Protein AF-A0A847XUZ7-F1 (afdb_monomer)

pLDDT: mean 82.95, std 15.7, range [31.41, 97.69]

Sequence (373 aa):
MMKLTAFRIRNFRSIIDTGWQSLSPDNITCLIGQNESGKTSILEALKVFYTETISEDVLRSDLSLPDVSCRFSVPEGWLLRITDNPGTELKELLSGTTHIELTRSWLPDLSSVLKVSGTISQYLDSLEDAWRIYLDDVTVEMEGELKNISSLEKALENVNIKEAQVRAKFPDIVSKKKGIISLFKKKPAEEKPLIVEDQDLIVELNEILIQKDKLNEELSAKKLIKKAGDTWKTLLDKYNSFENHLRELAFKLEKRHQQLTFFMKQSDEDDLEWKSVLDDYRITRRDRDKTKAELDRHIAFSAYIMDGYDEREANIKVNEEIQSYKSQYNSEILGRKYFEYCPVFEVFEDFGSLLPNRIDMEDIISGNDKVEG

Secondary structure (DSSP, 8-state):
--EEEEEEEEEETTEEE---EEPPTTS------STTSSHHHHHHHHHHHHH----GGGS-TT-PPPEEEEEEE--TTHHHHHSSS--HHHHHHHHH--EEEEEEEE-TTS-EEEEEETHHHHHHHHHHHHHHHHHHHHHHHHHHHHHHHHHHHHHHHHHHHHHHHHHHT--SSSS--S-------------PPPPTHHHHHHHHHHHHHHHHHHHHHHHHHTHHHHHHHHHHHHHHHHHHHHHHHHHHHHHHHHHHHHHHHTTPPPPHHHHHHHHHHHHHHHHHHHHHHHHHHHHHHHHHHHHHHHTT--HHHHHHHHHHHHHHHS-S--HHHHHHHHHTTPPP----------S-SS--HHHHHHT-TTS--

Radius of gyration: 36.76 Å; Cα contacts (8 Å, |Δi|>4): 362; chains: 1; bounding box: 104×46×118 Å

Structure (mmCIF, N/CA/C/O backbone):
data_AF-A0A847XUZ7-F1
#
_entry.id   AF-A0A847XUZ7-F1
#
loop_
_atom_site.group_PDB
_atom_site.id
_atom_site.type_symbol
_atom_site.label_atom_id
_atom_site.label_alt_id
_atom_site.label_comp_id
_atom_site.label_asym_id
_atom_site.label_entity_id
_atom_site.label_seq_id
_atom_site.pdbx_PDB_ins_code
_atom_site.Cartn_x
_atom_site.Cartn_y
_atom_site.Cartn_z
_atom_site.occupancy
_atom_site.B_iso_or_equiv
_atom_site.auth_seq_id
_atom_site.auth_comp_id
_atom_site.auth_asym_id
_atom_site.auth_atom_id
_atom_site.pdbx_PDB_model_num
ATOM 1 N N . MET A 1 1 ? 8.887 -19.260 -22.752 1.00 72.44 1 MET A N 1
ATOM 2 C CA . MET A 1 1 ? 9.729 -18.296 -22.015 1.00 72.44 1 MET A CA 1
ATOM 3 C C . MET A 1 1 ? 9.038 -16.945 -22.084 1.00 72.44 1 MET A C 1
ATOM 5 O O . MET A 1 1 ? 8.345 -16.714 -23.069 1.00 72.44 1 MET A O 1
ATOM 9 N N . MET A 1 2 ? 9.154 -16.120 -21.047 1.00 91.44 2 MET A N 1
ATOM 10 C CA . MET A 1 2 ? 8.554 -14.784 -21.000 1.00 91.44 2 MET A CA 1
ATOM 11 C C . MET A 1 2 ? 9.318 -13.845 -21.940 1.00 91.44 2 MET A C 1
ATOM 13 O O . MET A 1 2 ? 10.547 -13.853 -21.942 1.00 91.44 2 MET A O 1
ATOM 17 N N . LYS A 1 3 ? 8.612 -13.067 -22.765 1.00 92.50 3 LYS A N 1
ATOM 18 C CA . LYS A 1 3 ? 9.235 -12.168 -23.751 1.00 92.50 3 LYS A CA 1
ATOM 19 C C . LYS A 1 3 ? 8.609 -10.785 -23.686 1.00 92.50 3 LYS A C 1
ATOM 21 O O . LYS A 1 3 ? 7.393 -10.675 -23.803 1.00 92.50 3 LYS A O 1
ATOM 26 N N . LEU A 1 4 ? 9.435 -9.748 -23.548 1.00 95.12 4 LEU A N 1
ATOM 27 C CA . LEU A 1 4 ? 8.997 -8.352 -23.561 1.00 95.12 4 LEU A CA 1
ATOM 28 C C . LEU A 1 4 ? 8.364 -8.007 -24.917 1.00 95.12 4 LEU A C 1
ATOM 30 O O . LEU A 1 4 ? 8.961 -8.244 -25.965 1.00 95.12 4 LEU A O 1
ATOM 34 N N . THR A 1 5 ? 7.152 -7.460 -24.889 1.00 95.44 5 THR A N 1
ATOM 35 C CA . THR A 1 5 ? 6.381 -7.100 -26.090 1.00 95.44 5 THR A CA 1
ATOM 36 C C . THR A 1 5 ? 6.039 -5.622 -26.157 1.00 95.44 5 THR A C 1
ATOM 38 O O . THR A 1 5 ? 5.896 -5.085 -27.249 1.00 95.44 5 THR A O 1
ATOM 41 N N . ALA A 1 6 ? 5.873 -4.961 -25.013 1.00 96.38 6 ALA A N 1
ATOM 42 C CA . ALA A 1 6 ? 5.553 -3.540 -24.963 1.00 96.38 6 ALA A CA 1
ATOM 43 C C . ALA A 1 6 ? 6.007 -2.928 -23.637 1.00 96.38 6 ALA A C 1
ATOM 45 O O . ALA A 1 6 ? 6.198 -3.644 -22.654 1.00 96.38 6 ALA A O 1
ATOM 46 N N . PHE A 1 7 ? 6.132 -1.608 -23.598 1.00 97.19 7 PHE A N 1
ATOM 47 C CA . PHE A 1 7 ? 6.430 -0.860 -22.382 1.00 97.19 7 PHE A CA 1
ATOM 48 C C . PHE A 1 7 ? 5.612 0.431 -22.308 1.00 97.19 7 PHE A C 1
ATOM 50 O O . PHE A 1 7 ? 5.097 0.917 -23.315 1.00 97.19 7 PHE A O 1
ATOM 57 N N . ARG A 1 8 ? 5.502 0.990 -21.106 1.00 97.62 8 ARG A N 1
ATOM 58 C CA . ARG A 1 8 ? 4.988 2.330 -20.838 1.00 97.62 8 ARG A CA 1
ATOM 59 C C . ARG A 1 8 ? 5.813 2.951 -19.723 1.00 97.62 8 ARG A C 1
ATOM 61 O O . ARG A 1 8 ? 5.967 2.349 -18.667 1.00 97.62 8 ARG A O 1
ATOM 68 N N . ILE A 1 9 ? 6.329 4.147 -19.955 1.00 97.62 9 ILE A N 1
ATOM 69 C CA . ILE A 1 9 ? 7.137 4.890 -18.990 1.00 97.62 9 ILE A CA 1
ATOM 70 C C . ILE A 1 9 ? 6.391 6.172 -18.659 1.00 97.62 9 ILE A C 1
ATOM 72 O O . ILE A 1 9 ? 5.945 6.882 -19.561 1.00 97.62 9 ILE A O 1
ATOM 76 N N . ARG A 1 10 ? 6.260 6.466 -17.369 1.00 97.06 10 ARG A N 1
ATOM 77 C CA . ARG A 1 10 ? 5.677 7.702 -16.859 1.00 97.06 10 ARG A CA 1
ATOM 78 C C . ARG A 1 10 ? 6.641 8.358 -15.893 1.00 97.06 10 ARG A C 1
ATOM 80 O O . ARG A 1 10 ? 7.352 7.673 -15.163 1.00 97.06 10 ARG A O 1
ATOM 87 N N . ASN A 1 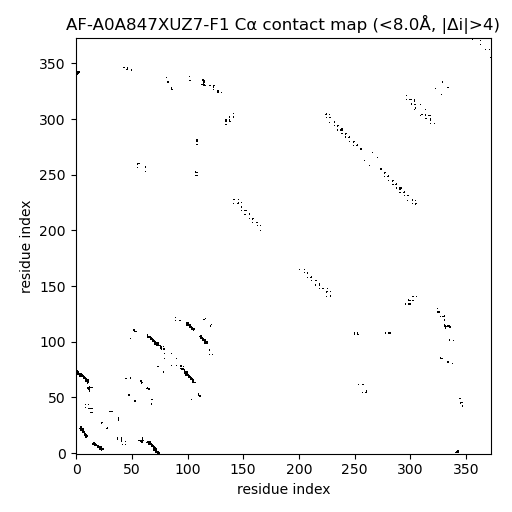11 ? 6.608 9.682 -15.875 1.00 95.81 11 ASN A N 1
ATOM 88 C CA . ASN A 1 11 ? 7.313 10.498 -14.899 1.00 95.81 11 ASN A CA 1
ATOM 89 C C . ASN A 1 11 ? 8.828 10.229 -14.792 1.00 95.81 11 ASN A C 1
ATOM 91 O O . ASN A 1 11 ? 9.376 10.173 -13.697 1.00 95.81 11 ASN A O 1
ATOM 95 N N . PHE A 1 12 ? 9.518 10.077 -15.925 1.00 94.88 12 PHE A N 1
ATOM 96 C CA . PHE A 1 12 ? 10.949 9.750 -15.965 1.00 94.88 12 PHE A CA 1
ATOM 97 C C . PHE A 1 12 ? 11.731 10.813 -16.749 1.00 94.88 12 PHE A C 1
ATOM 99 O O . PHE A 1 12 ? 11.588 10.917 -17.969 1.00 94.88 12 PHE A O 1
ATOM 106 N N . ARG A 1 13 ? 12.566 11.611 -16.073 1.00 91.50 13 ARG A N 1
ATOM 107 C CA . ARG A 1 13 ? 13.317 12.749 -16.645 1.00 91.50 13 ARG A CA 1
ATOM 108 C C . ARG A 1 13 ? 12.429 13.738 -17.423 1.00 91.50 13 ARG A C 1
ATOM 110 O O . ARG A 1 13 ? 11.704 14.538 -16.843 1.00 91.50 13 ARG A O 1
ATOM 117 N N . SER A 1 14 ? 12.471 13.711 -18.754 1.00 89.69 14 SER A N 1
ATOM 118 C CA . SER A 1 14 ? 11.636 14.554 -19.625 1.00 89.69 14 SER A CA 1
ATOM 119 C C . SER A 1 14 ? 10.328 13.881 -20.059 1.00 89.69 14 SER A C 1
ATOM 121 O O . SER A 1 14 ? 9.466 14.527 -20.655 1.00 89.69 14 SER A O 1
ATOM 123 N N . ILE A 1 15 ? 10.150 12.594 -19.755 1.00 92.56 15 ILE A N 1
ATOM 124 C CA . ILE A 1 15 ? 8.995 11.793 -20.160 1.00 92.56 15 ILE A CA 1
ATOM 125 C C . ILE A 1 15 ? 7.855 11.991 -19.160 1.00 92.56 15 ILE A C 1
ATOM 127 O O . ILE A 1 15 ? 7.950 11.570 -18.008 1.00 92.56 15 ILE A O 1
ATOM 131 N N . ILE A 1 16 ? 6.745 12.570 -19.625 1.00 93.81 16 ILE A N 1
ATOM 132 C CA . ILE A 1 16 ? 5.486 12.625 -18.867 1.00 93.81 16 ILE A CA 1
ATOM 133 C C . ILE A 1 16 ? 4.805 11.252 -18.915 1.00 93.81 16 ILE A C 1
ATOM 135 O O . ILE A 1 16 ? 4.596 10.620 -17.883 1.00 93.81 16 ILE A O 1
ATOM 139 N N . ASP A 1 17 ? 4.500 10.772 -20.121 1.00 96.56 17 ASP A N 1
ATOM 140 C CA . ASP A 1 17 ? 3.912 9.457 -20.373 1.00 96.56 17 ASP A CA 1
ATOM 141 C C . ASP A 1 17 ? 4.187 9.054 -21.823 1.00 96.56 17 ASP A C 1
ATOM 143 O O . ASP A 1 17 ? 3.888 9.811 -22.748 1.00 96.56 17 ASP A O 1
ATOM 147 N N . THR A 1 18 ? 4.745 7.866 -22.044 1.00 95.75 18 THR A N 1
ATOM 148 C CA . THR A 1 18 ? 4.931 7.332 -23.401 1.00 95.75 18 THR A CA 1
ATOM 149 C C . THR A 1 18 ? 3.649 6.748 -23.987 1.00 95.75 18 THR A C 1
ATOM 151 O O . THR A 1 18 ? 3.607 6.449 -25.179 1.00 95.75 18 THR A O 1
ATOM 154 N N . GLY A 1 19 ? 2.629 6.486 -23.164 1.00 96.31 19 GLY A N 1
ATOM 155 C CA . GLY A 1 19 ? 1.599 5.504 -23.486 1.00 96.31 19 GLY A CA 1
ATOM 156 C C . GLY A 1 19 ? 2.199 4.103 -23.668 1.00 96.31 19 GLY A C 1
ATOM 157 O O . GLY A 1 19 ? 3.390 3.879 -23.440 1.00 96.31 19 GLY A O 1
ATOM 158 N N . TRP A 1 20 ? 1.375 3.140 -24.078 1.00 96.12 20 TRP A N 1
ATOM 159 C CA . TRP A 1 20 ? 1.866 1.804 -24.418 1.00 96.12 20 TRP A CA 1
ATOM 160 C C . TRP A 1 20 ? 2.558 1.814 -25.781 1.00 96.12 20 TRP A C 1
ATOM 162 O O . TRP A 1 20 ? 1.918 2.058 -26.802 1.00 96.12 20 TRP A O 1
ATOM 172 N N . GLN A 1 21 ? 3.849 1.498 -25.789 1.00 96.00 21 GLN A N 1
ATOM 173 C CA . GLN A 1 21 ? 4.676 1.381 -26.985 1.00 96.00 21 GLN A CA 1
ATOM 174 C C . GLN A 1 21 ? 5.024 -0.086 -27.225 1.00 96.00 21 GLN A C 1
ATOM 176 O O . GLN A 1 21 ? 5.525 -0.761 -26.327 1.00 96.00 21 GLN A O 1
ATOM 181 N N . SER A 1 22 ? 4.732 -0.588 -28.425 1.00 95.25 22 SER A N 1
ATOM 182 C CA . SER A 1 22 ? 5.005 -1.983 -28.793 1.00 95.25 22 SER A CA 1
ATOM 183 C C . SER A 1 22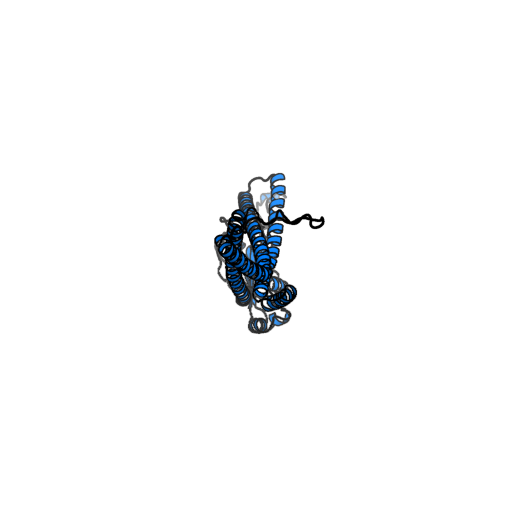 ? 6.405 -2.121 -29.375 1.00 95.25 22 SER A C 1
ATOM 185 O O . SER A 1 22 ? 6.825 -1.303 -30.191 1.00 95.25 22 SER A O 1
ATOM 187 N N . LEU A 1 23 ? 7.113 -3.170 -28.969 1.00 94.00 23 LEU A N 1
ATOM 188 C CA . LEU A 1 23 ? 8.383 -3.548 -29.572 1.00 94.00 23 LEU A CA 1
ATOM 189 C C . LEU A 1 23 ? 8.149 -4.246 -30.909 1.00 94.00 23 LEU A C 1
ATOM 191 O O . LEU A 1 23 ? 7.105 -4.861 -31.143 1.00 94.00 23 LEU A O 1
ATOM 195 N N . SER A 1 24 ? 9.149 -4.161 -31.778 1.00 90.75 24 SER A N 1
ATOM 196 C CA . SER A 1 24 ? 9.091 -4.775 -33.096 1.00 90.75 24 SER A CA 1
ATOM 197 C C . SER A 1 24 ? 9.005 -6.309 -32.999 1.00 90.75 24 SER A C 1
ATOM 199 O O . SER A 1 24 ? 9.738 -6.925 -32.213 1.00 90.75 24 SER A O 1
ATOM 201 N N . PRO A 1 25 ? 8.138 -6.964 -33.796 1.00 87.19 25 PRO A N 1
ATOM 202 C CA . PRO A 1 25 ? 7.969 -8.417 -33.767 1.00 87.19 25 PRO A CA 1
ATOM 203 C C . PRO A 1 25 ? 9.215 -9.190 -34.229 1.00 87.19 25 PRO A C 1
ATOM 205 O O . PRO A 1 25 ? 9.373 -10.356 -33.862 1.00 87.19 25 PRO A O 1
ATOM 208 N N . ASP A 1 26 ? 10.109 -8.551 -34.987 1.00 89.69 26 ASP A N 1
ATOM 209 C CA . ASP A 1 26 ? 11.379 -9.112 -35.471 1.00 89.69 26 ASP A CA 1
ATOM 210 C C . ASP A 1 26 ? 12.517 -9.079 -34.429 1.00 89.69 26 ASP A C 1
ATOM 212 O O . ASP A 1 26 ? 13.633 -9.506 -34.719 1.00 89.69 26 ASP A O 1
ATOM 216 N N . ASN A 1 27 ? 12.222 -8.646 -33.196 1.00 87.25 27 ASN A N 1
ATOM 217 C CA . ASN A 1 27 ? 13.159 -8.493 -32.075 1.00 87.25 27 ASN A CA 1
ATOM 218 C C . ASN A 1 27 ? 14.195 -7.375 -32.239 1.00 87.25 27 ASN A C 1
ATOM 220 O O . ASN A 1 27 ? 15.093 -7.272 -31.405 1.00 87.25 27 ASN A O 1
ATOM 224 N N . ILE A 1 28 ? 14.072 -6.525 -33.260 1.00 91.56 28 ILE A N 1
ATOM 225 C CA . ILE A 1 28 ? 14.960 -5.380 -33.464 1.00 91.56 28 ILE A CA 1
ATOM 226 C C . ILE A 1 28 ? 14.103 -4.120 -33.463 1.00 91.56 28 ILE A C 1
ATOM 228 O O . ILE A 1 28 ? 13.352 -3.844 -34.389 1.00 91.56 28 ILE A O 1
ATOM 232 N N . THR A 1 29 ? 14.196 -3.339 -32.389 1.00 92.00 29 THR A N 1
ATOM 233 C CA . THR A 1 29 ? 13.462 -2.072 -32.269 1.00 92.00 29 THR A CA 1
ATOM 234 C C . THR A 1 29 ? 14.441 -0.911 -32.350 1.00 92.00 29 THR A C 1
ATOM 236 O O . THR A 1 29 ? 15.359 -0.819 -31.540 1.00 92.00 29 THR A O 1
ATOM 239 N N . CYS A 1 30 ? 14.235 -0.008 -33.308 1.00 91.00 30 CYS A N 1
ATOM 240 C CA . CYS A 1 30 ? 15.031 1.210 -33.443 1.00 91.00 30 CYS A CA 1
ATOM 241 C C . CYS A 1 30 ? 14.285 2.407 -32.841 1.00 91.00 30 CYS A C 1
ATOM 243 O O . CYS A 1 30 ? 13.156 2.699 -33.231 1.00 91.00 30 CYS A O 1
ATOM 245 N N . LEU A 1 31 ? 14.935 3.134 -31.928 1.00 90.56 31 LEU A N 1
ATOM 246 C CA . LEU A 1 31 ? 14.446 4.414 -31.411 1.00 90.56 31 LEU A CA 1
ATOM 247 C C . LEU A 1 31 ? 15.077 5.551 -32.222 1.00 90.56 31 LEU A C 1
ATOM 249 O O . LEU A 1 31 ? 16.287 5.756 -32.171 1.00 90.56 31 LEU A O 1
ATOM 253 N N . ILE A 1 32 ? 14.264 6.296 -32.972 1.00 89.06 32 ILE A N 1
ATOM 254 C CA . ILE A 1 32 ? 14.721 7.380 -33.854 1.00 89.06 32 ILE A CA 1
ATOM 255 C C . ILE A 1 32 ? 14.100 8.698 -33.387 1.00 89.06 32 ILE A C 1
ATOM 257 O O . ILE A 1 32 ? 12.929 8.752 -33.024 1.00 89.06 32 ILE A O 1
ATOM 261 N N . GLY A 1 33 ? 14.886 9.772 -33.391 1.00 88.25 33 GLY A N 1
ATOM 262 C CA . GLY A 1 33 ? 14.440 11.097 -32.968 1.00 88.25 33 GLY A CA 1
ATOM 263 C C . GLY A 1 33 ? 15.604 12.071 -32.838 1.00 88.25 33 GLY A C 1
ATOM 264 O O . GLY A 1 33 ? 16.765 11.656 -32.857 1.00 88.25 33 GLY A O 1
ATOM 265 N N . GLN A 1 34 ? 15.298 13.356 -32.676 1.00 87.44 34 GLN A N 1
ATOM 266 C CA . GLN A 1 34 ? 16.296 14.411 -32.462 1.00 87.44 34 GLN A CA 1
ATOM 267 C C . GLN A 1 34 ? 17.101 14.184 -31.174 1.00 87.44 34 GLN A C 1
ATOM 269 O O . GLN A 1 34 ? 16.692 13.418 -30.297 1.00 87.44 34 GLN A O 1
ATOM 274 N N . ASN A 1 35 ? 18.261 14.828 -31.048 1.00 83.44 35 ASN A N 1
ATOM 275 C CA . ASN A 1 35 ? 19.006 14.817 -29.788 1.00 83.44 35 ASN A CA 1
ATOM 276 C C . ASN A 1 35 ? 18.114 15.317 -28.644 1.00 83.44 35 ASN A C 1
ATOM 278 O O . ASN A 1 35 ? 17.204 16.108 -28.872 1.00 83.44 35 ASN A O 1
ATOM 282 N N . GLU A 1 36 ? 18.324 14.764 -27.446 1.00 81.62 36 GLU A N 1
ATOM 283 C CA . GLU A 1 36 ? 17.569 15.112 -26.228 1.00 81.62 36 GLU A CA 1
ATOM 284 C C . GLU A 1 36 ? 16.059 14.802 -26.273 1.00 81.62 36 GLU A C 1
ATOM 286 O O . GLU A 1 36 ? 15.334 15.075 -25.322 1.00 81.62 36 GLU A O 1
ATOM 291 N N . SER A 1 37 ? 15.573 14.107 -27.309 1.00 84.44 37 SER A N 1
ATOM 292 C CA . SER A 1 37 ? 14.164 13.700 -27.427 1.00 84.44 37 SER A CA 1
ATOM 293 C C . SER A 1 37 ? 13.736 12.571 -26.470 1.00 84.44 37 SER A C 1
ATOM 295 O O . SER A 1 37 ? 12.678 11.980 -26.669 1.00 84.44 37 SER A O 1
ATOM 297 N N . GLY A 1 38 ? 14.570 12.196 -25.493 1.00 85.25 38 GLY A N 1
ATOM 298 C CA . GLY A 1 38 ? 14.269 11.153 -24.500 1.00 85.25 38 GLY A CA 1
ATOM 299 C C . GLY A 1 38 ? 14.567 9.705 -24.916 1.00 85.25 38 GLY A C 1
ATOM 300 O O . GLY A 1 38 ? 14.148 8.783 -24.223 1.00 85.25 38 GLY A O 1
ATOM 301 N N . LYS A 1 39 ? 15.302 9.464 -26.015 1.00 91.44 39 LYS A N 1
ATOM 302 C CA . LYS A 1 39 ? 15.665 8.095 -26.456 1.00 91.44 39 LYS A CA 1
ATOM 303 C C . LYS A 1 39 ? 16.471 7.335 -25.398 1.00 91.44 39 LYS A C 1
ATOM 305 O O . LYS A 1 39 ? 16.118 6.216 -25.046 1.00 91.44 39 LYS A O 1
ATOM 310 N N . THR A 1 40 ? 17.521 7.966 -24.875 1.00 90.62 40 THR A N 1
ATOM 311 C CA . THR A 1 40 ? 18.346 7.410 -23.795 1.00 90.62 40 THR A CA 1
ATOM 312 C C . THR A 1 40 ? 17.517 7.200 -22.532 1.00 90.62 40 THR A C 1
ATOM 314 O O . THR A 1 40 ? 17.597 6.136 -21.931 1.00 90.62 40 THR A O 1
ATOM 317 N N . SER A 1 41 ? 16.622 8.143 -22.214 1.00 92.94 41 SER A N 1
ATOM 318 C CA . SER A 1 41 ? 15.707 8.040 -21.075 1.00 92.94 41 SER A CA 1
ATOM 319 C C . SER A 1 41 ? 14.806 6.805 -21.152 1.00 92.94 41 SER A C 1
ATOM 321 O O . SER A 1 41 ? 14.525 6.203 -20.124 1.00 92.94 41 SER A O 1
ATOM 323 N N . ILE A 1 42 ? 14.379 6.384 -22.352 1.00 94.56 42 ILE A N 1
ATOM 324 C CA . ILE A 1 42 ? 13.627 5.131 -22.526 1.00 94.56 42 ILE A CA 1
ATOM 325 C C . ILE A 1 42 ? 14.494 3.920 -22.161 1.00 94.56 42 ILE A C 1
ATOM 327 O O . ILE A 1 42 ? 14.044 3.051 -21.418 1.00 94.56 42 ILE A O 1
ATOM 331 N N . LEU A 1 43 ? 15.731 3.856 -22.659 1.00 93.19 43 LEU A N 1
ATOM 332 C CA . LEU A 1 43 ? 16.636 2.732 -22.389 1.00 93.19 43 LEU A CA 1
ATOM 333 C C . LEU A 1 43 ? 17.011 2.648 -20.903 1.00 93.19 43 LEU A C 1
ATOM 335 O O . LEU A 1 43 ? 16.981 1.568 -20.316 1.00 93.19 43 LEU A O 1
ATOM 339 N N . GLU A 1 44 ? 17.300 3.786 -20.274 1.00 93.62 44 GLU A N 1
ATOM 340 C CA . GLU A 1 44 ? 17.576 3.869 -18.839 1.00 93.62 44 GLU A CA 1
ATOM 341 C C . GLU A 1 44 ? 16.347 3.512 -17.999 1.00 93.62 44 GLU A C 1
ATOM 343 O O . GLU A 1 44 ? 16.481 2.775 -17.028 1.00 93.62 44 GLU A O 1
ATOM 348 N N . ALA A 1 45 ? 15.145 3.958 -18.380 1.00 95.50 45 ALA A N 1
ATOM 349 C CA . ALA A 1 45 ? 13.910 3.599 -17.683 1.00 95.50 45 ALA A CA 1
ATOM 350 C C . ALA A 1 45 ? 13.682 2.077 -17.674 1.00 95.50 45 ALA A C 1
ATOM 352 O O . ALA A 1 45 ? 13.333 1.489 -16.650 1.00 95.50 45 ALA A O 1
ATOM 353 N N . LEU A 1 46 ? 13.928 1.418 -18.809 1.00 95.44 46 LEU A N 1
ATOM 354 C CA . LEU A 1 46 ? 13.859 -0.039 -18.915 1.00 95.44 46 LEU A CA 1
ATOM 355 C C . LEU A 1 46 ? 14.967 -0.723 -18.092 1.00 95.44 46 LEU A C 1
ATOM 357 O O . LEU A 1 46 ? 14.714 -1.748 -17.461 1.00 95.44 46 LEU A O 1
ATOM 361 N N . LYS A 1 47 ? 16.172 -0.143 -18.029 1.00 94.69 47 LYS A N 1
ATOM 362 C CA . LYS A 1 47 ? 17.253 -0.628 -17.157 1.00 94.69 47 LYS A CA 1
ATOM 363 C C . LYS A 1 47 ? 16.855 -0.571 -15.684 1.00 94.69 47 LYS A C 1
ATOM 365 O O . LYS A 1 47 ? 16.960 -1.584 -15.001 1.00 94.69 47 LYS A O 1
ATOM 370 N N . VAL A 1 48 ? 16.349 0.568 -15.204 1.00 94.81 48 VAL A N 1
ATOM 371 C CA . VAL A 1 48 ? 15.966 0.721 -13.790 1.00 94.81 48 VAL A CA 1
ATOM 372 C C . VAL A 1 48 ? 14.747 -0.117 -13.421 1.00 94.81 48 VAL A C 1
ATOM 374 O O . VAL A 1 48 ? 14.641 -0.581 -12.288 1.00 94.81 48 VAL A O 1
ATOM 377 N N . PHE A 1 49 ? 13.852 -0.400 -14.376 1.00 95.94 49 PHE A N 1
ATOM 378 C CA . PHE A 1 49 ? 12.792 -1.389 -14.177 1.00 95.94 49 PHE A CA 1
ATOM 379 C C . PHE A 1 49 ? 13.360 -2.755 -13.770 1.00 95.94 49 PHE A C 1
ATOM 381 O O . PHE A 1 49 ? 12.775 -3.433 -12.922 1.00 95.94 49 PHE A O 1
ATOM 388 N N . TYR A 1 50 ? 14.501 -3.145 -14.342 1.00 95.25 50 TYR A N 1
ATOM 389 C CA . TYR A 1 50 ? 15.167 -4.400 -14.018 1.00 95.25 50 TYR A CA 1
ATOM 390 C C . TYR A 1 50 ? 16.071 -4.302 -12.778 1.00 95.25 50 TYR A C 1
ATOM 392 O O . TYR A 1 50 ? 16.014 -5.178 -11.922 1.00 95.25 50 TYR A O 1
ATOM 400 N N . THR A 1 51 ? 16.879 -3.242 -12.650 1.00 93.38 51 THR A N 1
ATOM 401 C CA . THR A 1 51 ? 17.853 -3.089 -11.549 1.00 93.38 51 THR A CA 1
ATOM 402 C C . THR A 1 51 ? 17.256 -2.564 -10.249 1.00 93.38 51 THR A C 1
ATOM 404 O O . THR A 1 51 ? 17.939 -2.565 -9.231 1.00 93.38 51 THR A O 1
ATOM 407 N N . GLU A 1 52 ? 16.001 -2.111 -10.267 1.00 93.81 52 GLU A N 1
ATOM 408 C CA . GLU A 1 52 ? 15.218 -1.607 -9.125 1.00 93.81 52 GLU A CA 1
ATOM 409 C C . GLU A 1 52 ? 15.687 -0.271 -8.531 1.00 93.81 52 GLU A C 1
ATOM 411 O O . GLU A 1 52 ? 14.914 0.412 -7.854 1.00 93.81 52 GLU A O 1
ATOM 416 N N . THR A 1 53 ? 16.936 0.103 -8.787 1.00 89.62 53 THR A N 1
ATOM 417 C CA . THR A 1 53 ? 17.602 1.286 -8.256 1.00 89.62 53 THR A CA 1
ATOM 418 C C . THR A 1 53 ? 17.425 2.491 -9.169 1.00 89.62 53 THR A C 1
ATOM 420 O O . THR A 1 53 ? 17.591 2.401 -10.385 1.00 89.62 53 THR A O 1
ATOM 423 N N . ILE A 1 54 ? 17.123 3.635 -8.560 1.00 91.44 54 ILE A N 1
ATOM 424 C CA . ILE A 1 54 ? 17.141 4.945 -9.212 1.00 91.44 54 ILE A CA 1
ATOM 425 C C . ILE A 1 54 ? 17.959 5.924 -8.374 1.00 91.44 54 ILE A C 1
ATOM 427 O O . ILE A 1 54 ? 18.176 5.701 -7.183 1.00 91.44 54 ILE A O 1
ATOM 431 N N . SER A 1 55 ? 18.367 7.013 -9.008 1.00 86.50 55 SER A N 1
ATOM 432 C CA . SER A 1 55 ? 18.980 8.184 -8.384 1.00 86.50 55 SER A CA 1
ATOM 433 C C . SER A 1 55 ? 18.131 9.425 -8.655 1.00 86.50 55 SER A C 1
ATOM 435 O O . SER A 1 55 ? 17.213 9.411 -9.470 1.00 86.50 55 SER A O 1
ATOM 437 N N . GLU A 1 56 ? 18.403 10.513 -7.950 1.00 84.88 56 GLU A N 1
ATOM 438 C CA . GLU A 1 56 ? 17.604 11.738 -7.998 1.00 84.88 56 GLU A CA 1
ATOM 439 C C . GLU A 1 56 ? 17.596 12.394 -9.391 1.00 84.88 56 GLU A C 1
ATOM 441 O O . GLU A 1 56 ? 16.653 13.095 -9.744 1.00 84.88 56 GLU A O 1
ATOM 446 N N . ASP A 1 57 ? 18.599 12.108 -10.224 1.00 85.81 57 ASP A N 1
ATOM 447 C CA . ASP A 1 57 ? 18.725 12.593 -11.603 1.00 85.81 57 ASP A CA 1
ATOM 448 C C . ASP A 1 57 ? 17.660 12.038 -12.567 1.00 85.81 57 ASP A C 1
ATOM 450 O O . ASP A 1 57 ? 17.453 12.602 -13.645 1.00 85.81 57 ASP A O 1
ATOM 454 N N . VAL A 1 58 ? 16.989 10.928 -12.226 1.00 88.75 58 VAL A N 1
ATOM 455 C CA . VAL A 1 58 ? 15.899 10.394 -13.061 1.00 88.75 58 VAL A CA 1
ATOM 456 C C . VAL A 1 58 ? 14.554 11.046 -12.767 1.00 88.75 58 VAL A C 1
ATOM 458 O O . VAL A 1 58 ? 13.603 10.861 -13.533 1.00 88.75 58 VAL A O 1
ATOM 461 N N . LEU A 1 59 ? 14.458 11.797 -11.668 1.00 89.31 59 LEU A N 1
ATOM 462 C CA . LEU A 1 59 ? 13.236 12.489 -11.291 1.00 89.31 59 LEU A CA 1
ATOM 463 C C . LEU A 1 59 ? 12.936 13.611 -12.287 1.00 89.31 59 LEU A C 1
ATOM 465 O O . LEU A 1 59 ? 13.821 14.217 -12.897 1.00 89.31 59 LEU A O 1
ATOM 469 N N . ARG A 1 60 ? 11.647 13.889 -12.471 1.00 89.31 60 ARG A N 1
ATOM 470 C CA . ARG A 1 60 ? 11.210 15.042 -13.262 1.00 89.31 60 ARG A CA 1
ATOM 471 C C . ARG A 1 60 ? 11.479 16.346 -12.512 1.00 89.31 60 ARG A C 1
ATOM 473 O O . ARG A 1 60 ? 11.693 16.361 -11.304 1.00 89.31 60 ARG A O 1
ATOM 480 N N . SER A 1 61 ? 11.373 17.469 -13.220 1.00 84.62 61 SER A N 1
ATOM 481 C CA . SER A 1 61 ? 11.506 18.806 -12.623 1.00 84.62 61 SER A CA 1
ATOM 482 C C . SER A 1 61 ? 10.438 19.126 -11.568 1.00 84.62 61 SER A C 1
ATOM 484 O O . SER A 1 61 ? 10.651 19.995 -10.732 1.00 84.62 61 SER A O 1
ATOM 486 N N . ASP A 1 62 ? 9.284 18.456 -11.626 1.00 87.12 62 ASP A N 1
ATOM 487 C CA . ASP A 1 62 ? 8.213 18.510 -10.621 1.00 87.12 62 ASP A CA 1
ATOM 488 C C . ASP A 1 62 ? 8.373 17.432 -9.529 1.00 87.12 62 ASP A C 1
ATOM 490 O O . ASP A 1 62 ? 7.476 17.265 -8.709 1.00 87.12 62 ASP A O 1
ATOM 494 N N . LEU A 1 63 ? 9.496 16.697 -9.529 1.00 85.75 63 LEU A N 1
ATOM 495 C CA . LEU A 1 63 ? 9.847 15.610 -8.603 1.00 85.75 63 LEU A CA 1
ATOM 496 C C . LEU A 1 63 ? 8.858 14.448 -8.601 1.00 85.75 63 LEU A C 1
ATOM 498 O O . LEU A 1 63 ? 8.867 13.619 -7.689 1.00 85.75 63 LEU A O 1
ATOM 502 N N . SER A 1 64 ? 8.015 14.357 -9.632 1.00 90.94 64 SER A N 1
ATOM 503 C CA . SER A 1 64 ? 7.128 13.216 -9.784 1.00 90.94 64 SER A CA 1
ATOM 504 C C . SER A 1 64 ? 7.963 11.938 -9.868 1.00 90.94 64 SER A C 1
ATOM 506 O O . SER A 1 64 ? 8.916 11.865 -10.651 1.00 90.94 64 SER A O 1
ATOM 508 N N . LEU A 1 65 ? 7.600 10.948 -9.054 1.00 93.50 65 LEU A N 1
ATOM 509 C CA . LEU A 1 65 ? 8.273 9.656 -9.020 1.00 93.50 65 LEU A CA 1
ATOM 510 C C . LEU A 1 65 ? 7.928 8.848 -10.282 1.00 93.50 65 LEU A C 1
ATOM 512 O O . LEU A 1 65 ? 6.778 8.897 -10.741 1.00 93.50 65 LEU A O 1
ATOM 516 N N . PRO A 1 66 ? 8.900 8.109 -10.843 1.00 96.00 66 PRO A N 1
ATOM 517 C CA . PRO A 1 66 ? 8.694 7.355 -12.066 1.00 96.00 66 PRO A CA 1
ATOM 518 C C . PRO A 1 66 ? 7.798 6.133 -11.853 1.00 96.00 66 PRO A C 1
ATOM 520 O O . PRO A 1 66 ? 7.799 5.510 -10.791 1.00 96.00 66 PRO A O 1
ATOM 523 N N . ASP A 1 67 ? 7.099 5.751 -12.920 1.00 96.75 67 ASP A N 1
ATOM 524 C CA . ASP A 1 67 ? 6.443 4.453 -13.068 1.00 96.75 67 ASP A CA 1
ATOM 525 C C . ASP A 1 67 ? 6.896 3.829 -14.389 1.00 96.75 67 ASP A C 1
ATOM 527 O O . ASP A 1 67 ? 6.736 4.431 -15.456 1.00 96.75 67 ASP A O 1
ATOM 531 N N . VAL A 1 68 ? 7.403 2.598 -14.344 1.00 97.44 68 VAL A N 1
ATOM 532 C CA . VAL A 1 68 ? 7.788 1.848 -15.543 1.00 97.44 68 VAL A CA 1
ATOM 533 C C . VAL A 1 68 ? 6.991 0.555 -15.606 1.00 97.44 68 VAL A C 1
ATOM 535 O O . VAL A 1 68 ? 7.105 -0.315 -14.744 1.00 97.44 68 VAL A O 1
ATOM 538 N N . SER A 1 69 ? 6.178 0.428 -16.647 1.00 97.69 69 SER A N 1
ATOM 539 C CA . SER A 1 69 ? 5.350 -0.739 -16.923 1.00 97.69 69 SER A CA 1
ATOM 540 C C . SER A 1 69 ? 5.898 -1.502 -18.122 1.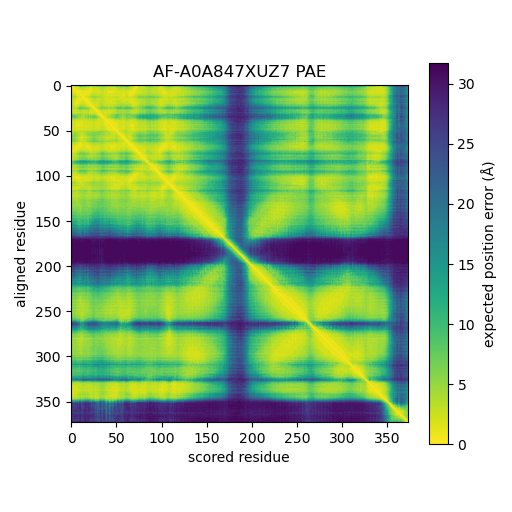00 97.69 69 SER A C 1
ATOM 542 O O . SER A 1 69 ? 6.134 -0.926 -19.181 1.00 97.69 69 SER A O 1
ATOM 544 N N . CYS A 1 70 ? 6.041 -2.813 -17.985 1.00 97.25 70 CYS A N 1
ATOM 545 C CA . CYS A 1 70 ? 6.454 -3.716 -19.049 1.00 97.25 70 CYS A CA 1
ATOM 546 C C . CYS A 1 70 ? 5.376 -4.778 -19.270 1.00 97.25 70 CYS A C 1
ATOM 548 O O . CYS A 1 70 ? 4.894 -5.399 -18.323 1.00 97.25 70 CYS A O 1
ATOM 550 N N . ARG A 1 71 ? 5.008 -5.009 -20.531 1.00 96.69 71 ARG A N 1
ATOM 551 C CA . ARG A 1 71 ? 4.117 -6.094 -20.947 1.00 96.69 71 ARG A CA 1
ATOM 552 C C . ARG A 1 71 ? 4.938 -7.204 -21.571 1.00 96.69 71 ARG A C 1
ATOM 554 O O . ARG A 1 71 ? 5.720 -6.960 -22.491 1.00 96.69 71 ARG A O 1
ATOM 561 N N . PHE A 1 72 ? 4.689 -8.424 -21.129 1.00 95.56 72 PHE A N 1
ATOM 562 C CA . PHE A 1 72 ? 5.373 -9.613 -21.591 1.00 95.56 72 PHE A CA 1
ATOM 563 C C . PHE A 1 72 ? 4.379 -10.627 -22.134 1.00 95.56 72 PHE A C 1
ATOM 565 O O . PHE A 1 72 ? 3.343 -10.870 -21.525 1.00 95.56 72 PHE A O 1
ATOM 572 N N . SER A 1 73 ? 4.721 -11.261 -23.247 1.00 94.81 73 SER A N 1
ATOM 573 C CA . SER A 1 73 ? 4.041 -12.466 -23.720 1.00 94.81 73 SER A CA 1
ATOM 574 C C . SER A 1 73 ? 4.509 -13.682 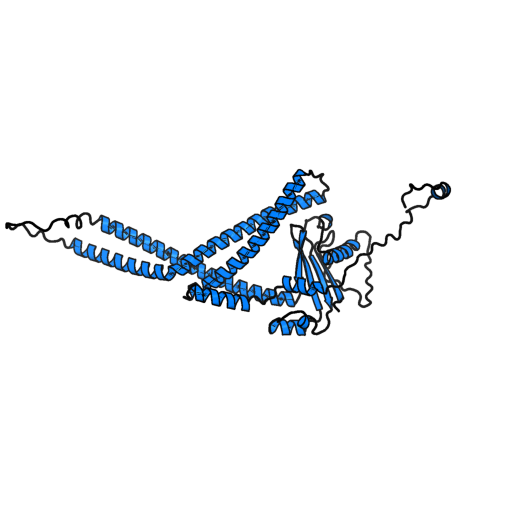-22.924 1.00 94.81 73 SER A C 1
ATOM 576 O O . SER A 1 73 ? 5.701 -13.833 -22.630 1.00 94.81 73 SER A O 1
ATOM 578 N N . VAL A 1 74 ? 3.561 -14.548 -22.577 1.00 94.12 74 VAL A N 1
ATOM 579 C CA . VAL A 1 74 ? 3.784 -15.797 -21.847 1.00 94.12 74 VAL A CA 1
ATOM 580 C C . VAL A 1 74 ? 3.110 -16.961 -22.581 1.00 94.12 74 VAL A C 1
ATOM 582 O O . VAL A 1 74 ? 2.081 -16.765 -23.228 1.00 94.12 74 VAL A O 1
ATOM 585 N N . PRO A 1 75 ? 3.671 -18.183 -22.518 1.00 91.44 75 PRO A N 1
ATOM 586 C CA . PRO A 1 75 ? 3.015 -19.353 -23.091 1.00 91.44 75 PRO A CA 1
ATOM 587 C C . PRO A 1 75 ? 1.660 -19.626 -22.429 1.00 91.44 75 PRO A C 1
ATOM 589 O O . PRO A 1 75 ? 1.488 -19.392 -21.232 1.00 91.44 75 PRO A O 1
ATOM 592 N N . GLU A 1 76 ? 0.726 -20.192 -23.187 1.00 89.06 76 GLU A N 1
ATOM 593 C CA . GLU A 1 76 ? -0.570 -20.620 -22.660 1.00 89.06 76 GLU A CA 1
ATOM 594 C C . GLU A 1 76 ? -0.396 -21.598 -21.483 1.00 89.06 76 GLU A C 1
ATOM 596 O O . GLU A 1 76 ? 0.473 -22.476 -21.496 1.00 89.06 76 GLU A O 1
ATOM 601 N N . GLY A 1 77 ? -1.180 -21.404 -20.419 1.00 86.31 77 GLY A N 1
ATOM 602 C CA . GLY A 1 77 ? -1.113 -22.215 -19.200 1.00 86.31 77 GLY A CA 1
ATOM 603 C C . GLY A 1 77 ? 0.155 -22.033 -18.351 1.00 86.31 77 GLY A C 1
ATOM 604 O O . GLY A 1 77 ? 0.276 -22.664 -17.303 1.00 86.31 77 GLY A O 1
ATOM 605 N N . TRP A 1 78 ? 1.100 -21.172 -18.745 1.00 91.31 78 TRP A N 1
ATOM 606 C CA . TRP A 1 78 ? 2.328 -20.922 -17.980 1.00 91.31 78 TRP A CA 1
ATOM 607 C C . TRP A 1 78 ? 2.044 -20.291 -16.612 1.00 91.31 78 TRP A C 1
ATOM 609 O O . TRP A 1 78 ? 2.591 -20.741 -15.607 1.00 91.31 78 TRP A O 1
ATOM 619 N N . LEU A 1 79 ? 1.127 -19.321 -16.559 1.00 90.44 79 LEU A N 1
ATOM 620 C CA . LEU A 1 79 ? 0.741 -18.646 -15.317 1.00 90.44 79 LEU A CA 1
ATOM 621 C C . LEU A 1 79 ? 0.154 -19.615 -14.289 1.00 90.44 79 LEU A C 1
ATOM 623 O O . LEU A 1 79 ? 0.500 -19.556 -13.117 1.00 90.44 79 LEU A O 1
ATOM 627 N N . LEU A 1 80 ? -0.658 -20.574 -14.737 1.00 90.00 80 LEU A N 1
ATOM 628 C CA . LEU A 1 80 ? -1.220 -21.614 -13.871 1.00 90.00 80 LEU A CA 1
ATOM 629 C C . LEU A 1 80 ? -0.174 -22.531 -13.248 1.00 90.00 80 LEU A C 1
ATOM 631 O O . LEU A 1 80 ? -0.406 -23.087 -12.181 1.00 90.00 80 LEU A O 1
ATOM 635 N N . ARG A 1 81 ? 0.950 -22.737 -13.936 1.00 88.44 81 ARG A N 1
ATOM 636 C CA . ARG A 1 81 ? 2.027 -23.600 -13.444 1.00 88.44 81 ARG A CA 1
ATOM 637 C C . ARG A 1 81 ? 2.887 -22.915 -12.395 1.00 88.44 81 ARG A C 1
ATOM 639 O O . ARG A 1 81 ? 3.513 -23.611 -11.607 1.00 88.44 81 ARG A O 1
ATOM 646 N N . ILE A 1 82 ? 2.972 -21.589 -12.446 1.00 88.62 82 ILE A N 1
ATOM 647 C CA . ILE A 1 82 ? 3.839 -20.802 -11.566 1.00 88.62 82 ILE A CA 1
ATOM 648 C C . ILE A 1 82 ? 3.058 -20.240 -10.393 1.00 88.62 82 ILE A C 1
ATOM 650 O O . ILE A 1 82 ? 3.626 -20.060 -9.325 1.00 88.62 82 ILE A O 1
ATOM 654 N N . THR A 1 83 ? 1.766 -19.979 -10.545 1.00 88.56 83 THR A N 1
ATOM 655 C CA . THR A 1 83 ? 0.919 -19.537 -9.439 1.00 88.56 83 THR A CA 1
ATOM 656 C C . THR A 1 83 ? 0.432 -20.747 -8.657 1.00 88.56 83 THR A C 1
ATOM 658 O O . THR A 1 83 ? -0.274 -21.597 -9.194 1.00 88.56 83 THR A O 1
ATOM 661 N N . ASP A 1 84 ? 0.805 -20.835 -7.380 1.00 82.81 84 ASP A N 1
ATOM 662 C CA . ASP A 1 84 ? 0.467 -21.986 -6.543 1.00 82.81 84 ASP A CA 1
ATOM 663 C C . ASP A 1 84 ? -0.959 -21.828 -6.025 1.00 82.81 84 ASP A C 1
ATOM 665 O O . ASP A 1 84 ? -1.272 -20.838 -5.375 1.00 82.81 84 ASP A O 1
ATOM 669 N N . ASN A 1 85 ? -1.834 -22.794 -6.290 1.00 79.00 85 ASN A N 1
ATOM 670 C CA . ASN A 1 85 ? -3.205 -22.800 -5.771 1.00 79.00 85 ASN A CA 1
ATOM 671 C C . ASN A 1 85 ? -3.977 -21.456 -5.927 1.00 79.00 85 ASN A C 1
ATOM 673 O O . ASN A 1 85 ? -4.446 -20.906 -4.932 1.00 79.00 85 ASN A O 1
ATOM 677 N N . PRO A 1 86 ? -4.141 -20.910 -7.151 1.00 75.25 86 PRO A N 1
ATOM 678 C CA . PRO A 1 86 ? -4.752 -19.593 -7.365 1.00 75.25 86 PRO A CA 1
ATOM 679 C C . PRO A 1 86 ? -6.228 -19.459 -6.929 1.00 75.25 86 PRO A C 1
ATOM 681 O O . PRO A 1 86 ? -6.763 -18.364 -6.976 1.00 75.25 86 PRO A O 1
ATOM 684 N N . GLY A 1 87 ? -6.914 -20.516 -6.488 1.00 78.31 87 GLY A N 1
ATOM 685 C CA . GLY A 1 87 ? -8.375 -20.493 -6.332 1.00 78.31 87 GLY A CA 1
ATOM 686 C C . GLY A 1 87 ? -9.088 -20.561 -7.689 1.00 78.31 87 GLY A C 1
ATOM 687 O O . GLY A 1 87 ? -8.454 -20.487 -8.739 1.00 78.31 87 GLY A O 1
ATOM 688 N N . THR A 1 88 ? -10.404 -20.783 -7.695 1.00 82.75 88 THR A N 1
ATOM 689 C CA . THR A 1 88 ? -11.143 -21.138 -8.924 1.00 82.75 88 THR A CA 1
ATOM 690 C C . THR A 1 88 ? -11.215 -19.993 -9.939 1.00 82.75 88 THR A C 1
ATOM 692 O O . THR A 1 88 ? -10.911 -20.205 -11.110 1.00 82.75 88 THR A O 1
ATOM 695 N N . GLU A 1 89 ? -11.559 -18.782 -9.499 1.00 83.94 89 GLU A N 1
ATOM 696 C CA . GLU A 1 89 ? -11.757 -17.618 -10.379 1.00 83.94 89 GLU A CA 1
ATOM 697 C C . GLU A 1 89 ? -10.440 -17.107 -10.972 1.00 83.94 89 GLU A C 1
ATOM 699 O O . GLU A 1 89 ? -10.311 -16.945 -12.185 1.00 83.94 89 GLU A O 1
ATOM 704 N N . LEU A 1 90 ? -9.411 -16.932 -10.136 1.00 86.00 90 LEU A N 1
ATOM 705 C CA . LEU A 1 90 ? -8.084 -16.555 -10.619 1.00 86.00 90 LEU A CA 1
ATOM 706 C C . LEU A 1 90 ? -7.504 -17.651 -11.525 1.00 86.00 90 LEU A C 1
ATOM 708 O O . LEU A 1 90 ? -6.839 -17.334 -12.503 1.00 86.00 90 LEU A O 1
ATOM 712 N N . LYS A 1 91 ? -7.780 -18.939 -11.277 1.00 87.88 91 LYS A N 1
ATOM 713 C CA . LYS A 1 91 ? -7.374 -20.020 -12.192 1.00 87.88 91 LYS A CA 1
ATOM 714 C C . LYS A 1 91 ? -7.996 -19.851 -13.579 1.00 87.88 91 LYS A C 1
ATOM 716 O O . LYS A 1 91 ? -7.296 -20.014 -14.577 1.00 87.88 91 LYS A O 1
ATOM 721 N N . GLU A 1 92 ? -9.279 -19.521 -13.657 1.00 88.19 92 GLU A N 1
ATOM 722 C CA . GLU A 1 92 ? -9.941 -19.251 -14.935 1.00 88.19 92 GLU A CA 1
ATOM 723 C C . GLU A 1 92 ? -9.300 -18.049 -15.642 1.00 88.19 92 GLU A C 1
ATOM 725 O O . GLU A 1 92 ? -8.878 -18.169 -16.796 1.00 88.19 92 GLU A O 1
ATOM 730 N N . LEU A 1 93 ? -9.087 -16.944 -14.920 1.00 88.88 93 LEU A N 1
ATOM 731 C CA . LEU A 1 93 ? -8.428 -15.747 -15.446 1.00 88.88 93 LEU A CA 1
ATOM 732 C C . LEU A 1 93 ? -7.014 -16.038 -15.977 1.00 88.88 93 LEU A C 1
ATOM 734 O O . LEU A 1 93 ? -6.663 -15.655 -17.095 1.00 88.88 93 LEU A O 1
ATOM 738 N N . LEU A 1 94 ? -6.194 -16.744 -15.196 1.00 90.38 94 LEU A N 1
ATOM 739 C CA . LEU A 1 94 ? -4.822 -17.092 -15.568 1.00 90.38 94 LEU A CA 1
ATOM 740 C C . LEU A 1 94 ? -4.769 -18.081 -16.740 1.00 90.38 94 LEU A C 1
ATOM 742 O O . LEU A 1 94 ? -3.791 -18.071 -17.485 1.00 90.38 94 LEU A O 1
ATOM 746 N N . SER A 1 95 ? -5.795 -18.919 -16.926 1.00 87.50 95 SER A N 1
ATOM 747 C CA . SER A 1 95 ? -5.850 -19.880 -18.035 1.00 87.50 95 SER A CA 1
ATOM 748 C C . SER A 1 95 ? -5.971 -19.200 -19.402 1.00 87.50 95 SER A C 1
ATOM 750 O O . SER A 1 95 ? -5.297 -19.608 -20.343 1.00 87.50 95 SER A O 1
ATOM 752 N N . GLY A 1 96 ? -6.768 -18.129 -19.492 1.00 85.19 96 GLY A N 1
ATOM 753 C CA . GLY A 1 96 ? -6.980 -17.370 -20.729 1.00 85.19 96 GLY A CA 1
ATOM 754 C C . GLY A 1 96 ? -5.945 -16.270 -20.982 1.00 85.19 96 GLY A C 1
ATOM 755 O O . GLY A 1 96 ? -5.956 -15.634 -22.037 1.00 85.19 96 GLY A O 1
ATOM 756 N N . THR A 1 97 ? -5.049 -16.019 -20.026 1.00 89.44 97 THR A N 1
ATOM 757 C CA . THR A 1 97 ? -4.110 -14.897 -20.091 1.00 89.44 97 THR A CA 1
ATOM 758 C C . THR A 1 97 ? -2.807 -15.302 -20.784 1.00 89.44 97 THR A C 1
ATOM 760 O O . THR A 1 97 ? -2.033 -16.114 -20.282 1.00 89.44 97 THR A O 1
ATOM 763 N N . THR A 1 98 ? -2.535 -14.688 -21.938 1.00 91.38 98 THR A N 1
ATOM 764 C CA . THR A 1 98 ? -1.319 -14.914 -22.751 1.00 91.38 98 THR A CA 1
ATOM 765 C C . THR A 1 98 ? -0.271 -13.813 -22.603 1.00 91.38 98 THR A C 1
ATOM 767 O O . THR A 1 98 ? 0.831 -13.919 -23.139 1.00 91.38 98 THR A O 1
ATOM 770 N N . HIS A 1 99 ? -0.601 -12.739 -21.886 1.00 92.69 99 HIS A N 1
ATOM 771 C CA . HIS A 1 99 ? 0.299 -11.622 -21.636 1.00 92.69 99 HIS A CA 1
ATOM 772 C C . HIS A 1 99 ? 0.181 -11.174 -20.186 1.00 92.69 99 HIS A C 1
ATOM 774 O O . HIS A 1 99 ? -0.917 -11.136 -19.642 1.00 92.69 99 HIS A O 1
ATOM 780 N N . ILE A 1 100 ? 1.297 -10.788 -19.580 1.00 94.81 100 ILE A N 1
ATOM 781 C CA . ILE A 1 100 ? 1.324 -10.184 -18.249 1.00 94.81 100 ILE A CA 1
ATOM 782 C C . ILE A 1 100 ? 1.884 -8.780 -18.310 1.00 94.81 100 ILE A C 1
ATOM 784 O O . ILE A 1 100 ? 2.780 -8.486 -19.098 1.00 94.81 100 ILE A O 1
ATOM 788 N N . GLU A 1 101 ? 1.362 -7.918 -17.453 1.00 95.81 101 GLU A N 1
ATOM 789 C CA . GLU A 1 101 ? 1.847 -6.559 -17.280 1.00 95.81 101 GLU A CA 1
ATOM 790 C C . GLU A 1 101 ? 2.450 -6.449 -15.888 1.00 95.81 101 GLU A C 1
ATOM 792 O O . GLU A 1 101 ? 1.807 -6.806 -14.904 1.00 95.81 101 GLU A O 1
ATOM 797 N N . LEU A 1 102 ? 3.689 -5.981 -15.811 1.00 97.19 102 LEU A N 1
ATOM 798 C CA . LEU A 1 102 ? 4.381 -5.710 -14.561 1.00 97.19 102 LEU A CA 1
ATOM 799 C C . LEU A 1 102 ? 4.687 -4.222 -14.506 1.00 97.19 102 LEU A C 1
ATOM 801 O O . LEU A 1 102 ? 5.292 -3.688 -15.432 1.00 97.19 102 LEU A O 1
ATOM 805 N N . THR A 1 103 ? 4.290 -3.566 -13.425 1.00 97.56 103 THR A N 1
ATOM 806 C CA . THR A 1 103 ? 4.570 -2.151 -13.187 1.00 97.56 103 THR A CA 1
ATOM 807 C C . THR A 1 103 ? 5.455 -2.013 -11.969 1.00 97.56 103 THR A C 1
ATOM 809 O O . THR A 1 103 ? 5.104 -2.481 -10.885 1.00 97.56 103 THR A O 1
ATOM 812 N N . ARG A 1 104 ? 6.601 -1.361 -12.157 1.00 97.31 104 ARG A N 1
ATOM 813 C CA . ARG A 1 104 ? 7.469 -0.915 -11.076 1.00 97.31 104 ARG A CA 1
ATOM 814 C C . ARG A 1 104 ? 7.212 0.563 -10.819 1.00 97.31 104 ARG A C 1
ATOM 816 O O . ARG A 1 104 ? 7.293 1.370 -11.743 1.00 97.31 104 ARG A O 1
ATOM 823 N N . SER A 1 105 ? 6.921 0.880 -9.568 1.00 96.44 105 SER A N 1
ATOM 824 C CA . SER A 1 105 ? 6.678 2.235 -9.077 1.00 96.44 105 SER A CA 1
ATOM 825 C C . SER A 1 105 ? 7.702 2.575 -8.013 1.00 96.44 105 SER A C 1
ATOM 827 O O . SER A 1 105 ? 8.018 1.725 -7.177 1.00 96.44 105 SER A O 1
ATOM 829 N N . TRP A 1 106 ? 8.197 3.807 -8.016 1.00 95.56 106 TRP A N 1
ATOM 830 C CA . TRP A 1 106 ? 9.136 4.281 -7.004 1.00 95.56 106 TRP A CA 1
ATOM 831 C C . TRP A 1 106 ? 8.448 5.130 -5.946 1.00 95.56 106 TRP A C 1
ATOM 833 O O . TRP A 1 106 ? 7.390 5.715 -6.169 1.00 95.56 106 TRP A O 1
ATOM 843 N N . LEU A 1 107 ? 9.049 5.146 -4.763 1.00 93.38 107 LEU A N 1
ATOM 844 C CA . LEU A 1 107 ? 8.531 5.789 -3.566 1.00 93.38 107 LEU A CA 1
ATOM 845 C C . LEU A 1 107 ? 9.427 6.953 -3.131 1.00 93.38 107 LEU A C 1
ATOM 847 O O . LEU A 1 107 ? 10.545 7.077 -3.629 1.00 93.38 107 LEU A O 1
ATOM 851 N N . PRO A 1 108 ? 8.969 7.808 -2.197 1.00 91.50 108 PRO A N 1
ATOM 852 C CA . PRO A 1 108 ? 9.743 8.960 -1.731 1.00 91.50 108 PRO A CA 1
ATOM 853 C C . PRO A 1 108 ? 11.145 8.629 -1.200 1.00 91.50 108 PRO A C 1
ATOM 855 O O . PRO A 1 108 ? 12.039 9.463 -1.290 1.00 91.50 108 PRO A O 1
ATOM 858 N N . ASP A 1 109 ? 11.365 7.421 -0.675 1.00 89.38 109 ASP A N 1
ATOM 859 C CA . ASP A 1 109 ? 12.679 6.940 -0.223 1.00 89.38 109 ASP A CA 1
ATOM 860 C C . ASP A 1 109 ? 13.521 6.303 -1.346 1.00 89.38 109 ASP A C 1
ATOM 862 O O . ASP A 1 109 ? 14.497 5.604 -1.067 1.00 89.38 109 ASP A O 1
ATOM 866 N N . LEU A 1 110 ? 13.103 6.497 -2.603 1.00 90.50 110 LEU A N 1
ATOM 867 C CA . LEU A 1 110 ? 13.654 5.915 -3.831 1.00 90.50 110 LEU A CA 1
ATOM 868 C C . LEU A 1 110 ? 13.650 4.379 -3.862 1.00 90.50 110 LEU A C 1
ATOM 870 O O . LEU A 1 110 ? 14.219 3.771 -4.769 1.00 90.50 110 LEU A O 1
ATOM 874 N N . SER A 1 111 ? 12.971 3.730 -2.910 1.00 92.75 111 SER A N 1
ATOM 875 C CA . SER A 1 111 ? 12.680 2.301 -2.998 1.00 92.75 111 SER A CA 1
ATOM 876 C C . SER A 1 111 ? 11.612 2.046 -4.059 1.00 92.75 111 SER A C 1
ATOM 878 O O . SER A 1 111 ? 10.799 2.921 -4.366 1.00 92.75 111 SER A O 1
ATOM 880 N N . SER A 1 112 ? 11.603 0.841 -4.628 1.00 94.31 112 SER A N 1
ATOM 881 C CA . SER A 1 112 ? 10.613 0.454 -5.629 1.00 94.31 112 SER A CA 1
ATOM 882 C C . SER A 1 112 ? 9.660 -0.621 -5.124 1.00 94.31 112 SER A C 1
ATOM 884 O O . SER A 1 112 ? 9.985 -1.432 -4.256 1.00 94.31 112 SER A O 1
ATOM 886 N N . VAL A 1 113 ? 8.457 -0.619 -5.688 1.00 94.69 113 VAL A N 1
ATOM 887 C CA . VAL A 1 113 ? 7.428 -1.635 -5.489 1.00 94.69 113 VAL A CA 1
ATOM 888 C C . VAL A 1 113 ? 7.036 -2.165 -6.856 1.00 94.69 113 VAL A C 1
ATOM 890 O O . VAL A 1 113 ? 6.736 -1.392 -7.765 1.00 94.69 113 VAL A O 1
ATOM 893 N N . LEU A 1 114 ? 7.029 -3.487 -6.995 1.00 95.88 114 LEU A N 1
ATOM 894 C CA . LEU A 1 114 ? 6.665 -4.158 -8.232 1.00 95.88 114 LEU A CA 1
ATOM 895 C C . LEU A 1 114 ? 5.298 -4.818 -8.095 1.00 95.88 114 LEU A C 1
ATOM 897 O O . LEU A 1 114 ? 5.082 -5.597 -7.171 1.00 95.88 114 LEU A O 1
ATOM 901 N N . LYS A 1 115 ? 4.392 -4.537 -9.029 1.00 95.75 115 LYS A N 1
ATOM 902 C CA . LYS A 1 115 ? 3.023 -5.058 -9.030 1.00 95.75 115 LYS A CA 1
ATOM 903 C C . LYS A 1 115 ? 2.672 -5.667 -10.378 1.00 95.75 115 LYS A C 1
ATOM 905 O O . LYS A 1 115 ? 3.111 -5.174 -11.417 1.00 95.75 115 LYS A O 1
ATOM 910 N N . VAL A 1 116 ? 1.830 -6.696 -10.375 1.00 94.56 116 VAL A N 1
ATOM 911 C CA . VAL A 1 116 ? 1.094 -7.083 -11.584 1.00 94.56 116 VAL A CA 1
ATOM 912 C C . VAL A 1 116 ? 0.096 -5.981 -11.921 1.00 94.56 116 VAL A C 1
ATOM 914 O O . VAL A 1 116 ? -0.438 -5.319 -11.039 1.00 94.56 116 VAL A O 1
ATOM 917 N N . SER A 1 117 ? -0.123 -5.750 -13.205 1.00 91.31 117 SER A N 1
ATOM 918 C CA . SER A 1 117 ? -1.063 -4.774 -13.750 1.00 91.31 117 SER A CA 1
ATOM 919 C C . SER A 1 117 ? -2.015 -5.449 -14.740 1.00 91.31 117 SER A C 1
ATOM 921 O O . SER A 1 117 ? -1.938 -6.656 -14.982 1.00 91.31 117 SER A O 1
ATOM 923 N N . GLY A 1 118 ? -2.948 -4.679 -15.296 1.00 87.81 118 GLY A N 1
ATOM 924 C CA . GLY A 1 118 ? -3.933 -5.191 -16.245 1.00 87.81 118 GLY A CA 1
ATOM 925 C C . GLY A 1 118 ? -5.036 -6.000 -15.560 1.00 87.81 118 GLY A C 1
ATOM 926 O O . GLY A 1 118 ? -5.442 -5.688 -14.442 1.00 87.81 118 GLY A O 1
ATOM 927 N N . THR A 1 119 ? -5.527 -7.039 -16.235 1.00 88.62 119 THR A N 1
ATOM 928 C CA . THR A 1 119 ? -6.702 -7.820 -15.806 1.00 88.62 119 THR A CA 1
ATOM 929 C C . THR A 1 119 ? -6.503 -8.540 -14.474 1.00 88.62 119 THR A C 1
ATOM 931 O O . THR A 1 119 ? -7.431 -8.613 -13.675 1.00 88.62 119 THR A O 1
ATOM 934 N N . ILE A 1 120 ? -5.290 -9.036 -14.203 1.00 90.00 120 ILE A N 1
ATOM 935 C CA . ILE A 1 120 ? -4.964 -9.704 -12.934 1.00 90.00 120 ILE A CA 1
ATOM 936 C C . ILE A 1 120 ? -5.050 -8.709 -11.774 1.00 90.00 120 ILE A C 1
ATOM 938 O O . ILE A 1 120 ? -5.665 -9.029 -10.763 1.00 90.00 120 ILE A O 1
ATOM 942 N N . SER A 1 121 ? -4.488 -7.503 -11.930 1.00 90.56 121 SER A N 1
ATOM 943 C CA . SER A 1 121 ? -4.613 -6.461 -10.900 1.00 90.56 121 SER A CA 1
ATOM 944 C C . SER A 1 121 ? -6.068 -6.078 -10.707 1.00 90.56 121 SER A C 1
ATOM 946 O O . SER A 1 121 ? -6.525 -6.090 -9.584 1.00 90.56 121 SER A O 1
ATOM 948 N N . GLN A 1 122 ? -6.827 -5.852 -11.784 1.00 90.25 122 GLN A N 1
ATOM 949 C CA . GLN A 1 122 ? -8.247 -5.491 -11.685 1.00 90.25 122 GLN A CA 1
ATOM 950 C C . GLN A 1 122 ? -9.064 -6.508 -10.881 1.00 90.25 122 GLN A C 1
ATOM 952 O O . GLN A 1 122 ? -9.914 -6.115 -10.090 1.00 90.25 122 GLN A O 1
ATOM 957 N N . TYR A 1 123 ? -8.798 -7.805 -11.059 1.00 89.31 123 TYR A N 1
ATOM 958 C CA . TYR A 1 123 ? -9.430 -8.845 -10.252 1.00 89.31 123 TYR A CA 1
ATOM 959 C C . TYR A 1 123 ? -9.032 -8.745 -8.773 1.00 89.31 123 TYR A C 1
ATOM 961 O O . TYR A 1 123 ? -9.901 -8.700 -7.907 1.00 89.31 123 TYR A O 1
ATOM 969 N N . LEU A 1 124 ? -7.733 -8.665 -8.475 1.00 88.12 124 LEU A N 1
ATOM 970 C CA . LEU A 1 124 ? -7.246 -8.577 -7.093 1.00 88.12 124 LEU A CA 1
ATOM 971 C C . LEU A 1 124 ? -7.722 -7.293 -6.400 1.00 88.12 124 LEU A C 1
ATOM 973 O O . LEU A 1 124 ? -8.202 -7.347 -5.273 1.00 88.12 124 LEU A O 1
ATOM 977 N N . ASP A 1 125 ? -7.672 -6.170 -7.110 1.00 87.50 125 ASP A N 1
ATOM 978 C CA . ASP A 1 125 ? -8.156 -4.868 -6.664 1.00 87.50 125 ASP A CA 1
ATOM 979 C C . ASP A 1 125 ? -9.675 -4.921 -6.420 1.00 87.50 125 ASP A C 1
ATOM 981 O O . ASP A 1 125 ? -10.150 -4.339 -5.454 1.00 87.50 125 ASP A O 1
ATOM 985 N N . SER A 1 126 ? -10.444 -5.684 -7.213 1.00 87.94 126 SER A N 1
ATOM 986 C CA . SER A 1 126 ? -11.885 -5.867 -6.974 1.00 87.94 126 SER A CA 1
ATOM 987 C C . SER A 1 126 ? -12.196 -6.652 -5.694 1.00 87.94 126 SER A C 1
ATOM 989 O O . SER A 1 126 ? -13.178 -6.345 -5.018 1.00 87.94 126 SER A O 1
ATOM 991 N N . LEU A 1 127 ? -11.350 -7.622 -5.322 1.00 84.56 127 LEU A N 1
ATOM 992 C CA . LEU A 1 127 ? -11.467 -8.331 -4.044 1.00 84.56 127 LEU A CA 1
ATOM 993 C C . LEU A 1 127 ? -11.109 -7.412 -2.872 1.00 84.56 127 LEU A C 1
ATOM 995 O O . LEU A 1 127 ? -11.812 -7.402 -1.860 1.00 84.56 127 LEU A O 1
ATOM 999 N N . GLU A 1 128 ? -10.044 -6.616 -3.013 1.00 84.81 128 GLU A N 1
ATOM 1000 C CA . GLU A 1 128 ? -9.658 -5.617 -2.012 1.00 84.81 128 GLU A CA 1
ATOM 1001 C C . GLU A 1 128 ? -10.725 -4.523 -1.856 1.00 84.81 128 GLU A C 1
ATOM 1003 O O . GLU A 1 128 ? -11.017 -4.103 -0.737 1.00 84.81 128 GLU A O 1
ATOM 1008 N N . ASP A 1 129 ? -11.345 -4.089 -2.954 1.00 87.38 129 ASP A N 1
ATOM 1009 C CA . ASP A 1 129 ? -12.428 -3.109 -2.958 1.00 87.38 129 ASP A CA 1
ATOM 1010 C C . ASP A 1 129 ? -13.693 -3.666 -2.297 1.00 87.38 129 ASP A C 1
ATOM 1012 O O . ASP A 1 129 ? -14.297 -2.974 -1.478 1.00 87.38 129 ASP A O 1
ATOM 1016 N N . ALA A 1 130 ? -14.077 -4.911 -2.595 1.00 86.69 130 ALA A N 1
ATOM 1017 C CA . ALA A 1 130 ? -15.207 -5.573 -1.943 1.00 86.69 130 ALA A CA 1
ATOM 1018 C C . ALA A 1 130 ? -14.983 -5.707 -0.430 1.00 86.69 130 ALA A C 1
ATOM 1020 O O . ALA A 1 130 ? -15.873 -5.398 0.362 1.00 86.69 130 ALA A O 1
ATOM 1021 N N . TRP A 1 131 ? -13.770 -6.100 -0.029 1.00 87.62 131 TRP A N 1
ATOM 1022 C CA . TRP A 1 131 ? -13.381 -6.151 1.377 1.00 87.62 131 TRP A CA 1
ATOM 1023 C C . TRP A 1 131 ? -13.437 -4.769 2.035 1.00 87.62 131 TRP A C 1
ATOM 1025 O O . TRP A 1 131 ? -13.969 -4.634 3.133 1.00 87.62 131 TRP A O 1
ATOM 1035 N N . ARG A 1 132 ? -12.948 -3.723 1.359 1.00 88.56 132 ARG A N 1
ATOM 1036 C CA . ARG A 1 132 ? -13.016 -2.345 1.865 1.00 88.56 132 ARG A CA 1
ATOM 1037 C C . ARG A 1 132 ? -14.457 -1.881 2.063 1.00 88.56 132 ARG A C 1
ATOM 1039 O O . ARG A 1 132 ? -14.746 -1.315 3.107 1.00 88.56 132 ARG A O 1
ATOM 1046 N N . ILE A 1 133 ? -15.346 -2.146 1.105 1.00 90.19 133 ILE A N 1
ATOM 1047 C CA . ILE A 1 133 ? -16.770 -1.790 1.210 1.00 90.19 133 ILE A CA 1
ATOM 1048 C C . ILE A 1 133 ? -17.407 -2.481 2.419 1.00 90.19 133 ILE A C 1
ATOM 1050 O O . ILE A 1 133 ? -18.070 -1.824 3.213 1.00 90.19 133 ILE A O 1
ATOM 1054 N N . TYR A 1 134 ? -17.148 -3.780 2.598 1.00 90.25 134 TYR A N 1
ATOM 1055 C CA . TYR A 1 134 ? -17.615 -4.513 3.774 1.00 90.25 134 TYR A CA 1
ATOM 1056 C C . TYR A 1 134 ? -17.124 -3.879 5.082 1.00 90.25 134 TYR A C 1
ATOM 1058 O O . TYR A 1 134 ? -17.914 -3.648 5.996 1.00 90.25 134 TYR A O 1
ATOM 1066 N N . LEU A 1 135 ? -15.829 -3.563 5.175 1.00 90.06 135 LEU A N 1
ATOM 1067 C CA . LEU A 1 135 ? -15.278 -2.912 6.361 1.00 90.06 135 LEU A CA 1
ATOM 1068 C C . LEU A 1 135 ? -15.913 -1.539 6.605 1.00 90.06 135 LEU A C 1
ATOM 1070 O O . LEU A 1 135 ? -16.242 -1.233 7.748 1.00 90.06 135 LEU A O 1
ATOM 1074 N N . ASP A 1 136 ? -16.110 -0.737 5.559 1.00 91.94 136 ASP A N 1
ATOM 1075 C CA . ASP A 1 136 ? -16.737 0.581 5.661 1.00 91.94 136 ASP A CA 1
ATOM 1076 C C . ASP A 1 136 ? -18.169 0.462 6.217 1.00 91.94 136 ASP A C 1
ATOM 1078 O O . ASP A 1 136 ? -18.512 1.163 7.174 1.00 91.94 136 ASP A O 1
ATOM 1082 N N . ASP A 1 137 ? -18.972 -0.480 5.718 1.00 91.81 137 ASP A N 1
ATOM 1083 C CA . ASP A 1 137 ? -20.325 -0.742 6.229 1.00 91.81 137 ASP A CA 1
ATOM 1084 C C . ASP A 1 137 ? -20.311 -1.107 7.725 1.00 91.81 137 ASP A C 1
ATOM 1086 O O . ASP A 1 137 ? -21.054 -0.526 8.526 1.00 91.81 137 ASP A O 1
ATOM 1090 N N . VAL A 1 138 ? -19.398 -1.995 8.135 1.00 90.75 138 VAL A N 1
ATOM 1091 C CA . VAL A 1 138 ? -19.220 -2.383 9.545 1.00 90.75 138 VAL A CA 1
ATOM 1092 C C . VAL A 1 138 ? -18.795 -1.190 10.401 1.00 90.75 138 VAL A C 1
ATOM 1094 O O . VAL A 1 138 ? -19.255 -1.044 11.536 1.00 90.75 138 VAL A O 1
ATOM 1097 N N . THR A 1 139 ? -17.924 -0.311 9.892 1.00 91.81 139 THR A N 1
ATOM 1098 C CA . THR A 1 139 ? -17.532 0.887 10.647 1.00 91.81 139 THR A CA 1
ATOM 1099 C C . THR A 1 139 ? -18.708 1.823 10.895 1.00 91.81 139 THR A C 1
ATOM 1101 O O . THR A 1 139 ? -18.846 2.325 12.012 1.00 91.81 139 THR A O 1
ATOM 1104 N N . VAL A 1 140 ? -19.590 2.015 9.909 1.00 93.25 140 VAL A N 1
ATOM 1105 C CA . VAL A 1 140 ? -20.796 2.845 10.053 1.00 93.25 140 VAL A CA 1
ATOM 1106 C C . VAL A 1 140 ? -21.739 2.262 11.105 1.00 93.25 140 VAL A C 1
ATOM 1108 O O . VAL A 1 140 ? -22.247 3.001 11.955 1.00 93.25 140 VAL A O 1
ATOM 1111 N N . GLU A 1 141 ? -21.948 0.946 11.087 1.00 91.31 141 GLU A N 1
ATOM 1112 C CA . GLU A 1 141 ? -22.766 0.255 12.087 1.00 91.31 141 GLU A CA 1
ATOM 1113 C C . GLU A 1 141 ? -22.174 0.395 13.496 1.00 91.31 141 GLU A C 1
ATOM 1115 O O . GLU A 1 141 ? -22.858 0.830 14.430 1.00 91.31 141 GLU A O 1
ATOM 1120 N N . MET A 1 142 ? -20.873 0.135 13.639 1.00 90.19 142 MET A N 1
ATOM 1121 C CA . MET A 1 142 ? -20.155 0.263 14.906 1.00 90.19 142 MET A CA 1
ATOM 1122 C C . MET A 1 142 ? -20.208 1.695 15.456 1.00 90.19 142 MET A C 1
ATOM 1124 O O . MET A 1 142 ? -20.418 1.896 16.655 1.00 90.19 142 MET A O 1
ATOM 1128 N N . GLU A 1 143 ? -20.057 2.716 14.611 1.00 91.38 143 GLU A N 1
ATOM 1129 C CA . GLU A 1 143 ? -20.226 4.111 15.025 1.00 91.38 143 GLU A CA 1
ATOM 1130 C C . GLU A 1 143 ? -21.648 4.414 15.515 1.00 91.38 143 GLU A C 1
ATOM 1132 O O . GLU A 1 143 ? -21.821 5.171 16.480 1.00 91.38 143 GLU A O 1
ATOM 1137 N N . GLY A 1 144 ? -22.663 3.844 14.860 1.00 90.19 144 GLY A N 1
ATOM 1138 C CA . GLY A 1 144 ? -24.059 3.927 15.283 1.00 90.19 144 GLY A CA 1
ATOM 1139 C C . GLY A 1 144 ? -24.260 3.341 16.679 1.00 90.19 144 GLY A C 1
ATOM 1140 O O . GLY A 1 144 ? -24.795 4.012 17.568 1.00 90.19 144 GLY A O 1
ATOM 1141 N N . GLU A 1 145 ? -23.736 2.141 16.915 1.00 88.69 145 GLU A N 1
ATOM 1142 C CA . GLU A 1 145 ? -23.812 1.480 18.217 1.00 88.69 145 GLU A CA 1
ATOM 1143 C C . GLU A 1 145 ? -23.055 2.238 19.313 1.00 88.69 145 GLU A C 1
ATOM 1145 O O . GLU A 1 145 ? -23.560 2.389 20.428 1.00 88.69 145 GLU A O 1
ATOM 1150 N N . LEU A 1 146 ? -21.896 2.824 19.007 1.00 89.50 146 LEU A N 1
ATOM 1151 C CA . LEU A 1 146 ? -21.168 3.665 19.961 1.00 89.50 146 LEU A CA 1
ATOM 1152 C C . LEU A 1 146 ? -21.930 4.945 20.327 1.00 89.50 146 LEU A C 1
ATOM 1154 O O . LEU A 1 146 ? -21.894 5.372 21.486 1.00 89.50 146 LEU A O 1
ATOM 1158 N N . LYS A 1 147 ? -22.652 5.554 19.378 1.00 91.12 147 LYS A N 1
ATOM 1159 C CA . LYS A 1 147 ? -23.545 6.692 19.661 1.00 91.12 147 LYS A CA 1
ATOM 1160 C C . LYS A 1 147 ? -24.712 6.263 20.552 1.00 91.12 147 LYS A C 1
ATOM 1162 O O . LYS A 1 147 ? -25.018 6.968 21.518 1.00 91.12 147 LYS A O 1
ATOM 1167 N N . ASN A 1 148 ? -25.302 5.096 20.287 1.00 90.31 148 ASN A N 1
ATOM 1168 C CA . ASN A 1 148 ? -26.364 4.519 21.114 1.00 90.31 148 ASN A CA 1
ATOM 1169 C C . ASN A 1 148 ? -25.877 4.287 22.552 1.00 90.31 148 ASN A C 1
ATOM 1171 O O . ASN A 1 148 ? -26.505 4.767 23.496 1.00 90.31 148 ASN A O 1
ATOM 1175 N N . ILE A 1 149 ? -24.716 3.650 22.729 1.00 89.00 149 ILE A N 1
ATOM 1176 C CA . ILE A 1 149 ? -24.095 3.419 24.043 1.00 89.00 149 ILE A CA 1
ATOM 1177 C C . ILE A 1 149 ? -23.837 4.746 24.765 1.00 89.00 149 ILE A C 1
ATOM 1179 O O . ILE A 1 149 ? -24.216 4.894 25.924 1.00 89.00 149 ILE A O 1
ATOM 1183 N N . SER A 1 150 ? -23.283 5.750 24.080 1.00 88.81 150 SER A N 1
ATOM 1184 C CA . SER A 1 150 ? -23.055 7.072 24.680 1.00 88.81 150 SER A CA 1
ATOM 1185 C C . SER A 1 150 ? -24.355 7.743 25.143 1.00 88.81 150 SER A C 1
ATOM 1187 O O . SER A 1 150 ? -24.378 8.415 26.176 1.00 88.81 150 SER A O 1
ATOM 1189 N N . SER A 1 151 ? -25.457 7.558 24.410 1.00 89.94 151 SER A N 1
ATOM 1190 C CA . SER A 1 151 ? -26.766 8.082 24.813 1.00 89.94 151 SER A CA 1
ATOM 1191 C C . SER A 1 151 ? -27.328 7.372 26.053 1.00 89.94 151 SER A C 1
ATOM 1193 O O . SER A 1 151 ? -27.851 8.041 26.946 1.00 89.94 151 SER A O 1
ATOM 1195 N N . LEU A 1 152 ? -27.139 6.050 26.157 1.00 87.38 152 LEU A N 1
ATOM 1196 C CA . LEU A 1 152 ? -27.522 5.250 27.324 1.00 87.38 152 LEU A CA 1
ATOM 1197 C C . LEU A 1 152 ? -26.705 5.634 28.562 1.00 87.38 152 LEU A C 1
ATOM 1199 O O . LEU A 1 152 ? -27.263 5.770 29.648 1.00 87.38 152 LEU A O 1
ATOM 1203 N N . GLU A 1 153 ? -25.406 5.890 28.406 1.00 87.38 153 GLU A N 1
ATOM 1204 C CA . GLU A 1 153 ? -24.544 6.358 29.498 1.00 87.38 153 GLU A CA 1
ATOM 1205 C C . GLU A 1 153 ? -24.985 7.723 30.032 1.00 87.38 153 GLU A C 1
ATOM 1207 O O . GLU A 1 153 ? -25.095 7.905 31.244 1.00 87.38 153 GLU A O 1
ATOM 1212 N N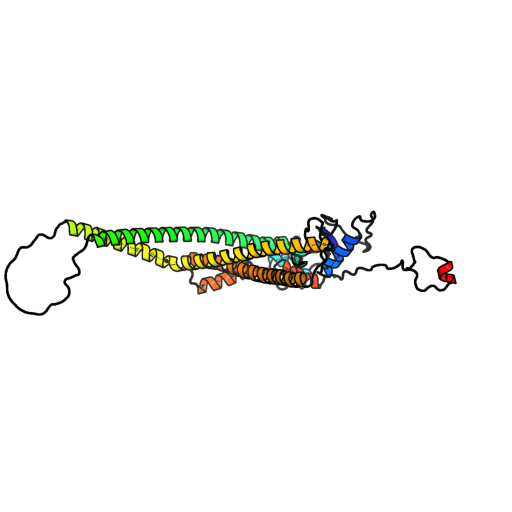 . LYS A 1 154 ? -25.331 8.661 29.141 1.00 89.38 154 LYS A N 1
ATOM 1213 C CA . LYS A 1 154 ? -25.901 9.959 29.537 1.00 89.38 154 LYS A CA 1
ATOM 1214 C C . LYS A 1 154 ? -27.253 9.803 30.231 1.00 89.38 154 LYS A C 1
ATOM 1216 O O . LYS A 1 154 ? -27.545 10.522 31.186 1.00 89.38 154 LYS A O 1
ATOM 1221 N N . ALA A 1 155 ? -28.096 8.880 29.767 1.00 86.12 155 ALA A N 1
ATOM 1222 C CA . ALA A 1 155 ? -29.367 8.582 30.421 1.00 86.12 155 ALA A CA 1
ATOM 1223 C C . ALA A 1 155 ? -29.144 8.023 31.836 1.00 86.12 155 ALA A C 1
ATOM 1225 O O . ALA A 1 155 ? -29.777 8.499 32.778 1.00 86.12 155 ALA A O 1
ATOM 1226 N N . LEU A 1 156 ? -28.198 7.095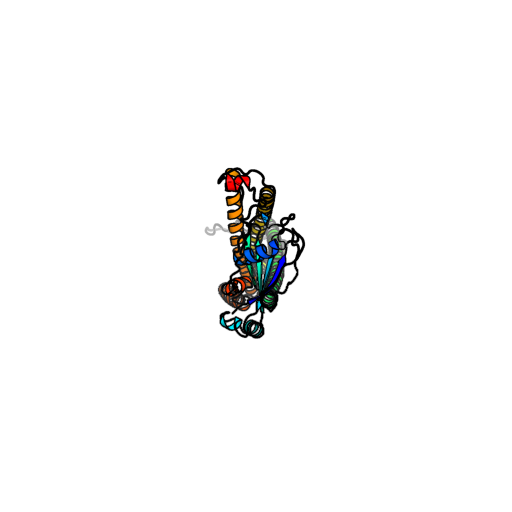 32.004 1.00 85.06 156 LEU A N 1
ATOM 1227 C CA . LEU A 1 156 ? -27.816 6.544 33.304 1.00 85.06 156 LEU A CA 1
ATOM 1228 C C . LEU A 1 156 ? -27.260 7.627 34.240 1.00 85.06 156 LEU A C 1
ATOM 1230 O O . LEU A 1 156 ? -27.617 7.667 35.416 1.00 85.06 156 LEU A O 1
ATOM 1234 N N . GLU A 1 157 ? -26.426 8.535 33.732 1.00 86.94 157 GLU A N 1
ATOM 1235 C CA . GLU A 1 157 ? -25.908 9.671 34.501 1.00 86.94 157 GLU A CA 1
ATOM 1236 C C . GLU A 1 157 ? -27.043 10.583 34.990 1.00 86.94 157 GLU A C 1
ATOM 1238 O O . GLU A 1 157 ? -27.113 10.906 36.177 1.00 86.94 157 GLU A O 1
ATOM 1243 N N . ASN A 1 158 ? -28.002 10.909 34.120 1.00 88.19 158 ASN A N 1
ATOM 1244 C CA . ASN A 1 158 ? -29.185 11.686 34.494 1.00 88.19 158 ASN A CA 1
ATOM 1245 C C . ASN A 1 158 ? -30.046 10.976 35.553 1.00 88.19 158 ASN A C 1
ATOM 1247 O O . ASN A 1 158 ? -30.545 11.623 36.476 1.00 88.19 158 ASN A O 1
ATOM 1251 N N . VAL A 1 159 ? -30.218 9.655 35.443 1.00 85.62 159 VAL A N 1
ATOM 1252 C CA . VAL A 1 159 ? -30.936 8.840 36.438 1.00 85.62 159 VAL A CA 1
ATOM 1253 C C . VAL A 1 159 ? -30.190 8.836 37.777 1.00 85.62 159 VAL A C 1
ATOM 1255 O O . VAL A 1 159 ? -30.820 9.022 38.815 1.00 85.62 159 VAL A O 1
ATOM 1258 N N . ASN A 1 160 ? -28.858 8.734 37.774 1.00 83.62 160 ASN A N 1
ATOM 1259 C CA . ASN A 1 160 ? -28.041 8.824 38.988 1.00 83.62 160 ASN A CA 1
ATOM 1260 C C . ASN A 1 160 ? -28.128 10.211 39.651 1.00 83.62 160 ASN A C 1
ATOM 1262 O O . ASN A 1 160 ? -28.189 10.302 40.877 1.00 83.62 160 ASN A O 1
ATOM 1266 N N . ILE A 1 161 ? -28.174 11.296 38.867 1.00 86.50 161 ILE A N 1
ATOM 1267 C CA . ILE A 1 161 ? -28.371 12.658 39.390 1.00 86.50 161 ILE A CA 1
ATOM 1268 C C . ILE A 1 161 ? -29.754 12.786 40.041 1.00 86.50 161 ILE A C 1
ATOM 1270 O O . ILE A 1 161 ? -29.857 13.311 41.150 1.00 86.50 161 ILE A O 1
ATOM 1274 N N . LYS A 1 162 ? -30.810 12.272 39.396 1.00 84.00 162 LYS A N 1
ATOM 1275 C CA . LYS A 1 162 ? -32.167 12.241 39.970 1.00 84.00 162 LYS A CA 1
ATOM 1276 C C . LYS A 1 162 ? -32.216 11.417 41.254 1.00 84.00 162 LYS A C 1
ATOM 1278 O O . LYS A 1 162 ? -32.770 11.879 42.246 1.00 84.00 162 LYS A O 1
ATOM 1283 N N . GLU A 1 163 ? -31.581 10.246 41.272 1.00 81.00 163 GLU A N 1
ATOM 1284 C CA . GLU A 1 163 ? -31.461 9.414 42.472 1.00 81.00 163 GLU A CA 1
ATOM 1285 C C . GLU A 1 163 ? -30.770 10.179 43.610 1.00 81.00 163 GLU A C 1
ATOM 1287 O O . GLU A 1 163 ? -31.261 10.184 44.737 1.00 81.00 163 GLU A O 1
ATOM 1292 N N . ALA A 1 164 ? -29.661 10.869 43.326 1.00 80.88 164 ALA A N 1
ATOM 1293 C CA . ALA A 1 164 ? -28.949 11.674 44.314 1.00 80.88 164 ALA A CA 1
ATOM 1294 C C . ALA A 1 164 ? -29.801 12.844 44.835 1.00 80.88 164 ALA A C 1
ATOM 1296 O O . ALA A 1 164 ? -29.782 13.124 46.032 1.00 80.88 164 ALA A O 1
ATOM 1297 N N . GLN A 1 165 ? -30.585 13.494 43.969 1.00 83.75 165 GLN A N 1
ATOM 1298 C CA . GLN A 1 165 ? -31.510 14.565 44.349 1.00 83.75 165 GLN A CA 1
ATOM 1299 C C . GLN A 1 165 ? -32.657 14.057 45.227 1.00 83.75 165 GLN A C 1
ATOM 1301 O O . GLN A 1 165 ? -32.978 14.693 46.229 1.00 83.75 165 GLN A O 1
ATOM 1306 N N . VAL A 1 166 ? -33.256 12.911 44.891 1.00 78.25 166 VAL A N 1
ATOM 1307 C CA . VAL A 1 166 ? -34.306 12.285 45.708 1.00 78.25 166 VAL A CA 1
ATOM 1308 C C . VAL A 1 166 ? -33.723 11.828 47.046 1.00 78.25 166 VAL A C 1
ATOM 1310 O O . VAL A 1 166 ? -34.269 12.170 48.088 1.00 78.25 166 VAL A O 1
ATOM 1313 N N . ARG A 1 167 ? -32.555 11.172 47.064 1.00 76.00 167 ARG A N 1
ATOM 1314 C CA . ARG A 1 167 ? -31.862 10.785 48.307 1.00 76.00 167 ARG A CA 1
ATOM 1315 C C . ARG A 1 167 ? -31.459 11.985 49.168 1.00 76.00 167 ARG A C 1
ATOM 1317 O O . ARG A 1 167 ? -31.513 11.885 50.386 1.00 76.00 167 ARG A O 1
ATOM 1324 N N . ALA A 1 168 ? -31.098 13.122 48.575 1.00 76.50 168 ALA A N 1
ATOM 1325 C CA . ALA A 1 168 ? -30.817 14.353 49.318 1.00 76.50 168 ALA A CA 1
ATOM 1326 C C . ALA A 1 168 ? -32.074 14.946 49.986 1.00 76.50 168 ALA A C 1
ATOM 1328 O O . ALA A 1 168 ? -31.960 15.609 51.015 1.00 76.50 168 ALA A O 1
ATOM 1329 N N . LYS A 1 169 ? -33.270 14.667 49.445 1.00 75.19 169 LYS A N 1
ATOM 1330 C CA . LYS A 1 169 ? -34.558 14.964 50.096 1.00 75.19 169 LYS A CA 1
ATOM 1331 C C . LYS A 1 169 ? -34.901 13.981 51.231 1.00 75.19 169 LYS A C 1
ATOM 1333 O O . LYS A 1 169 ? -35.854 14.240 51.956 1.00 75.19 169 LYS A O 1
ATOM 1338 N N . PHE A 1 170 ? -34.106 12.921 51.439 1.00 61.66 170 PHE A N 1
ATOM 1339 C CA . PHE A 1 170 ? -34.189 11.969 52.559 1.00 61.66 170 PHE A CA 1
ATOM 1340 C C . PHE A 1 170 ? -33.004 12.131 53.548 1.00 61.66 170 PHE A C 1
ATOM 1342 O O . PHE A 1 170 ? -32.057 11.343 53.492 1.00 61.66 170 PHE A O 1
ATOM 1349 N N . PRO A 1 171 ? -33.003 13.090 54.498 1.00 52.66 171 PRO A N 1
ATOM 1350 C CA . PRO A 1 171 ? -31.901 13.190 55.460 1.00 52.66 171 PRO A CA 1
ATOM 1351 C C . PRO A 1 171 ? -31.901 12.129 56.579 1.00 52.66 171 PRO A C 1
ATOM 1353 O O . PRO A 1 171 ? -30.835 11.858 57.118 1.00 52.66 171 PRO A O 1
ATOM 1356 N N . ASP A 1 172 ? -33.029 11.499 56.952 1.00 51.47 172 ASP A N 1
ATOM 1357 C CA . ASP A 1 172 ? -33.134 10.910 58.307 1.00 51.47 172 ASP A CA 1
ATOM 1358 C C . ASP A 1 172 ? -33.919 9.585 58.455 1.00 51.47 172 ASP A C 1
ATOM 1360 O O . ASP A 1 172 ? -34.859 9.499 59.242 1.00 51.47 172 ASP A O 1
ATOM 1364 N N . ILE A 1 173 ? -33.514 8.488 57.793 1.00 50.00 173 ILE A N 1
ATOM 1365 C CA . ILE A 1 173 ? -34.042 7.135 58.140 1.00 50.00 173 ILE A CA 1
ATOM 1366 C C . ILE A 1 173 ? -32.955 6.067 58.418 1.00 50.00 173 ILE A C 1
ATOM 1368 O O . ILE A 1 173 ? -33.273 4.942 58.797 1.00 50.00 173 ILE A O 1
ATOM 1372 N N . VAL A 1 174 ? -31.649 6.377 58.369 1.00 41.00 174 VAL A N 1
ATOM 1373 C CA . VAL A 1 174 ? -30.596 5.334 58.540 1.00 41.00 174 VAL A CA 1
ATOM 1374 C C . VAL A 1 174 ? -29.733 5.468 59.813 1.00 41.00 174 VAL A C 1
ATOM 1376 O O . VAL A 1 174 ? -28.918 4.595 60.104 1.00 41.00 174 VAL A O 1
ATOM 1379 N N . SER A 1 175 ? -29.953 6.460 60.685 1.00 39.38 175 SER A N 1
ATOM 1380 C CA . SER A 1 175 ? -29.130 6.637 61.903 1.00 39.38 175 SER A CA 1
ATOM 1381 C C . SER A 1 175 ? -29.619 5.909 63.174 1.00 39.38 175 SER A C 1
ATOM 1383 O O . SER A 1 175 ? -29.020 6.071 64.237 1.00 39.38 175 SER A O 1
ATOM 1385 N N . LYS A 1 176 ? -30.634 5.029 63.110 1.00 37.91 176 LYS A N 1
ATOM 1386 C CA . LYS A 1 176 ? -31.061 4.192 64.260 1.00 37.91 176 LYS A CA 1
ATOM 1387 C C . LYS A 1 176 ? -31.113 2.691 63.953 1.00 37.91 176 LYS A C 1
ATOM 1389 O O . LYS A 1 176 ? -32.135 2.034 64.116 1.00 37.91 176 LYS A O 1
ATOM 1394 N N . LYS A 1 177 ? -29.967 2.106 63.600 1.00 38.81 177 LYS A N 1
ATOM 1395 C CA . LYS A 1 177 ? -29.704 0.666 63.802 1.00 38.81 177 LYS A CA 1
ATOM 1396 C C . LYS A 1 177 ? -28.347 0.447 64.480 1.00 38.81 177 LYS A C 1
ATOM 1398 O O . LYS A 1 177 ? -27.440 -0.152 63.919 1.00 38.81 177 LYS A O 1
ATOM 1403 N N . LYS A 1 178 ? -28.216 0.911 65.725 1.00 39.44 178 LYS A N 1
ATOM 1404 C CA . LYS A 1 178 ? -27.276 0.344 66.707 1.00 39.44 178 LYS A CA 1
ATOM 1405 C C . LYS A 1 178 ? -27.938 0.340 68.087 1.00 39.44 178 LYS A C 1
ATOM 1407 O O . LYS A 1 178 ? -28.222 1.399 68.628 1.00 39.44 178 LYS A O 1
ATOM 1412 N N . GLY A 1 179 ? -28.162 -0.858 68.632 1.00 35.16 179 GLY A N 1
ATOM 1413 C CA . GLY A 1 179 ? -28.486 -1.068 70.047 1.00 35.16 179 GLY A CA 1
ATOM 1414 C C . GLY A 1 179 ? -29.895 -1.591 70.336 1.00 35.16 179 GLY A C 1
ATOM 1415 O O . GLY A 1 179 ? -30.727 -0.857 70.854 1.00 35.16 179 GLY A O 1
ATOM 1416 N N . ILE A 1 180 ? -30.144 -2.879 70.086 1.00 35.66 180 ILE A N 1
ATOM 1417 C CA . ILE A 1 180 ? -31.146 -3.636 70.849 1.00 35.66 180 ILE A CA 1
ATOM 1418 C C . ILE A 1 180 ? -30.361 -4.542 71.794 1.00 35.66 180 ILE A C 1
ATOM 1420 O O . ILE A 1 180 ? -29.680 -5.448 71.331 1.00 35.66 180 ILE A O 1
ATOM 1424 N N . ILE A 1 181 ? -30.398 -4.215 73.087 1.00 38.00 181 ILE A N 1
ATOM 1425 C CA . ILE A 1 181 ? -30.690 -5.075 74.251 1.00 38.00 181 ILE A CA 1
ATOM 1426 C C . ILE A 1 181 ? -30.487 -4.173 75.479 1.00 38.00 181 ILE A C 1
ATOM 1428 O O . ILE A 1 181 ? -29.353 -3.879 75.836 1.00 38.00 181 ILE A O 1
ATOM 1432 N N . SER A 1 182 ? -31.579 -3.708 76.098 1.00 31.41 182 SER A N 1
ATOM 1433 C CA . SER A 1 182 ? -31.710 -3.546 77.560 1.00 31.41 182 SER A CA 1
ATOM 1434 C C . SER A 1 182 ? -33.071 -2.923 77.922 1.00 31.41 182 SER A C 1
ATOM 1436 O O . SER A 1 182 ? -33.291 -1.727 77.781 1.00 31.41 182 SER A O 1
ATOM 1438 N N . LEU A 1 183 ? -33.986 -3.797 78.348 1.00 33.84 183 LEU A N 1
ATOM 1439 C CA . LEU A 1 183 ? -34.776 -3.707 79.584 1.00 33.84 183 LEU A CA 1
ATOM 1440 C C . LEU A 1 183 ? -35.537 -2.403 79.951 1.00 33.84 183 LEU A C 1
ATOM 1442 O O . LEU A 1 183 ? -34.977 -1.423 80.425 1.00 33.84 183 LEU A O 1
ATOM 1446 N N . PHE A 1 184 ? -36.867 -2.580 79.978 1.00 32.38 184 PHE A N 1
ATOM 1447 C CA . PHE A 1 184 ? -37.877 -1.987 80.873 1.00 32.38 184 PHE A CA 1
ATOM 1448 C C . PHE A 1 184 ? -38.486 -0.588 80.619 1.00 32.38 184 PHE A C 1
ATOM 1450 O O . PHE A 1 184 ? -37.820 0.434 80.548 1.00 32.38 184 PHE A O 1
ATOM 1457 N N . LYS A 1 185 ? -39.826 -0.616 80.766 1.00 33.66 185 LYS A N 1
ATOM 1458 C CA . LYS A 1 185 ? -40.796 0.416 81.198 1.00 33.66 185 LYS A CA 1
ATOM 1459 C C . LYS A 1 185 ? -41.504 1.278 80.137 1.00 33.66 185 LYS A C 1
ATOM 1461 O O . LYS A 1 185 ? -40.986 2.245 79.601 1.00 33.66 185 LYS A O 1
ATOM 1466 N N . LYS A 1 186 ? -42.794 0.932 79.994 1.00 41.16 186 LYS A N 1
ATOM 1467 C CA . LYS A 1 186 ? -43.961 1.715 79.547 1.00 41.16 186 LYS A CA 1
ATOM 1468 C C . LYS A 1 186 ? -43.842 3.240 79.721 1.00 41.16 186 LYS A C 1
ATOM 1470 O O . LYS A 1 186 ? -43.639 3.698 80.844 1.00 41.16 186 LYS A O 1
ATOM 1475 N N . LYS A 1 187 ? -44.242 3.979 78.678 1.00 32.62 187 LYS A N 1
ATOM 1476 C CA . LYS A 1 187 ? -45.301 5.014 78.704 1.00 32.62 187 LYS A CA 1
ATOM 1477 C C . LYS A 1 187 ? -45.782 5.319 77.267 1.00 32.62 187 LYS A C 1
ATOM 1479 O O . LYS A 1 187 ? -44.996 5.127 76.343 1.00 32.62 187 LYS A O 1
ATOM 1484 N N . PRO A 1 188 ? -47.051 5.728 77.075 1.00 42.62 188 PRO A N 1
ATOM 1485 C CA . PRO A 1 188 ? -47.640 5.970 75.763 1.00 42.62 188 PRO A CA 1
ATOM 1486 C C . PRO A 1 188 ? -47.277 7.384 75.302 1.00 42.62 188 PRO A C 1
ATOM 1488 O O . PRO A 1 188 ? -47.425 8.333 76.071 1.00 42.62 188 PRO A O 1
ATOM 1491 N N . ALA A 1 189 ? -46.787 7.532 74.077 1.00 31.94 189 ALA A N 1
ATOM 1492 C CA . ALA A 1 189 ? -46.569 8.842 73.481 1.00 31.94 189 ALA A CA 1
ATOM 1493 C C . ALA A 1 189 ? -46.866 8.752 71.982 1.00 31.94 189 ALA A C 1
ATOM 1495 O O . ALA A 1 189 ? -46.122 8.118 71.241 1.00 31.94 189 ALA A O 1
ATOM 1496 N N . GLU A 1 190 ? -48.007 9.343 71.626 1.00 34.25 190 GLU A N 1
ATOM 1497 C CA . GLU A 1 190 ? -48.311 10.012 70.359 1.00 34.25 190 GLU A CA 1
ATOM 1498 C C . GLU A 1 190 ? -47.799 9.330 69.083 1.00 34.25 190 GLU A C 1
ATOM 1500 O O . GLU A 1 190 ? -46.683 9.564 68.616 1.00 34.25 190 GLU A O 1
ATOM 1505 N N . GLU A 1 191 ? -48.691 8.557 68.457 1.00 33.69 191 GLU A N 1
ATOM 1506 C CA . GLU A 1 191 ? -48.651 8.310 67.018 1.00 33.69 191 GLU A CA 1
ATOM 1507 C C . GLU A 1 191 ? -48.746 9.660 66.294 1.00 33.69 191 GLU A C 1
ATOM 1509 O O . GLU A 1 191 ? -49.825 10.220 66.097 1.00 33.69 191 GLU A O 1
ATOM 1514 N N . LYS A 1 192 ? -47.592 10.210 65.910 1.00 36.97 192 LYS A N 1
ATOM 1515 C CA . LYS A 1 192 ? -47.538 11.164 64.805 1.00 36.97 192 LYS A CA 1
ATOM 1516 C C . LYS A 1 192 ? -47.919 10.397 63.536 1.00 36.97 192 LYS A C 1
ATOM 1518 O O . LYS A 1 192 ? -47.322 9.345 63.295 1.00 36.97 192 LYS A O 1
ATOM 1523 N N . PRO A 1 193 ? -48.879 10.882 62.735 1.00 33.50 193 PRO A N 1
ATOM 1524 C CA . PRO A 1 193 ? -49.218 10.222 61.487 1.00 33.50 193 PRO A CA 1
ATOM 1525 C C . PRO A 1 193 ? -47.981 10.258 60.583 1.00 33.50 193 PRO A C 1
ATOM 1527 O O . PRO A 1 193 ? -47.408 11.326 60.362 1.00 33.50 193 PRO A O 1
ATOM 1530 N N . LEU A 1 194 ? -47.546 9.087 60.108 1.00 39.16 194 LEU A N 1
ATOM 1531 C CA . LEU A 1 194 ? -46.620 9.006 58.982 1.00 39.16 194 LEU A CA 1
ATOM 1532 C C . LEU A 1 194 ? -47.264 9.754 57.813 1.00 39.16 194 LEU A C 1
ATOM 1534 O O . LEU A 1 194 ? -48.413 9.501 57.448 1.00 39.16 194 LEU A O 1
ATOM 1538 N N . ILE A 1 195 ? -46.538 10.746 57.323 1.00 44.97 195 ILE A N 1
ATOM 1539 C CA . ILE A 1 195 ? -46.987 11.724 56.346 1.00 44.97 195 ILE A CA 1
ATOM 1540 C C . ILE A 1 195 ? -47.153 10.998 55.004 1.00 44.97 195 ILE A C 1
ATOM 1542 O O . ILE A 1 195 ? -46.280 10.249 54.578 1.00 44.97 195 ILE A O 1
ATOM 1546 N N . VAL A 1 196 ? -48.286 11.226 54.339 1.00 46.03 196 VAL A N 1
ATOM 1547 C CA . VAL A 1 196 ? -48.634 10.674 53.014 1.00 46.03 196 VAL A CA 1
ATOM 1548 C C . VAL A 1 196 ? -47.580 11.024 51.940 1.00 46.03 196 VAL A C 1
ATOM 1550 O O . VAL A 1 196 ? -47.405 10.273 50.989 1.00 46.03 196 VAL A O 1
ATOM 1553 N N . GLU A 1 197 ? -46.806 12.096 52.142 1.00 48.38 197 GLU A N 1
ATOM 1554 C CA . GLU A 1 197 ? -45.706 12.550 51.271 1.00 48.38 197 GLU A CA 1
ATOM 1555 C C . GLU A 1 197 ? -44.516 11.571 51.189 1.00 48.38 197 GLU A C 1
ATOM 1557 O O . GLU A 1 197 ? -43.793 11.581 50.195 1.00 48.38 197 GLU A O 1
ATOM 1562 N N . ASP A 1 198 ? -44.320 10.687 52.175 1.00 55.16 198 ASP A N 1
ATOM 1563 C CA . ASP A 1 198 ? -43.224 9.704 52.145 1.00 55.16 198 ASP A CA 1
ATOM 1564 C C . ASP A 1 198 ? -43.519 8.521 51.209 1.00 55.16 198 ASP A C 1
ATOM 1566 O O . ASP A 1 198 ? -42.599 7.891 50.685 1.00 55.16 198 ASP A O 1
ATOM 1570 N N . GLN A 1 199 ? -44.797 8.198 50.978 1.00 62.84 199 GLN A N 1
ATOM 1571 C CA . GLN A 1 199 ? -45.181 7.030 50.183 1.00 62.84 199 GLN A CA 1
ATOM 1572 C C . GLN A 1 199 ? -44.962 7.277 48.685 1.00 62.84 199 GLN A C 1
ATOM 1574 O O . GLN A 1 199 ? -44.430 6.406 47.996 1.00 62.84 199 GLN A O 1
ATOM 1579 N N . ASP A 1 200 ? -45.272 8.486 48.213 1.00 67.62 200 ASP A N 1
ATOM 1580 C CA . ASP A 1 200 ? -45.049 8.906 46.826 1.00 67.62 200 ASP A CA 1
ATOM 1581 C C . ASP A 1 200 ? -43.550 8.991 46.494 1.00 67.62 200 ASP A C 1
ATOM 1583 O O . ASP A 1 200 ? -43.118 8.528 45.439 1.00 67.62 200 ASP A O 1
ATOM 1587 N N . LEU A 1 201 ? -42.726 9.480 47.428 1.00 65.44 201 LEU A N 1
ATOM 1588 C CA . LEU A 1 201 ? -41.267 9.540 47.269 1.00 65.44 201 LEU A CA 1
ATOM 1589 C C . LEU A 1 201 ? -40.607 8.150 47.277 1.00 65.44 201 LEU A C 1
ATOM 1591 O O . LEU A 1 201 ? -39.608 7.934 46.588 1.00 65.44 201 LEU A O 1
ATOM 1595 N N . ILE A 1 202 ? -41.152 7.188 48.032 1.00 71.81 202 ILE A N 1
ATOM 1596 C CA . ILE A 1 202 ? -40.699 5.786 48.006 1.00 71.81 202 ILE A CA 1
ATOM 1597 C C . ILE A 1 202 ? -41.059 5.118 46.672 1.00 71.81 202 ILE A C 1
ATOM 1599 O O . ILE A 1 202 ? -40.264 4.334 46.146 1.00 71.81 202 ILE A O 1
ATOM 1603 N N . VAL A 1 203 ? -42.233 5.424 46.111 1.00 76.81 203 VAL A N 1
ATOM 1604 C CA . VAL A 1 203 ? -42.636 4.947 44.779 1.00 76.81 203 VAL A CA 1
ATOM 1605 C C . VAL A 1 203 ? -41.722 5.540 43.705 1.00 76.81 203 VAL A C 1
ATOM 1607 O O . VAL A 1 203 ? -41.166 4.780 42.914 1.00 76.81 203 VAL A O 1
ATOM 1610 N N . GLU A 1 204 ? -41.459 6.850 43.746 1.00 75.69 204 GLU A N 1
ATOM 1611 C CA . GLU A 1 204 ? -40.543 7.535 42.821 1.00 75.69 204 GLU A CA 1
ATOM 1612 C C . GLU A 1 204 ? -39.116 6.955 42.895 1.00 75.69 204 GLU A C 1
ATOM 1614 O O . GLU A 1 204 ? -38.482 6.701 41.870 1.00 75.69 204 GLU A O 1
ATOM 1619 N N . LEU A 1 205 ? -38.615 6.657 44.100 1.00 76.75 205 LEU A N 1
ATOM 1620 C CA . LEU A 1 205 ? -37.301 6.032 44.279 1.00 76.75 205 LEU A CA 1
ATOM 1621 C C . LEU A 1 205 ? -37.248 4.606 43.705 1.00 76.75 205 LEU A C 1
ATOM 1623 O O . LEU A 1 205 ? -36.262 4.241 43.065 1.00 76.75 205 LEU A O 1
ATOM 1627 N N . ASN A 1 206 ? -38.293 3.799 43.909 1.00 78.69 206 ASN A N 1
ATOM 1628 C CA . ASN A 1 206 ? -38.362 2.446 43.350 1.00 78.69 206 ASN A CA 1
ATOM 1629 C C . ASN A 1 206 ? -38.456 2.462 41.818 1.00 78.69 206 ASN A C 1
ATOM 1631 O O . ASN A 1 206 ? -37.809 1.649 41.162 1.00 78.69 206 ASN A O 1
ATOM 1635 N N . GLU A 1 207 ? -39.204 3.400 41.236 1.00 81.56 207 GLU A N 1
ATOM 1636 C CA . GLU A 1 207 ? -39.264 3.584 39.782 1.00 81.56 207 GLU A CA 1
ATOM 1637 C C . GLU A 1 207 ? -37.898 3.968 39.199 1.00 81.56 207 GLU A C 1
ATOM 1639 O O . GLU A 1 207 ? -37.484 3.406 38.181 1.00 81.56 207 GLU A O 1
ATOM 1644 N N . ILE A 1 208 ? -37.159 4.858 39.870 1.00 80.69 208 ILE A N 1
ATOM 1645 C CA . ILE A 1 208 ? -35.790 5.241 39.493 1.00 80.69 208 ILE A CA 1
ATOM 1646 C C . ILE A 1 208 ? -34.840 4.037 39.558 1.00 80.69 208 ILE A C 1
ATOM 1648 O O . ILE A 1 208 ? -34.038 3.850 38.643 1.00 80.69 208 ILE A O 1
ATOM 1652 N N . LEU A 1 209 ? -34.934 3.201 40.597 1.00 79.56 209 LEU A N 1
ATOM 1653 C CA . LEU A 1 209 ? -34.106 1.996 40.728 1.00 79.56 209 LEU A CA 1
ATOM 1654 C C . LEU A 1 209 ? -34.405 0.975 39.623 1.00 79.56 209 LEU A C 1
ATOM 1656 O O . LEU A 1 209 ? -33.474 0.475 39.001 1.00 79.56 209 LEU A O 1
ATOM 1660 N N . ILE A 1 210 ? -35.680 0.742 39.294 1.00 82.31 210 ILE A N 1
ATOM 1661 C CA . ILE A 1 210 ? -36.069 -0.148 38.186 1.00 82.31 210 ILE A CA 1
ATOM 1662 C C . ILE A 1 210 ? -35.550 0.384 36.843 1.00 82.31 210 ILE A C 1
ATOM 1664 O O . ILE A 1 210 ? -35.073 -0.388 36.012 1.00 82.31 210 ILE A O 1
ATOM 1668 N N . GLN A 1 211 ? -35.637 1.696 36.605 1.00 82.12 211 GLN A N 1
ATOM 1669 C CA . GLN A 1 211 ? -35.091 2.315 35.391 1.00 82.12 211 GLN A CA 1
ATOM 1670 C C . GLN A 1 211 ? -33.566 2.180 35.322 1.00 82.12 211 GLN A C 1
ATOM 1672 O O . GLN A 1 211 ? -33.019 1.889 34.260 1.00 82.12 211 GLN A O 1
ATOM 1677 N N . LYS A 1 212 ? -32.881 2.351 36.454 1.00 81.50 212 LYS A N 1
ATOM 1678 C CA . LYS A 1 212 ? -31.432 2.193 36.568 1.00 81.50 212 LYS A CA 1
ATOM 1679 C C . LYS A 1 212 ? -30.986 0.755 36.317 1.00 81.50 212 LYS A C 1
ATOM 1681 O O . LYS A 1 212 ? -30.012 0.555 35.599 1.00 81.50 212 LYS A O 1
ATOM 1686 N N . ASP A 1 213 ? -31.690 -0.224 36.874 1.00 80.44 213 ASP A N 1
ATOM 1687 C CA . ASP A 1 213 ? -31.373 -1.641 36.687 1.00 80.44 213 ASP A CA 1
ATOM 1688 C C . ASP A 1 213 ? -31.542 -2.047 35.219 1.00 80.44 213 ASP A C 1
ATOM 1690 O O . ASP A 1 213 ? -30.628 -2.638 34.652 1.00 80.44 213 ASP A O 1
ATOM 1694 N N . LYS A 1 214 ? -32.620 -1.604 34.556 1.00 84.69 214 LYS A N 1
ATOM 1695 C CA . LYS A 1 214 ? -32.814 -1.811 33.109 1.00 84.69 214 LYS A CA 1
ATOM 1696 C C . LYS A 1 214 ? -31.688 -1.206 32.267 1.00 84.69 214 LYS A C 1
ATOM 1698 O O . LYS A 1 214 ? -31.139 -1.878 31.400 1.00 84.69 214 LYS A O 1
ATOM 1703 N N . LEU A 1 215 ? -31.309 0.045 32.541 1.00 80.50 215 LEU A N 1
ATOM 1704 C CA . LEU A 1 215 ? -30.212 0.708 31.825 1.00 80.50 215 LEU A CA 1
ATOM 1705 C C . LEU A 1 215 ? -28.861 0.026 32.079 1.00 80.50 215 LEU A C 1
ATOM 1707 O O . LEU A 1 215 ? -28.042 -0.074 31.168 1.00 80.50 215 LEU A O 1
ATOM 1711 N N . ASN A 1 216 ? -28.619 -0.458 33.299 1.00 82.62 216 ASN A N 1
ATOM 1712 C CA . ASN A 1 216 ? -27.408 -1.206 33.628 1.00 82.62 216 ASN A CA 1
ATOM 1713 C C . ASN A 1 216 ? -27.372 -2.575 32.942 1.00 82.62 216 ASN A C 1
ATOM 1715 O O . ASN A 1 216 ? -26.306 -2.979 32.482 1.00 82.62 216 ASN A O 1
ATOM 1719 N N . GLU A 1 217 ? -28.502 -3.277 32.844 1.00 83.75 217 GLU A N 1
ATOM 1720 C CA . GLU A 1 217 ? -28.610 -4.533 32.096 1.00 83.75 217 GLU A CA 1
ATOM 1721 C C . GLU A 1 217 ? -28.307 -4.308 30.608 1.00 83.75 217 GLU A C 1
ATOM 1723 O O . GLU A 1 217 ? -27.430 -4.979 30.057 1.00 83.75 217 GLU A O 1
ATOM 1728 N N . GLU A 1 218 ? -28.921 -3.299 29.984 1.00 81.81 218 GLU A N 1
ATOM 1729 C CA . GLU A 1 218 ? -28.665 -2.932 28.583 1.00 81.81 218 GLU A CA 1
ATOM 1730 C C . GLU A 1 218 ? -27.200 -2.527 28.339 1.00 81.81 218 GLU A C 1
ATOM 1732 O O . GLU A 1 218 ? -26.574 -2.979 27.376 1.00 81.81 218 GLU A O 1
ATOM 1737 N N . LEU A 1 219 ? -26.603 -1.730 29.231 1.00 82.81 219 LEU A N 1
ATOM 1738 C CA . LEU A 1 219 ? -25.186 -1.359 29.142 1.00 82.81 219 LEU A CA 1
ATOM 1739 C C . LEU A 1 219 ? -24.251 -2.548 29.382 1.00 82.81 219 LEU A C 1
ATOM 1741 O O . LEU A 1 219 ? -23.192 -2.636 28.756 1.00 82.81 219 LEU A O 1
ATOM 1745 N N . SER A 1 220 ? -24.626 -3.478 30.263 1.00 80.50 220 SER A N 1
ATOM 1746 C CA . SER A 1 220 ? -23.836 -4.681 30.524 1.00 80.50 220 SER A CA 1
ATOM 1747 C C . SER A 1 220 ? -23.790 -5.601 29.304 1.00 80.50 220 SER A C 1
ATOM 1749 O O . SER A 1 220 ? -22.718 -6.121 28.988 1.00 80.50 220 SER A O 1
ATOM 1751 N N . ALA A 1 221 ? -24.899 -5.709 28.564 1.00 80.38 221 ALA A N 1
ATOM 1752 C CA . ALA A 1 221 ? -24.974 -6.455 27.311 1.00 80.38 221 ALA A CA 1
ATOM 1753 C C . ALA A 1 221 ? -24.098 -5.825 26.214 1.00 80.38 221 ALA A C 1
ATOM 1755 O O . ALA A 1 221 ? -23.439 -6.535 25.459 1.00 80.38 221 ALA A O 1
ATOM 1756 N N . LYS A 1 222 ? -24.006 -4.488 26.171 1.00 85.62 222 LYS A N 1
ATOM 1757 C CA . LYS A 1 222 ? -23.207 -3.750 25.173 1.00 85.62 222 LYS A CA 1
ATOM 1758 C C . LYS A 1 222 ? -21.748 -3.499 25.571 1.00 85.62 222 LYS A C 1
ATOM 1760 O O . LYS A 1 222 ? -21.002 -2.844 24.841 1.00 85.62 222 LYS A O 1
ATOM 1765 N N . LYS A 1 223 ? -21.293 -4.033 26.708 1.00 86.38 223 LYS A N 1
ATOM 1766 C CA . LYS A 1 223 ? -19.936 -3.801 27.231 1.00 86.38 223 LYS A CA 1
ATOM 1767 C C . LYS A 1 223 ? -18.831 -4.278 26.281 1.00 86.38 223 LYS A C 1
ATOM 1769 O O . LYS A 1 223 ? -17.798 -3.617 26.173 1.00 86.38 223 LYS A O 1
ATOM 1774 N N . LEU A 1 224 ? -19.039 -5.409 25.604 1.00 84.75 224 LEU A N 1
ATOM 1775 C CA . LEU A 1 224 ? -18.080 -5.955 24.636 1.00 84.75 224 LEU A CA 1
ATOM 1776 C C . LEU A 1 224 ? -17.969 -5.066 23.393 1.00 84.75 224 LEU A C 1
ATOM 1778 O O . LEU A 1 224 ? -16.858 -4.734 22.987 1.00 84.75 224 LEU A O 1
ATOM 1782 N N . ILE A 1 225 ? -19.106 -4.599 22.871 1.00 87.00 225 ILE A N 1
ATOM 1783 C CA . ILE A 1 225 ? -19.172 -3.665 21.737 1.00 87.00 225 ILE A CA 1
ATOM 1784 C C . ILE A 1 225 ? -18.454 -2.358 22.086 1.00 87.00 225 ILE A C 1
ATOM 1786 O O . ILE A 1 225 ? -17.633 -1.875 21.310 1.00 87.00 225 ILE A O 1
ATOM 1790 N N . LYS A 1 226 ? -18.677 -1.818 23.294 1.00 88.81 226 LYS A N 1
ATOM 1791 C CA . LYS A 1 226 ? -17.964 -0.620 23.761 1.00 88.81 226 LYS A CA 1
ATOM 1792 C C . LYS A 1 226 ? -16.446 -0.827 23.772 1.00 88.81 226 LYS A C 1
ATOM 1794 O O . LYS A 1 226 ? -15.715 -0.015 23.215 1.00 88.81 226 LYS A O 1
ATOM 1799 N N . LYS A 1 227 ? -15.976 -1.928 24.369 1.00 89.75 227 LYS A N 1
ATOM 1800 C CA . LYS A 1 227 ? -14.546 -2.272 24.423 1.00 89.75 227 LYS A CA 1
ATOM 1801 C C . LYS A 1 227 ? -13.948 -2.382 23.016 1.00 89.75 227 LYS A C 1
ATOM 1803 O O . LYS A 1 227 ? -12.873 -1.838 22.787 1.00 89.75 227 LYS A O 1
ATOM 1808 N N . ALA A 1 228 ? -14.645 -3.048 22.095 1.00 89.25 228 ALA A N 1
ATOM 1809 C CA . ALA A 1 228 ? -14.216 -3.196 20.707 1.00 89.25 228 ALA A CA 1
ATOM 1810 C C . ALA A 1 228 ? -14.173 -1.848 19.963 1.00 89.25 228 ALA A C 1
ATOM 1812 O O . ALA A 1 228 ? -13.232 -1.576 19.219 1.00 89.25 228 ALA A O 1
ATOM 1813 N N . GLY A 1 229 ? -15.141 -0.964 20.200 1.00 89.75 229 GLY A N 1
ATOM 1814 C CA . GLY A 1 229 ? -15.145 0.372 19.610 1.00 89.75 229 GLY A CA 1
ATOM 1815 C C . GLY A 1 229 ? -14.060 1.296 20.170 1.00 89.75 229 GLY A C 1
ATOM 1816 O O . GLY A 1 229 ? -13.461 2.067 19.421 1.00 89.75 229 GLY A O 1
ATOM 1817 N N . ASP A 1 230 ? -13.749 1.199 21.463 1.00 90.56 230 ASP A N 1
ATOM 1818 C CA . ASP A 1 230 ? -12.650 1.955 22.069 1.00 90.56 230 ASP A CA 1
ATOM 1819 C C . ASP A 1 230 ? -11.296 1.498 21.503 1.00 90.56 230 ASP A C 1
ATOM 1821 O O . ASP A 1 230 ? -10.474 2.331 21.116 1.00 90.56 230 ASP A O 1
ATOM 1825 N N . THR A 1 231 ? -11.067 0.185 21.363 1.00 92.31 231 THR A N 1
ATOM 1826 C CA . THR A 1 231 ? -9.840 -0.323 20.729 1.00 92.31 231 THR A CA 1
ATOM 1827 C C . THR A 1 231 ? -9.750 0.088 19.261 1.00 92.31 231 THR A C 1
ATOM 1829 O O . THR A 1 231 ? -8.682 0.521 18.830 1.00 92.31 231 THR A O 1
ATOM 1832 N N . TRP A 1 232 ? -10.860 0.049 18.518 1.00 93.69 232 TRP A N 1
ATOM 1833 C CA . TRP A 1 232 ? -10.917 0.542 17.140 1.00 93.69 232 TRP A CA 1
ATOM 1834 C C . TRP A 1 232 ? -10.474 2.006 17.035 1.00 93.69 232 TRP A C 1
ATOM 1836 O O . TRP A 1 232 ? -9.574 2.303 16.252 1.00 93.69 232 TRP A O 1
ATOM 1846 N N . LYS A 1 233 ? -11.014 2.902 17.875 1.00 92.94 233 LYS A N 1
ATOM 1847 C CA . LYS A 1 233 ? -10.606 4.318 17.903 1.00 92.94 233 LYS A CA 1
ATOM 1848 C C . LYS A 1 233 ? -9.112 4.477 18.151 1.00 92.94 233 LYS A C 1
ATOM 1850 O O . LYS A 1 233 ? -8.447 5.208 17.430 1.00 92.94 233 LYS A O 1
ATOM 1855 N N . THR A 1 234 ? -8.557 3.741 19.117 1.00 95.12 234 THR A N 1
ATOM 1856 C CA . THR A 1 234 ? -7.116 3.827 19.406 1.00 95.12 234 THR A CA 1
ATOM 1857 C C . THR A 1 234 ? -6.241 3.336 18.250 1.00 95.12 234 THR A C 1
ATOM 1859 O O . THR A 1 234 ? -5.167 3.893 18.023 1.00 95.12 234 THR A O 1
ATOM 1862 N N . LEU A 1 235 ? -6.671 2.305 17.514 1.00 94.44 235 LEU A N 1
ATOM 1863 C CA . LEU A 1 235 ? -5.967 1.815 16.326 1.00 94.44 235 LEU A CA 1
ATOM 1864 C C . LEU A 1 235 ? -6.075 2.813 15.170 1.00 94.44 235 LEU A C 1
ATOM 1866 O O . LEU A 1 235 ? -5.074 3.081 14.508 1.00 94.44 235 LEU A O 1
ATOM 1870 N N . LEU A 1 236 ? -7.255 3.402 14.974 1.00 94.38 236 LEU A N 1
ATOM 1871 C CA . LEU A 1 236 ? -7.498 4.428 13.966 1.00 94.38 236 LEU A CA 1
ATOM 1872 C C . LEU A 1 236 ? -6.654 5.686 14.225 1.00 94.38 236 LEU A C 1
ATOM 1874 O O . LEU A 1 236 ? -6.003 6.187 13.312 1.00 94.38 236 LEU A O 1
ATOM 1878 N N . ASP A 1 237 ? -6.590 6.155 15.472 1.00 95.31 237 ASP A N 1
ATOM 1879 C CA . ASP A 1 237 ? -5.768 7.306 15.859 1.00 95.31 237 ASP A CA 1
ATOM 1880 C C . ASP A 1 237 ? -4.274 7.039 15.626 1.00 95.31 237 ASP A C 1
ATOM 1882 O O . ASP A 1 237 ? -3.563 7.889 15.085 1.00 95.31 237 ASP A O 1
ATOM 1886 N N . LYS A 1 238 ? -3.792 5.834 15.968 1.00 95.88 238 LYS A N 1
ATOM 1887 C CA . LYS A 1 238 ? -2.411 5.413 15.677 1.00 95.88 238 LYS A CA 1
ATOM 1888 C C . LYS A 1 238 ? -2.129 5.384 14.177 1.00 95.88 238 LYS A C 1
ATOM 1890 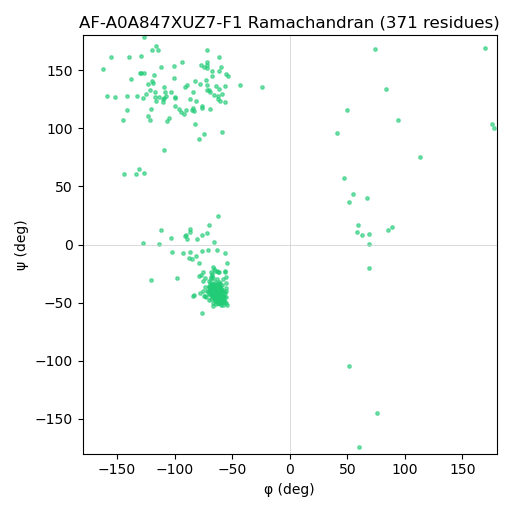O O . LYS A 1 238 ? -1.111 5.917 13.743 1.00 95.88 238 LYS A O 1
ATOM 1895 N N . TYR A 1 239 ? -3.027 4.796 13.388 1.00 95.50 239 TYR A N 1
ATOM 1896 C CA . TYR A 1 239 ? -2.912 4.757 11.931 1.00 95.50 239 TYR A CA 1
ATOM 1897 C C . TYR A 1 239 ? -2.837 6.171 11.337 1.00 95.50 239 TYR A C 1
ATOM 1899 O O . TYR A 1 239 ? -1.931 6.469 10.560 1.00 95.50 239 TYR A O 1
ATOM 1907 N N . ASN A 1 240 ? -3.723 7.069 11.773 1.00 96.12 240 ASN A N 1
ATOM 1908 C CA . ASN A 1 240 ? -3.739 8.465 11.336 1.00 96.12 240 ASN A CA 1
ATOM 1909 C C . ASN A 1 240 ? -2.465 9.218 11.747 1.00 96.12 240 ASN A C 1
ATOM 1911 O O . ASN A 1 240 ? -1.950 10.028 10.977 1.00 96.12 240 ASN A O 1
ATOM 1915 N N . SER A 1 241 ? -1.924 8.936 12.935 1.00 96.62 241 SER A N 1
ATOM 1916 C CA . SER A 1 241 ? -0.643 9.493 13.376 1.00 96.62 241 SER A CA 1
ATOM 1917 C C . SER A 1 241 ? 0.504 9.062 12.462 1.00 96.62 241 SER A C 1
ATOM 1919 O O . SER A 1 241 ? 1.332 9.896 12.099 1.00 96.62 241 SER A O 1
ATOM 1921 N N . PHE A 1 242 ? 0.554 7.786 12.066 1.00 95.88 242 PHE A N 1
ATOM 1922 C CA . PHE A 1 242 ? 1.564 7.303 11.125 1.00 95.88 242 PHE A CA 1
ATOM 1923 C C . PHE A 1 242 ? 1.397 7.907 9.729 1.00 95.88 242 PHE A C 1
ATOM 1925 O O . PHE A 1 242 ? 2.389 8.302 9.127 1.00 95.88 242 PHE A O 1
ATOM 1932 N N . GLU A 1 243 ? 0.168 8.040 9.223 1.00 95.06 243 GLU A N 1
ATOM 1933 C CA . GLU A 1 243 ? -0.107 8.711 7.943 1.00 95.06 243 GLU A CA 1
ATOM 1934 C C . GLU A 1 243 ? 0.382 10.164 7.934 1.00 95.06 243 GLU A C 1
ATOM 1936 O O . GLU A 1 243 ? 1.021 10.605 6.977 1.00 95.06 243 GLU A O 1
ATOM 1941 N N . ASN A 1 244 ? 0.127 10.909 9.011 1.00 96.19 244 ASN A N 1
ATOM 1942 C CA . ASN A 1 244 ? 0.594 12.288 9.133 1.00 96.19 244 ASN A CA 1
ATOM 1943 C C . ASN A 1 244 ? 2.125 12.360 9.195 1.00 96.19 244 ASN A C 1
ATOM 1945 O O . ASN A 1 244 ? 2.724 13.131 8.447 1.00 96.19 244 ASN A O 1
ATOM 1949 N N . HIS A 1 245 ? 2.760 11.507 10.006 1.00 96.12 245 HIS A N 1
ATOM 1950 C CA . HIS A 1 245 ? 4.223 11.445 10.100 1.00 96.12 245 HIS A CA 1
ATOM 1951 C C . HIS A 1 245 ? 4.868 11.074 8.756 1.00 96.12 245 HIS A C 1
ATOM 1953 O O . HIS A 1 245 ? 5.829 11.706 8.326 1.00 96.12 245 HIS A O 1
ATOM 1959 N N . LEU A 1 246 ? 4.289 10.122 8.015 1.00 93.81 246 LEU A N 1
ATOM 1960 C CA . LEU A 1 246 ? 4.756 9.765 6.672 1.00 93.81 246 LEU A CA 1
ATOM 1961 C C . LEU A 1 246 ? 4.654 10.919 5.680 1.00 93.81 246 LEU A C 1
ATOM 1963 O O . LEU A 1 246 ? 5.549 11.064 4.850 1.00 93.81 246 LEU A O 1
ATOM 1967 N N . ARG A 1 247 ? 3.598 11.737 5.747 1.00 94.62 247 ARG A N 1
ATOM 1968 C CA . ARG A 1 247 ? 3.468 12.932 4.895 1.00 94.62 247 ARG A CA 1
ATOM 1969 C C . ARG A 1 247 ? 4.547 13.961 5.213 1.00 94.62 247 ARG A C 1
ATOM 1971 O O . ARG A 1 247 ? 5.148 14.509 4.293 1.00 94.62 247 ARG A O 1
ATOM 1978 N N . GLU A 1 248 ? 4.823 14.194 6.493 1.00 95.31 248 GLU A N 1
ATOM 1979 C CA . GLU A 1 248 ? 5.890 15.103 6.921 1.00 95.31 248 GLU A CA 1
ATOM 1980 C C . GLU A 1 248 ? 7.271 14.612 6.477 1.00 95.31 248 GLU A C 1
ATOM 1982 O O . GLU A 1 248 ? 8.071 15.388 5.950 1.00 95.31 248 GLU A O 1
ATOM 1987 N N . LEU A 1 249 ? 7.551 13.319 6.653 1.00 94.06 249 LEU A N 1
ATOM 1988 C CA . LEU A 1 249 ? 8.792 12.705 6.196 1.00 94.06 249 LEU A CA 1
ATOM 1989 C C . LEU A 1 249 ? 8.903 12.749 4.671 1.00 94.06 249 LEU A C 1
ATOM 1991 O O . LEU A 1 249 ? 9.938 13.166 4.167 1.00 94.06 249 LEU A O 1
ATOM 1995 N N . ALA A 1 250 ? 7.842 12.415 3.931 1.00 91.81 250 ALA A N 1
ATOM 1996 C CA . ALA A 1 250 ? 7.827 12.495 2.470 1.00 91.81 250 ALA A CA 1
ATOM 1997 C C . ALA A 1 250 ? 8.146 13.911 1.970 1.00 91.81 250 ALA A C 1
ATOM 1999 O O . ALA A 1 250 ? 8.949 14.060 1.054 1.00 91.81 250 ALA A O 1
ATOM 2000 N N . PHE A 1 251 ? 7.607 14.945 2.620 1.00 91.94 251 PHE A N 1
ATOM 2001 C CA . PHE A 1 251 ? 7.934 16.335 2.301 1.00 91.94 251 PHE A CA 1
ATOM 2002 C C . PHE A 1 251 ? 9.413 16.671 2.566 1.00 91.94 251 PHE A C 1
ATOM 2004 O O . PHE A 1 251 ? 10.052 17.368 1.775 1.00 91.94 251 PHE A O 1
ATOM 2011 N N . LYS A 1 252 ? 9.999 16.156 3.657 1.00 91.94 252 LYS A N 1
ATOM 2012 C CA . LYS A 1 252 ? 11.444 16.298 3.924 1.00 91.94 252 LYS A CA 1
ATOM 2013 C C . LYS A 1 252 ? 12.288 15.578 2.866 1.00 91.94 252 LYS A C 1
ATOM 2015 O O . LYS A 1 252 ? 13.284 16.145 2.418 1.00 91.94 252 LYS A O 1
ATOM 2020 N N . LEU A 1 253 ? 11.879 14.372 2.456 1.00 90.44 253 LEU A N 1
ATOM 2021 C CA . LEU A 1 253 ? 12.526 13.600 1.389 1.00 90.44 253 LEU A CA 1
ATOM 2022 C C . LEU A 1 253 ? 12.488 14.366 0.063 1.00 90.44 253 LEU A C 1
ATOM 2024 O O . LEU A 1 253 ? 13.524 14.570 -0.558 1.00 90.44 253 LEU A O 1
ATOM 2028 N N . GLU A 1 254 ? 11.327 14.891 -0.315 1.00 88.94 254 GLU A N 1
ATOM 2029 C CA . GLU A 1 254 ? 11.162 15.710 -1.515 1.00 88.94 254 GLU A CA 1
ATOM 2030 C C . GLU A 1 254 ? 12.068 16.951 -1.501 1.00 88.94 254 GLU A C 1
ATOM 2032 O O . GLU A 1 254 ? 12.778 17.221 -2.471 1.00 88.94 254 GLU A O 1
ATOM 2037 N N . LYS A 1 255 ? 12.118 17.678 -0.377 1.00 87.94 255 LYS A N 1
ATOM 2038 C CA . LYS A 1 255 ? 13.008 18.838 -0.218 1.00 87.94 255 LYS A CA 1
ATOM 2039 C C . LYS A 1 255 ? 14.485 18.456 -0.372 1.00 87.94 255 LYS A C 1
ATOM 2041 O O . LYS A 1 255 ? 15.255 19.216 -0.958 1.00 87.94 255 LYS A O 1
ATOM 2046 N N . ARG A 1 256 ? 14.891 17.287 0.131 1.00 85.56 256 ARG A N 1
ATOM 2047 C CA . ARG A 1 256 ? 16.258 16.776 -0.047 1.00 85.56 256 ARG A CA 1
ATOM 2048 C C . ARG A 1 256 ? 16.543 16.446 -1.512 1.00 85.56 256 ARG A C 1
ATOM 2050 O O . ARG A 1 256 ? 17.603 16.820 -2.014 1.00 85.56 256 ARG A O 1
ATOM 2057 N N . HIS A 1 257 ? 15.602 15.799 -2.199 1.00 86.62 257 HIS A N 1
ATOM 2058 C CA . HIS A 1 257 ? 15.715 15.474 -3.625 1.00 86.62 257 HIS A CA 1
ATOM 2059 C C . HIS A 1 257 ? 15.882 16.737 -4.477 1.00 86.62 257 HIS A C 1
ATOM 2061 O O . HIS A 1 257 ? 16.726 16.772 -5.373 1.00 86.62 257 HIS A O 1
ATOM 2067 N N . GLN A 1 258 ? 15.179 17.824 -4.135 1.00 84.75 258 GLN A N 1
ATOM 2068 C CA . GLN A 1 258 ? 15.397 19.144 -4.745 1.00 84.75 258 GLN A CA 1
ATOM 2069 C C . GLN A 1 258 ? 16.840 19.621 -4.562 1.00 84.75 258 GLN A C 1
ATOM 2071 O O . GLN A 1 258 ? 17.502 19.976 -5.534 1.00 84.75 258 GLN A O 1
ATOM 2076 N N . GLN A 1 259 ? 17.350 19.614 -3.328 1.00 83.75 259 GLN A N 1
ATOM 2077 C CA . GLN A 1 259 ? 18.708 20.085 -3.027 1.00 83.75 259 GLN A CA 1
ATOM 2078 C C . GLN A 1 259 ? 19.789 19.296 -3.781 1.00 83.75 259 GLN A C 1
ATOM 2080 O O . GLN A 1 259 ? 20.764 19.894 -4.243 1.00 83.75 259 GLN A O 1
ATOM 2085 N N . LEU A 1 260 ? 19.607 17.978 -3.929 1.00 80.19 260 LEU A N 1
ATOM 2086 C CA . LEU A 1 260 ? 20.503 17.113 -4.705 1.00 80.19 260 LEU A CA 1
ATOM 20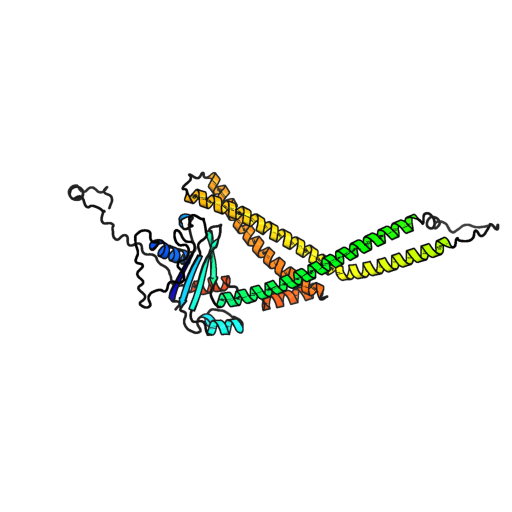87 C C . LEU A 1 260 ? 20.469 17.429 -6.192 1.00 80.19 260 LEU A C 1
ATOM 2089 O O . LEU A 1 260 ? 21.521 17.563 -6.811 1.00 80.19 260 LEU A O 1
ATOM 2093 N N . THR A 1 261 ? 19.269 17.610 -6.741 1.00 75.50 261 THR A N 1
ATOM 2094 C CA . THR A 1 261 ? 19.081 17.939 -8.158 1.00 75.50 261 THR A CA 1
ATOM 2095 C C . THR A 1 261 ? 19.760 19.268 -8.517 1.00 75.50 261 THR A C 1
ATOM 2097 O O . THR A 1 261 ? 20.299 19.418 -9.610 1.00 75.50 261 THR A O 1
ATOM 2100 N N . PHE A 1 262 ? 19.799 20.230 -7.587 1.00 73.50 262 PHE A N 1
ATOM 2101 C CA . PHE A 1 262 ? 20.472 21.522 -7.775 1.00 73.50 262 PHE A CA 1
ATOM 2102 C C . PHE A 1 262 ? 21.973 21.524 -7.424 1.00 73.50 262 PHE A C 1
ATOM 2104 O O . PHE A 1 262 ? 22.570 22.600 -7.368 1.00 73.50 262 PHE A O 1
ATOM 2111 N N . PHE A 1 263 ? 22.597 20.358 -7.198 1.00 63.75 263 PHE A N 1
ATOM 2112 C CA . PHE A 1 263 ? 24.030 20.216 -6.890 1.00 63.75 263 PHE A CA 1
ATOM 2113 C C . PHE A 1 263 ? 24.516 21.121 -5.741 1.00 63.75 263 PHE A C 1
ATOM 2115 O O . PHE A 1 263 ? 25.634 21.647 -5.764 1.00 63.75 263 PHE A O 1
ATOM 2122 N N . MET A 1 264 ? 23.682 21.334 -4.718 1.00 59.94 264 MET A N 1
ATOM 2123 C CA . MET A 1 264 ? 24.098 22.094 -3.539 1.00 59.94 264 MET A CA 1
ATOM 2124 C C . MET A 1 264 ? 25.138 21.292 -2.744 1.00 59.94 264 MET A C 1
ATOM 2126 O O . MET A 1 264 ? 24.942 20.107 -2.481 1.00 59.94 264 MET A O 1
ATOM 2130 N N . LYS A 1 265 ? 26.256 21.933 -2.375 1.00 55.41 265 LYS A N 1
ATOM 2131 C CA . LYS A 1 265 ? 27.361 21.305 -1.632 1.00 55.41 26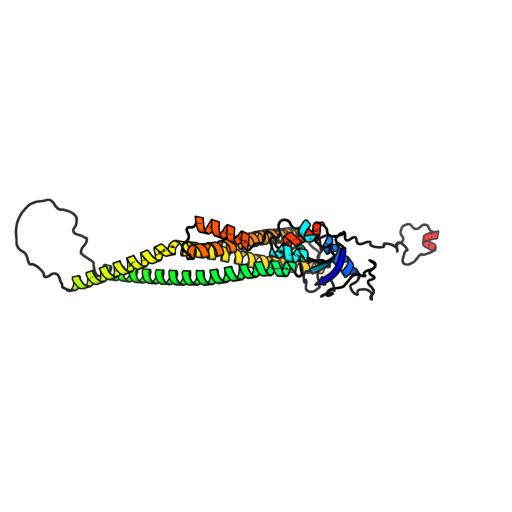5 LYS A CA 1
ATOM 2132 C C . LYS A 1 265 ? 26.852 20.795 -0.277 1.00 55.41 265 LYS A C 1
ATOM 2134 O O . LYS A 1 265 ? 26.318 21.587 0.493 1.00 55.41 265 LYS A O 1
ATOM 2139 N N . GLN A 1 266 ? 27.027 19.503 -0.011 1.00 60.31 266 GLN A N 1
ATOM 2140 C CA . GLN A 1 266 ? 26.507 18.831 1.187 1.00 60.31 266 GLN A CA 1
ATOM 2141 C C . GLN A 1 266 ? 27.613 18.672 2.225 1.00 60.31 266 GLN A C 1
ATOM 2143 O O . GLN A 1 266 ? 28.778 18.480 1.861 1.00 60.31 266 GLN A O 1
ATOM 2148 N N . SER A 1 267 ? 27.263 18.805 3.502 1.00 63.53 267 SER A N 1
ATOM 2149 C CA . SER A 1 267 ? 28.145 18.472 4.619 1.00 63.53 267 SER A CA 1
ATOM 2150 C C . SER A 1 267 ? 27.906 17.032 5.089 1.00 63.53 267 SER A C 1
ATOM 2152 O O . SER A 1 267 ? 26.824 16.484 4.893 1.00 63.53 267 SER A O 1
ATOM 2154 N N . ASP A 1 268 ? 28.894 16.425 5.751 1.00 69.19 268 ASP A N 1
ATOM 2155 C CA . ASP A 1 268 ? 28.754 15.074 6.325 1.00 69.19 268 ASP A CA 1
ATOM 2156 C C . ASP A 1 268 ? 27.640 14.995 7.396 1.00 69.19 268 ASP A C 1
ATOM 2158 O O . ASP A 1 268 ? 27.085 13.927 7.655 1.00 69.19 268 ASP A O 1
ATOM 2162 N N . GLU A 1 269 ? 27.303 16.128 8.020 1.00 69.31 269 GLU A N 1
ATOM 2163 C CA . GLU A 1 269 ? 26.228 16.248 9.011 1.00 69.31 269 GLU A CA 1
ATOM 2164 C C . GLU A 1 269 ? 24.843 16.148 8.342 1.00 69.31 269 GLU A C 1
ATOM 2166 O O . GLU A 1 269 ? 23.981 15.406 8.823 1.00 69.31 269 GLU A O 1
ATOM 2171 N N . ASP A 1 270 ? 24.674 16.763 7.163 1.00 70.75 270 ASP A N 1
ATOM 2172 C CA . ASP A 1 270 ? 23.447 16.673 6.354 1.00 70.75 270 ASP A CA 1
ATOM 2173 C C . ASP A 1 270 ? 23.150 15.227 5.909 1.00 70.75 270 ASP A C 1
ATOM 2175 O O . ASP A 1 270 ? 21.990 14.822 5.782 1.00 70.75 270 ASP A O 1
ATOM 2179 N N . ASP A 1 271 ? 24.190 14.421 5.681 1.00 78.19 271 ASP A N 1
ATOM 2180 C CA . ASP A 1 271 ? 24.065 13.018 5.272 1.00 78.19 271 ASP A CA 1
ATOM 2181 C C . ASP A 1 271 ? 23.642 12.088 6.416 1.00 78.19 271 ASP A C 1
ATOM 2183 O O . ASP A 1 271 ? 22.945 11.091 6.187 1.00 78.19 271 ASP A O 1
ATOM 2187 N N . LEU A 1 272 ? 24.038 12.393 7.653 1.00 83.06 272 LEU A N 1
ATOM 2188 C CA . LEU A 1 272 ? 23.603 11.646 8.835 1.00 83.06 272 LEU A CA 1
ATOM 2189 C C . LEU A 1 272 ? 22.139 11.940 9.169 1.00 83.06 272 LEU A C 1
ATOM 2191 O O . LEU A 1 272 ? 21.365 11.005 9.394 1.00 83.06 272 LEU A O 1
ATOM 2195 N N . GLU A 1 273 ? 21.744 13.216 9.149 1.00 84.50 273 GLU A N 1
ATOM 2196 C CA . GLU A 1 273 ? 20.341 13.607 9.314 1.00 84.50 273 GLU A CA 1
ATOM 2197 C C . GLU A 1 273 ? 19.464 12.976 8.230 1.00 84.50 273 GLU A C 1
ATOM 2199 O O . GLU A 1 273 ? 18.394 12.438 8.519 1.00 84.50 273 GLU A O 1
ATOM 2204 N N . TRP A 1 274 ? 19.953 12.952 6.989 1.00 84.44 274 TRP A N 1
ATOM 2205 C CA . TRP A 1 274 ? 19.261 12.327 5.871 1.00 84.44 274 TRP A CA 1
ATOM 2206 C C . TRP A 1 274 ? 18.997 10.836 6.075 1.00 84.44 274 TRP A C 1
ATOM 2208 O O . TRP A 1 274 ? 17.863 10.377 5.920 1.00 84.44 274 TRP A O 1
ATOM 2218 N N . LYS A 1 275 ? 20.030 10.074 6.449 1.00 88.19 275 LYS A N 1
ATOM 2219 C CA . LYS A 1 275 ? 19.889 8.638 6.726 1.00 88.19 275 LYS A CA 1
ATOM 2220 C C . LYS A 1 275 ? 18.877 8.382 7.838 1.00 88.19 275 LYS A C 1
ATOM 2222 O O . LYS A 1 275 ? 18.066 7.471 7.711 1.00 88.19 275 LYS A O 1
ATOM 2227 N N . SER A 1 276 ? 18.871 9.226 8.870 1.00 91.44 276 SER A N 1
ATOM 2228 C CA . SER A 1 276 ? 17.880 9.160 9.946 1.00 91.44 276 SER A CA 1
ATOM 2229 C C . SER A 1 276 ? 16.449 9.357 9.427 1.00 91.44 276 SER A C 1
ATOM 2231 O O . SER A 1 276 ? 15.571 8.553 9.731 1.00 91.44 276 SER A O 1
ATOM 2233 N N . VAL A 1 277 ? 16.213 10.366 8.577 1.00 92.62 277 VAL A N 1
ATOM 2234 C CA . VAL A 1 277 ? 14.894 10.622 7.962 1.00 92.62 277 VAL A CA 1
ATOM 2235 C C . VAL A 1 277 ? 14.447 9.458 7.068 1.00 92.62 277 VAL A C 1
ATOM 2237 O O . VAL A 1 277 ? 13.279 9.068 7.105 1.00 92.62 277 VAL A O 1
ATOM 2240 N N . LEU A 1 278 ? 15.359 8.879 6.281 1.00 91.56 278 LEU A N 1
ATOM 2241 C CA . LEU A 1 278 ? 15.087 7.704 5.444 1.00 91.56 278 LEU A CA 1
ATOM 2242 C C . LEU A 1 278 ? 14.710 6.471 6.271 1.00 91.56 278 LEU A C 1
ATOM 2244 O O . LEU A 1 278 ? 13.740 5.778 5.949 1.00 91.56 278 LEU A O 1
ATOM 2248 N N . ASP A 1 279 ? 15.472 6.186 7.325 1.00 93.44 279 ASP A N 1
ATOM 2249 C CA . ASP A 1 279 ? 15.214 5.043 8.196 1.00 93.44 279 ASP A CA 1
ATOM 2250 C C . ASP A 1 279 ? 13.894 5.218 8.954 1.00 93.44 279 ASP A C 1
ATOM 2252 O O . ASP A 1 279 ? 13.094 4.279 9.007 1.00 93.44 279 ASP A O 1
ATOM 2256 N N . ASP A 1 280 ? 13.610 6.427 9.445 1.00 95.25 280 ASP A N 1
ATOM 2257 C CA . ASP A 1 280 ? 12.331 6.772 10.072 1.00 95.25 280 ASP A CA 1
ATOM 2258 C C . ASP A 1 280 ? 11.160 6.581 9.095 1.00 95.25 280 ASP A C 1
ATOM 2260 O O . ASP A 1 280 ? 10.162 5.943 9.432 1.00 95.25 280 ASP A O 1
ATOM 2264 N N . TYR A 1 281 ? 11.304 7.009 7.834 1.00 94.38 281 TYR A N 1
ATOM 2265 C CA . TYR A 1 281 ? 10.279 6.800 6.805 1.00 94.38 281 TYR A CA 1
ATOM 2266 C C . TYR A 1 281 ? 9.991 5.313 6.577 1.00 94.38 281 TYR A C 1
ATOM 2268 O O . TYR A 1 281 ? 8.833 4.887 6.547 1.00 94.38 281 TYR A O 1
ATOM 2276 N N . ARG A 1 282 ? 11.039 4.493 6.462 1.00 93.38 282 ARG A N 1
ATOM 2277 C CA . ARG A 1 282 ? 10.910 3.046 6.233 1.00 93.38 282 ARG A CA 1
ATOM 2278 C C . ARG A 1 282 ? 10.292 2.319 7.420 1.00 93.38 282 ARG A C 1
ATOM 2280 O O . ARG A 1 282 ? 9.475 1.416 7.221 1.00 93.38 282 ARG A O 1
ATOM 2287 N N . ILE A 1 283 ? 10.684 2.682 8.640 1.00 94.88 283 ILE A N 1
ATOM 2288 C CA . ILE A 1 283 ? 10.132 2.109 9.873 1.00 94.88 283 ILE A CA 1
ATOM 2289 C C . ILE A 1 283 ? 8.665 2.505 10.008 1.00 94.88 283 ILE A C 1
ATOM 2291 O O . ILE A 1 283 ? 7.808 1.625 10.082 1.00 94.88 283 ILE A O 1
ATOM 2295 N N . THR A 1 284 ? 8.373 3.803 9.926 1.00 95.31 284 THR A N 1
ATOM 2296 C CA . THR A 1 284 ? 7.016 4.344 10.033 1.00 95.31 284 THR A CA 1
ATOM 2297 C C . THR A 1 284 ? 6.088 3.719 8.997 1.00 95.31 284 THR A C 1
ATOM 2299 O O . THR A 1 284 ? 4.975 3.323 9.328 1.00 95.31 284 THR A O 1
ATOM 2302 N N . ARG A 1 285 ? 6.543 3.539 7.752 1.00 94.19 285 ARG A N 1
ATOM 2303 C CA . ARG A 1 285 ? 5.748 2.891 6.700 1.00 94.19 285 ARG A CA 1
ATOM 2304 C C . ARG A 1 285 ? 5.431 1.436 7.033 1.00 94.19 285 ARG A C 1
ATOM 2306 O O . ARG A 1 285 ? 4.287 1.012 6.890 1.00 94.19 285 ARG A O 1
ATOM 2313 N N . ARG A 1 286 ? 6.429 0.675 7.491 1.00 93.56 286 ARG A N 1
ATOM 2314 C CA . ARG A 1 286 ? 6.245 -0.725 7.894 1.00 93.56 286 ARG A CA 1
ATOM 2315 C C . ARG A 1 286 ? 5.242 -0.840 9.038 1.00 93.56 286 ARG A C 1
ATOM 2317 O O . ARG A 1 286 ? 4.409 -1.745 9.030 1.00 93.56 286 ARG A O 1
ATOM 2324 N N . ASP A 1 287 ? 5.335 0.048 10.018 1.00 95.19 287 ASP A N 1
ATOM 2325 C CA . ASP A 1 287 ? 4.452 0.026 11.179 1.00 95.19 287 ASP A CA 1
ATOM 2326 C C . ASP A 1 287 ? 3.040 0.504 10.818 1.00 95.19 287 ASP A C 1
ATOM 2328 O O . ASP A 1 287 ? 2.074 -0.135 11.230 1.00 95.19 287 ASP A O 1
ATOM 2332 N N . ARG A 1 288 ? 2.905 1.492 9.923 1.00 95.69 288 ARG A N 1
ATOM 2333 C CA . ARG A 1 288 ? 1.628 1.881 9.301 1.00 95.69 288 ARG A CA 1
ATOM 2334 C C . ARG A 1 288 ? 0.954 0.692 8.624 1.00 95.69 288 ARG A C 1
ATOM 2336 O O . ARG A 1 288 ? -0.217 0.434 8.887 1.00 95.69 288 ARG A O 1
ATOM 2343 N N . ASP A 1 289 ? 1.677 -0.046 7.779 1.00 91.62 289 ASP A N 1
ATOM 2344 C CA . ASP A 1 289 ? 1.130 -1.197 7.045 1.00 91.62 289 ASP A CA 1
ATOM 2345 C C . ASP A 1 289 ? 0.664 -2.314 8.001 1.00 91.62 289 ASP A C 1
ATOM 2347 O O . ASP A 1 289 ? -0.402 -2.902 7.803 1.00 91.62 289 ASP A O 1
ATOM 2351 N N . LYS A 1 290 ? 1.413 -2.567 9.086 1.00 93.62 290 LYS A N 1
ATOM 2352 C CA . LYS A 1 290 ? 1.007 -3.509 10.143 1.00 93.62 290 LYS A CA 1
ATOM 2353 C C . LYS A 1 290 ? -0.237 -3.036 10.890 1.00 93.62 290 LYS A C 1
ATOM 2355 O O . LYS A 1 290 ? -1.170 -3.818 11.053 1.00 93.62 290 LYS A O 1
ATOM 2360 N N . THR A 1 291 ? -0.265 -1.776 11.326 1.00 94.12 291 THR A N 1
ATOM 2361 C CA . THR A 1 291 ? -1.412 -1.202 12.040 1.00 94.12 291 THR A CA 1
ATOM 2362 C C . THR A 1 291 ? -2.652 -1.172 11.156 1.00 94.12 291 THR A C 1
ATOM 2364 O O . THR A 1 291 ? -3.739 -1.436 11.654 1.00 94.12 291 THR A O 1
ATOM 2367 N N . LYS A 1 292 ? -2.511 -0.943 9.845 1.00 92.94 292 LYS A N 1
ATOM 2368 C CA . LYS A 1 292 ? -3.623 -1.055 8.893 1.00 92.94 292 LYS A CA 1
ATOM 2369 C C . LYS A 1 292 ? -4.200 -2.470 8.861 1.00 92.94 292 LYS A C 1
ATOM 2371 O O . LYS A 1 292 ? -5.402 -2.643 9.003 1.00 92.94 292 LYS A O 1
ATOM 2376 N N . ALA A 1 293 ? -3.347 -3.486 8.734 1.00 90.00 293 ALA A N 1
ATOM 2377 C CA . ALA A 1 293 ? -3.797 -4.876 8.737 1.00 90.00 293 ALA A CA 1
ATOM 2378 C C . ALA A 1 293 ? -4.457 -5.281 10.071 1.00 90.00 293 ALA A C 1
ATOM 2380 O O . ALA A 1 293 ? -5.415 -6.054 10.073 1.00 90.00 293 ALA A O 1
ATOM 2381 N N . GLU A 1 294 ? -3.954 -4.764 11.195 1.00 92.75 294 GLU A N 1
ATOM 2382 C CA . GLU A 1 294 ? -4.558 -4.945 12.519 1.00 92.75 294 GLU A CA 1
ATOM 2383 C C . GLU A 1 294 ? -5.915 -4.237 12.631 1.00 92.75 294 GLU A C 1
ATOM 2385 O O . GLU A 1 294 ? -6.861 -4.827 13.147 1.00 92.75 294 GLU A O 1
ATOM 2390 N N . LEU A 1 295 ? -6.031 -3.016 12.103 1.00 93.44 295 LEU A N 1
ATOM 2391 C CA . LEU A 1 295 ? -7.268 -2.239 12.071 1.00 93.44 295 LEU A CA 1
ATOM 2392 C C . LEU A 1 295 ? -8.348 -2.946 11.246 1.00 93.44 295 LEU A C 1
ATOM 2394 O O . LEU A 1 295 ? -9.441 -3.160 11.761 1.00 93.44 295 LEU A O 1
ATOM 2398 N N . ASP A 1 296 ? -8.030 -3.377 10.023 1.00 91.81 296 ASP A N 1
ATOM 2399 C CA . ASP A 1 296 ? -8.948 -4.121 9.149 1.00 91.81 296 ASP A CA 1
ATOM 2400 C C . ASP A 1 296 ? -9.454 -5.399 9.840 1.00 91.81 296 ASP A C 1
ATOM 2402 O O . ASP A 1 296 ? -10.648 -5.704 9.841 1.00 91.81 296 ASP A O 1
ATOM 2406 N N . ARG A 1 297 ? -8.541 -6.138 10.488 1.00 91.75 297 ARG A N 1
ATOM 2407 C CA . ARG A 1 297 ? -8.875 -7.341 11.262 1.00 91.75 297 ARG A CA 1
ATOM 2408 C C . ARG A 1 297 ? -9.771 -7.017 12.454 1.00 91.75 297 ARG A C 1
ATOM 2410 O O . ARG A 1 297 ? -10.683 -7.783 12.755 1.00 91.75 297 ARG A O 1
ATOM 2417 N N . HIS A 1 298 ? -9.498 -5.915 13.147 1.00 93.19 298 HIS A N 1
ATOM 2418 C CA . HIS A 1 298 ? -10.265 -5.490 14.312 1.00 93.19 298 HIS A CA 1
ATOM 2419 C C . HIS A 1 298 ? -11.670 -5.009 13.934 1.00 93.19 298 HIS A C 1
ATOM 2421 O O . HIS A 1 298 ? -12.616 -5.300 14.654 1.00 93.19 298 HIS A O 1
ATOM 2427 N N . ILE A 1 299 ? -11.833 -4.339 12.792 1.00 92.69 299 ILE A N 1
ATOM 2428 C CA . ILE A 1 299 ? -13.152 -3.959 12.264 1.00 92.69 299 ILE A CA 1
ATOM 2429 C C . ILE A 1 299 ? -13.976 -5.215 11.966 1.00 92.69 299 ILE A C 1
ATOM 2431 O O . ILE A 1 299 ? -15.082 -5.346 12.485 1.00 92.69 299 ILE A O 1
ATOM 2435 N N . ALA A 1 300 ? -13.415 -6.183 11.234 1.00 91.56 300 ALA A N 1
ATOM 2436 C CA . ALA A 1 300 ? -14.089 -7.459 10.986 1.00 91.56 300 ALA A CA 1
ATOM 2437 C C . ALA A 1 300 ? -14.430 -8.198 12.296 1.00 91.56 300 ALA A C 1
ATOM 2439 O O . ALA A 1 300 ? -15.511 -8.757 12.439 1.00 91.56 300 ALA A O 1
ATOM 2440 N N . PHE A 1 301 ? -13.537 -8.163 13.291 1.00 92.62 301 PHE A N 1
ATOM 2441 C CA . PHE A 1 301 ? -13.806 -8.713 14.623 1.00 92.62 301 PHE A CA 1
ATOM 2442 C C . PHE A 1 301 ? -14.982 -8.023 15.317 1.00 92.62 301 PHE A C 1
ATOM 2444 O O . PHE A 1 301 ? -15.833 -8.705 15.885 1.00 92.62 301 PHE A O 1
ATOM 2451 N N . SER A 1 302 ? -15.062 -6.695 15.244 1.00 91.19 302 SER A N 1
ATOM 2452 C CA . SER A 1 302 ? -16.177 -5.935 15.806 1.00 91.19 302 SER A CA 1
ATOM 2453 C C . SER A 1 302 ? -17.519 -6.325 15.186 1.00 91.19 302 SER A C 1
ATOM 2455 O O . SER A 1 302 ? -18.490 -6.396 15.934 1.00 91.19 302 SER A O 1
ATOM 2457 N N . ALA A 1 303 ? -17.579 -6.643 13.885 1.00 90.94 303 ALA A N 1
ATOM 2458 C CA . ALA A 1 303 ? -18.804 -7.132 13.235 1.00 90.94 303 ALA A CA 1
ATOM 2459 C C . ALA A 1 303 ? -19.372 -8.365 13.954 1.00 90.94 303 ALA A C 1
ATOM 2461 O O . ALA A 1 303 ? -20.506 -8.358 14.426 1.00 90.94 303 ALA A O 1
ATOM 2462 N N . TYR A 1 304 ? -18.539 -9.385 14.171 1.00 91.12 304 TYR A N 1
ATOM 2463 C CA . TYR A 1 304 ? -18.960 -10.600 14.871 1.00 91.12 304 TYR A CA 1
ATOM 2464 C C . TYR A 1 304 ? -19.326 -10.358 16.342 1.00 91.12 304 TYR A C 1
ATOM 2466 O O . TYR A 1 304 ? -20.204 -11.026 16.884 1.00 91.12 304 TYR A O 1
ATOM 2474 N N . ILE A 1 305 ? -18.686 -9.402 17.017 1.00 90.19 305 ILE A N 1
ATOM 2475 C CA . ILE A 1 305 ? -19.088 -9.033 18.381 1.00 90.19 305 ILE A CA 1
ATOM 2476 C C . ILE A 1 305 ? -20.470 -8.361 18.388 1.00 90.19 305 ILE A C 1
ATOM 2478 O O . ILE A 1 305 ? -21.255 -8.612 19.303 1.00 90.19 305 ILE A O 1
ATOM 2482 N N . MET A 1 306 ? -20.787 -7.538 17.383 1.00 87.56 306 MET A N 1
ATOM 2483 C CA . MET A 1 306 ? -22.112 -6.918 17.236 1.00 87.56 306 MET A CA 1
ATOM 2484 C C . MET A 1 306 ? -23.199 -7.955 16.924 1.00 87.56 306 MET A C 1
ATOM 2486 O O . MET A 1 306 ? -24.293 -7.865 17.477 1.00 87.56 306 MET A O 1
ATOM 2490 N N . ASP A 1 307 ? -22.858 -9.004 16.174 1.00 87.69 307 ASP A N 1
ATOM 2491 C CA . ASP A 1 307 ? -23.730 -10.160 15.917 1.00 87.69 307 ASP A CA 1
ATOM 2492 C C . ASP A 1 307 ? -23.942 -11.078 17.142 1.00 87.69 307 ASP A C 1
ATOM 2494 O O . ASP A 1 307 ? -24.716 -12.038 17.085 1.00 87.69 307 ASP A O 1
ATOM 2498 N N . GLY A 1 308 ? -23.267 -10.806 18.265 1.00 85.06 308 GLY A N 1
ATOM 2499 C CA . GLY A 1 308 ? -23.442 -11.529 19.527 1.00 85.06 308 GLY A CA 1
ATOM 2500 C C . GLY A 1 308 ? -22.558 -12.766 19.706 1.00 85.06 308 GLY A C 1
ATOM 2501 O O . GLY A 1 308 ? -22.829 -13.573 20.598 1.00 85.06 308 GLY A O 1
ATOM 2502 N N . TYR A 1 309 ? -21.505 -12.930 18.899 1.00 87.31 309 TYR A N 1
ATOM 2503 C CA . TYR A 1 309 ? -20.526 -14.005 19.084 1.00 87.31 309 TYR A CA 1
ATOM 2504 C C . TYR A 1 309 ? -19.590 -13.737 20.274 1.00 87.31 309 TYR A C 1
ATOM 2506 O O . TYR A 1 309 ? -19.301 -12.592 20.626 1.00 87.31 309 TYR A O 1
ATOM 2514 N N . ASP A 1 310 ? -19.065 -14.811 20.875 1.00 89.88 310 ASP A N 1
ATOM 2515 C CA . ASP A 1 310 ? -18.009 -14.708 21.892 1.00 89.88 310 ASP A CA 1
ATOM 2516 C C . ASP A 1 310 ? -16.659 -14.299 21.264 1.00 89.88 310 ASP A C 1
ATOM 2518 O O . ASP A 1 310 ? -16.396 -14.565 20.088 1.00 89.88 310 ASP A O 1
ATOM 2522 N N . GLU A 1 311 ? -15.748 -13.716 22.056 1.00 88.12 311 GLU A N 1
ATOM 2523 C CA . GLU A 1 311 ? -14.442 -13.224 21.578 1.00 88.12 311 GLU A CA 1
ATOM 2524 C C . GLU A 1 311 ? -13.629 -14.327 20.867 1.00 88.12 311 GLU A C 1
ATOM 2526 O O . GLU A 1 311 ? -12.873 -14.057 19.928 1.00 88.12 311 GLU A O 1
ATOM 2531 N N . ARG A 1 312 ? -13.766 -15.589 21.296 1.00 88.75 312 ARG A N 1
ATOM 2532 C CA . ARG A 1 312 ? -13.061 -16.726 20.681 1.00 88.75 312 ARG A CA 1
ATOM 2533 C C . ARG A 1 312 ? -13.644 -17.108 19.327 1.00 88.75 312 ARG A C 1
ATOM 2535 O O . ARG A 1 312 ? -12.885 -17.337 18.389 1.00 88.75 312 ARG A O 1
ATOM 2542 N N . GLU A 1 313 ? -14.967 -17.172 19.233 1.00 89.12 313 GLU A N 1
ATOM 2543 C CA . GLU A 1 313 ? -15.672 -17.537 18.003 1.00 89.12 313 GLU A CA 1
ATOM 2544 C C . GLU A 1 313 ? -15.496 -16.455 16.938 1.00 89.12 313 GLU A C 1
ATOM 2546 O O . GLU A 1 313 ? -15.156 -16.771 15.799 1.00 89.12 313 GLU A O 1
ATOM 2551 N N . ALA A 1 314 ? -15.601 -15.184 17.336 1.00 88.00 314 ALA A N 1
ATOM 2552 C CA . ALA A 1 314 ? -15.323 -14.039 16.477 1.00 88.00 314 ALA A CA 1
ATOM 2553 C C . ALA A 1 314 ? -13.906 -14.109 15.882 1.00 88.00 314 ALA A C 1
ATOM 2555 O O . ALA A 1 314 ? -13.728 -13.956 14.678 1.00 88.00 314 ALA A O 1
ATOM 2556 N N . ASN A 1 315 ? -12.884 -14.427 16.686 1.00 89.25 315 ASN A N 1
ATOM 2557 C CA . ASN A 1 315 ? -11.512 -14.563 16.182 1.00 89.25 315 ASN A CA 1
ATOM 2558 C C . ASN A 1 315 ? -11.345 -15.685 15.145 1.00 89.25 315 ASN A C 1
ATOM 2560 O O . ASN A 1 315 ? -10.560 -15.526 14.209 1.00 89.25 315 ASN A O 1
ATOM 2564 N N . ILE A 1 316 ? -12.035 -16.817 15.316 1.00 90.19 316 ILE A N 1
ATOM 2565 C CA . ILE A 1 316 ? -11.981 -17.932 14.360 1.00 90.19 316 ILE A CA 1
ATOM 2566 C C . ILE A 1 316 ? -12.622 -17.502 13.040 1.00 90.19 316 ILE A C 1
ATOM 2568 O O . ILE A 1 316 ? -11.975 -17.604 11.999 1.00 90.19 316 ILE A O 1
ATOM 2572 N N . LYS A 1 317 ? -13.831 -16.933 13.096 1.00 88.44 317 LYS A N 1
ATOM 2573 C CA . LYS A 1 317 ? -14.561 -16.493 11.902 1.00 88.44 317 LYS A CA 1
ATOM 2574 C C . LYS A 1 317 ? -13.840 -15.398 11.127 1.00 88.44 317 LYS A C 1
ATOM 2576 O O . LYS A 1 317 ? -13.731 -15.491 9.914 1.00 88.44 317 LYS A O 1
ATOM 2581 N N . VAL A 1 318 ? -13.255 -14.417 11.816 1.00 88.69 318 VAL A N 1
ATOM 2582 C CA . VAL A 1 318 ? -12.436 -13.379 11.168 1.00 88.69 318 VAL A CA 1
ATOM 2583 C C . VAL A 1 318 ? -11.254 -13.989 10.427 1.00 88.69 318 VAL A C 1
ATOM 2585 O O . VAL A 1 318 ? -10.924 -13.550 9.332 1.00 88.69 318 VAL A O 1
ATOM 2588 N N . ASN A 1 319 ? -10.589 -14.991 11.005 1.00 86.25 319 ASN A N 1
ATOM 2589 C CA . ASN A 1 319 ? -9.460 -15.628 10.333 1.00 86.25 319 ASN A CA 1
ATOM 2590 C C . ASN A 1 319 ? -9.910 -16.406 9.088 1.00 86.25 319 ASN A C 1
ATOM 2592 O O . ASN A 1 319 ? -9.208 -16.367 8.081 1.00 86.25 319 ASN A O 1
ATOM 2596 N N . GLU A 1 320 ? -11.060 -17.081 9.143 1.00 85.19 320 GLU A N 1
ATOM 2597 C CA . GLU A 1 320 ? -11.662 -17.760 7.988 1.00 85.19 320 GLU A CA 1
ATOM 2598 C C . GLU A 1 320 ? -12.070 -16.759 6.898 1.00 85.19 320 GLU A C 1
ATOM 2600 O O . GLU A 1 320 ? -11.758 -16.956 5.726 1.00 85.19 320 GLU A O 1
ATOM 2605 N N . GLU A 1 321 ? -12.686 -15.644 7.284 1.00 82.81 321 GLU A N 1
ATOM 2606 C CA . GLU A 1 321 ? -13.158 -14.619 6.357 1.00 82.81 321 GLU A CA 1
ATOM 2607 C C . GLU A 1 321 ? -12.008 -13.827 5.719 1.00 82.81 321 GLU A C 1
ATOM 2609 O O . GLU A 1 321 ? -11.988 -13.588 4.511 1.00 82.81 321 GLU A O 1
ATOM 2614 N N . ILE A 1 322 ? -10.973 -13.494 6.495 1.00 80.25 322 ILE A N 1
ATOM 2615 C CA . ILE A 1 322 ? -9.747 -12.907 5.947 1.00 80.25 322 ILE A CA 1
ATOM 2616 C C . ILE A 1 322 ? -9.095 -13.880 4.962 1.00 80.25 322 ILE A C 1
ATOM 2618 O O . ILE A 1 322 ? -8.601 -13.432 3.933 1.00 80.25 322 ILE A O 1
ATOM 2622 N N . GLN A 1 323 ? -9.101 -15.188 5.235 1.00 74.75 323 GLN A N 1
ATOM 2623 C CA . GLN A 1 323 ? -8.581 -16.189 4.297 1.00 74.75 323 GLN A CA 1
ATOM 2624 C C . GLN A 1 323 ? -9.430 -16.325 3.028 1.00 74.75 323 GLN A C 1
ATOM 2626 O O . GLN A 1 323 ? -8.875 -16.658 1.981 1.00 74.75 323 GLN A O 1
ATOM 2631 N N . SER A 1 324 ? -10.743 -16.083 3.091 1.00 72.19 324 SER A N 1
ATOM 2632 C CA . SER A 1 324 ? -11.600 -16.119 1.903 1.00 72.19 324 SER A CA 1
ATOM 2633 C C . SER A 1 324 ? -11.477 -14.862 1.042 1.00 72.19 324 SER A C 1
ATOM 2635 O O . SER A 1 324 ? -11.418 -14.985 -0.178 1.00 72.19 324 SER A O 1
ATOM 2637 N N . TYR A 1 325 ? -11.414 -13.670 1.651 1.00 67.69 325 TYR A N 1
ATOM 2638 C CA . TYR A 1 325 ? -11.338 -12.395 0.919 1.00 67.69 325 TYR A CA 1
ATOM 2639 C C . TYR A 1 325 ? -9.923 -12.044 0.478 1.00 67.69 325 TYR A C 1
ATOM 2641 O O . TYR A 1 325 ? -9.709 -11.630 -0.663 1.00 67.69 325 TYR A O 1
ATOM 2649 N N . LYS A 1 326 ? -8.929 -12.234 1.353 1.00 63.56 326 LYS A N 1
ATOM 2650 C CA . LYS A 1 326 ? -7.535 -12.164 0.929 1.00 63.56 326 LYS A CA 1
ATOM 2651 C C . LYS A 1 326 ? -7.228 -13.484 0.259 1.00 63.56 326 LYS A C 1
ATOM 2653 O O . LYS A 1 326 ? -6.767 -14.431 0.898 1.00 63.56 326 LYS A O 1
ATOM 2658 N N . SER A 1 327 ? -7.432 -13.524 -1.059 1.00 62.12 327 SER A N 1
ATOM 2659 C CA . SER A 1 327 ? -6.691 -14.471 -1.881 1.00 62.12 327 SER A CA 1
ATOM 2660 C C . SER A 1 327 ? -5.237 -14.426 -1.389 1.00 62.12 327 SER A C 1
ATOM 2662 O O . SER A 1 327 ? -4.727 -13.349 -1.071 1.00 62.12 327 SER A O 1
ATOM 2664 N N . GLN A 1 328 ? -4.564 -15.571 -1.253 1.00 69.06 328 GLN A N 1
ATOM 2665 C CA . GLN A 1 328 ? -3.183 -15.625 -0.730 1.00 69.06 328 GLN A CA 1
ATOM 2666 C C . GLN A 1 328 ? -2.200 -14.736 -1.526 1.00 69.06 328 GLN A C 1
ATOM 2668 O O . GLN A 1 328 ? -1.042 -14.563 -1.147 1.00 69.06 328 GLN A O 1
ATOM 2673 N N . TYR A 1 329 ? -2.680 -14.178 -2.634 1.00 80.75 329 TYR A N 1
ATOM 2674 C CA . TYR A 1 329 ? -2.021 -13.295 -3.553 1.00 80.75 329 TYR A CA 1
ATOM 2675 C C . TYR A 1 329 ? -2.572 -11.872 -3.470 1.00 80.75 329 TYR A C 1
ATOM 2677 O O . TYR A 1 329 ? -3.773 -11.630 -3.497 1.00 80.75 329 TYR A O 1
ATOM 2685 N N . ASN A 1 330 ? -1.658 -10.911 -3.463 1.00 86.75 330 ASN A N 1
ATOM 2686 C CA . ASN A 1 330 ? -1.944 -9.537 -3.850 1.00 86.75 330 ASN A CA 1
ATOM 2687 C C . ASN A 1 330 ? -1.113 -9.197 -5.097 1.00 86.75 330 ASN A C 1
ATOM 2689 O O . ASN A 1 330 ? -0.227 -9.966 -5.505 1.00 86.75 330 ASN A O 1
ATOM 2693 N N . SER A 1 331 ? -1.390 -8.045 -5.708 1.00 90.69 331 SER A N 1
ATOM 2694 C CA . SER A 1 331 ? -0.721 -7.622 -6.943 1.00 90.69 331 SER A CA 1
ATOM 2695 C C . SER A 1 331 ? 0.803 -7.528 -6.783 1.00 90.69 331 SER A C 1
ATOM 2697 O O . SER A 1 331 ? 1.533 -7.788 -7.738 1.00 90.69 331 SER A O 1
ATOM 2699 N N . GLU A 1 332 ? 1.304 -7.219 -5.584 1.00 91.56 332 GLU A N 1
ATOM 2700 C CA . GLU A 1 332 ? 2.742 -7.149 -5.293 1.00 91.56 332 GLU A CA 1
ATOM 2701 C C . GLU A 1 332 ? 3.402 -8.535 -5.190 1.00 91.56 332 GLU A C 1
ATOM 2703 O O . GLU A 1 332 ? 4.459 -8.762 -5.779 1.00 91.56 332 GLU A O 1
ATOM 2708 N N . ILE A 1 333 ? 2.772 -9.490 -4.499 1.00 90.31 333 ILE A N 1
ATOM 2709 C CA . ILE A 1 333 ? 3.268 -10.864 -4.330 1.00 90.31 333 ILE A CA 1
ATOM 2710 C C . ILE A 1 333 ? 3.388 -11.544 -5.693 1.00 90.31 333 ILE A C 1
ATOM 2712 O O . ILE A 1 333 ? 4.443 -12.091 -6.018 1.00 90.31 333 ILE A O 1
ATOM 2716 N N . LEU A 1 334 ? 2.335 -11.478 -6.516 1.00 91.75 334 LEU A N 1
ATOM 2717 C CA . LEU A 1 334 ? 2.402 -12.024 -7.873 1.00 91.75 334 LEU A CA 1
ATOM 2718 C C . LEU A 1 334 ? 3.386 -11.248 -8.746 1.00 91.75 334 LEU A C 1
ATOM 2720 O O . LEU A 1 334 ? 4.055 -11.850 -9.581 1.00 91.75 334 LEU A O 1
ATOM 2724 N N . GLY A 1 335 ? 3.506 -9.935 -8.532 1.00 93.56 335 GLY A N 1
ATOM 2725 C CA . GLY A 1 335 ? 4.420 -9.080 -9.282 1.00 93.56 335 GLY A CA 1
ATOM 2726 C C . GLY A 1 335 ? 5.852 -9.557 -9.114 1.00 93.56 335 GLY A C 1
ATOM 2727 O O . GLY A 1 335 ? 6.527 -9.844 -10.100 1.00 93.56 335 GLY A O 1
ATOM 2728 N N . ARG A 1 336 ? 6.276 -9.739 -7.859 1.00 93.25 336 ARG A N 1
ATOM 2729 C CA . ARG A 1 336 ? 7.588 -10.300 -7.510 1.00 93.25 336 ARG A CA 1
ATOM 2730 C C . ARG A 1 336 ? 7.766 -11.713 -8.061 1.00 93.25 336 ARG A C 1
ATOM 2732 O O . ARG A 1 336 ? 8.769 -11.975 -8.715 1.00 93.25 336 ARG A O 1
ATOM 2739 N N . LYS A 1 337 ? 6.773 -12.592 -7.877 1.00 93.06 337 LYS A N 1
ATOM 2740 C CA . LYS A 1 337 ? 6.845 -13.989 -8.335 1.00 93.06 337 LYS A CA 1
ATOM 2741 C C . LYS A 1 337 ? 7.038 -14.101 -9.847 1.00 93.06 337 LYS A C 1
ATOM 2743 O O . LYS A 1 337 ? 7.849 -14.890 -10.316 1.00 93.06 337 LYS A O 1
ATOM 2748 N N . TYR A 1 338 ? 6.301 -13.322 -10.633 1.00 94.12 338 TYR A N 1
ATOM 2749 C CA . TYR A 1 338 ? 6.432 -13.348 -12.090 1.00 94.12 338 TYR A CA 1
ATOM 2750 C C . TYR A 1 338 ? 7.715 -12.669 -12.571 1.00 94.12 338 TYR A C 1
ATOM 2752 O O . TYR A 1 338 ? 8.266 -13.061 -13.598 1.00 94.12 338 TYR A O 1
ATOM 2760 N N . PHE A 1 339 ? 8.221 -11.690 -11.823 1.00 94.75 339 PHE A N 1
ATOM 2761 C CA . PHE A 1 339 ? 9.470 -11.008 -12.142 1.00 94.75 339 PHE A CA 1
ATOM 2762 C C . PHE A 1 339 ? 10.712 -11.884 -11.991 1.00 94.75 339 PHE A C 1
ATOM 2764 O O . PHE A 1 339 ? 11.680 -11.662 -12.709 1.00 94.75 339 PHE A O 1
ATOM 2771 N N . GLU A 1 340 ? 10.671 -12.938 -11.172 1.00 93.81 340 GLU A N 1
ATOM 2772 C CA . GLU A 1 340 ? 11.732 -13.962 -11.133 1.00 93.81 340 GLU A CA 1
ATOM 2773 C C . GLU A 1 340 ? 11.986 -14.612 -12.507 1.00 93.81 340 GLU A C 1
ATOM 2775 O O . GLU A 1 340 ? 13.072 -15.124 -12.770 1.00 93.81 340 GLU A O 1
ATOM 2780 N N . TYR A 1 341 ? 10.995 -14.566 -13.403 1.00 93.69 341 TYR A N 1
ATOM 2781 C CA . TYR A 1 341 ? 11.073 -15.081 -14.771 1.00 93.69 341 TYR A CA 1
ATOM 2782 C C . TYR A 1 341 ? 11.245 -13.977 -15.821 1.00 93.69 341 TYR A C 1
ATOM 2784 O O . TYR A 1 341 ? 11.200 -14.262 -17.024 1.00 93.69 341 TYR A O 1
ATOM 2792 N N . CYS A 1 342 ? 11.412 -12.724 -15.387 1.00 93.38 342 CYS A N 1
ATOM 2793 C CA . CYS A 1 342 ? 11.636 -11.594 -16.272 1.00 93.38 342 CYS A CA 1
ATOM 2794 C C . CYS A 1 342 ? 12.942 -11.807 -17.056 1.00 93.38 342 CYS A C 1
ATOM 2796 O O . CYS A 1 342 ? 13.959 -12.172 -16.461 1.00 93.38 342 CYS A O 1
ATOM 2798 N N . PRO A 1 343 ? 12.955 -11.576 -18.383 1.00 92.69 343 PRO A N 1
ATOM 2799 C CA . PRO A 1 343 ? 14.207 -11.544 -19.127 1.00 92.69 343 PRO A CA 1
ATOM 2800 C C . PRO A 1 343 ? 15.132 -10.453 -18.572 1.00 92.69 343 PRO A C 1
ATOM 2802 O O . PRO A 1 343 ? 14.660 -9.458 -18.023 1.00 92.69 343 PRO A O 1
ATOM 2805 N N . VAL A 1 344 ? 16.443 -10.640 -18.734 1.00 92.25 344 VAL A N 1
ATOM 2806 C CA . VAL A 1 344 ? 17.466 -9.676 -18.303 1.00 92.25 344 VAL A CA 1
ATOM 2807 C C . VAL A 1 344 ? 17.446 -8.453 -19.216 1.00 92.25 344 VAL A C 1
ATOM 2809 O O . VAL A 1 344 ? 17.346 -8.591 -20.436 1.00 92.25 344 VAL A O 1
ATOM 2812 N N . PHE A 1 345 ? 17.551 -7.261 -18.628 1.00 93.12 345 PHE A N 1
ATOM 2813 C CA . PHE A 1 345 ? 17.668 -6.007 -19.366 1.00 93.12 345 PHE A CA 1
ATOM 2814 C C . PHE A 1 345 ? 19.104 -5.522 -19.229 1.00 93.12 345 PHE A C 1
ATOM 2816 O O . PHE A 1 345 ? 19.515 -5.051 -18.168 1.00 93.12 345 PHE A O 1
ATOM 2823 N N . GLU A 1 346 ? 19.868 -5.658 -20.304 1.00 90.00 346 GLU A N 1
ATOM 2824 C CA . GLU A 1 346 ? 21.258 -5.227 -20.361 1.00 90.00 346 GLU A CA 1
ATOM 2825 C C . GLU A 1 346 ? 21.370 -4.024 -21.293 1.00 90.00 346 GLU A C 1
ATOM 2827 O O . GLU A 1 346 ? 20.909 -4.054 -22.436 1.00 90.00 346 GLU A O 1
ATOM 2832 N N . VAL A 1 347 ? 21.941 -2.938 -20.775 1.00 87.31 347 VAL A N 1
ATOM 2833 C CA . VAL A 1 347 ? 22.233 -1.744 -21.565 1.00 87.31 347 VAL A CA 1
ATOM 2834 C C . VAL A 1 347 ? 23.701 -1.791 -21.936 1.00 87.31 347 VAL A C 1
ATOM 2836 O O . VAL A 1 347 ? 24.563 -1.767 -21.060 1.00 87.31 347 VAL A O 1
ATOM 2839 N N . PHE A 1 348 ? 23.958 -1.831 -23.237 1.00 83.62 348 PHE A N 1
ATOM 2840 C CA . PHE A 1 348 ? 25.290 -1.703 -23.799 1.00 83.62 348 PHE A CA 1
ATOM 2841 C C . PHE A 1 348 ? 25.494 -0.248 -24.197 1.00 83.62 348 PHE A C 1
ATOM 2843 O O . PHE A 1 348 ? 24.787 0.273 -25.061 1.00 83.62 348 PHE A O 1
ATOM 2850 N N . GLU A 1 349 ? 26.448 0.410 -23.552 1.00 73.56 349 GLU A N 1
ATOM 2851 C CA . GLU A 1 349 ? 26.978 1.667 -24.057 1.00 73.56 349 GLU A CA 1
ATOM 2852 C C . GLU A 1 349 ? 28.038 1.322 -25.095 1.00 73.56 349 GLU A C 1
ATOM 2854 O O . GLU A 1 349 ? 29.052 0.690 -24.792 1.00 73.56 349 GLU A O 1
ATOM 2859 N N . ASP A 1 350 ? 27.769 1.683 -26.346 1.00 66.06 350 ASP A N 1
ATOM 2860 C CA . ASP A 1 350 ? 28.776 1.592 -27.387 1.00 66.06 350 ASP A CA 1
ATOM 2861 C C . ASP A 1 350 ? 29.776 2.731 -27.167 1.00 66.06 350 ASP A C 1
ATOM 2863 O O . ASP A 1 350 ? 29.570 3.861 -27.606 1.00 66.06 350 ASP A O 1
ATOM 2867 N N . PHE A 1 351 ? 30.871 2.435 -26.464 1.00 57.06 351 PHE A N 1
ATOM 2868 C CA . PHE A 1 351 ? 32.037 3.320 -26.365 1.00 57.06 351 PHE A CA 1
ATOM 2869 C C . PHE A 1 351 ? 32.813 3.412 -27.696 1.00 57.06 351 PHE A C 1
ATOM 2871 O O . PHE A 1 351 ? 33.958 3.861 -27.719 1.00 57.06 351 PHE A O 1
ATOM 2878 N N . GLY A 1 352 ? 32.209 3.003 -28.820 1.00 50.00 352 GLY A N 1
ATOM 2879 C CA . GLY A 1 352 ? 32.725 3.023 -30.189 1.00 50.00 352 GLY A CA 1
ATOM 2880 C C . GLY A 1 352 ? 33.056 4.401 -30.773 1.00 50.00 352 GLY A C 1
ATOM 2881 O O . GLY A 1 352 ? 33.110 4.553 -31.991 1.00 50.00 352 GLY A O 1
ATOM 2882 N N . SER A 1 353 ? 33.346 5.392 -29.932 1.00 54.94 353 SER A N 1
ATOM 2883 C CA . SER A 1 353 ? 34.196 6.527 -30.279 1.00 54.94 353 SER A CA 1
ATOM 2884 C C . SER A 1 353 ? 35.218 6.803 -29.164 1.00 54.94 353 SER A C 1
ATOM 2886 O O . SER A 1 353 ? 35.280 7.896 -28.618 1.00 54.94 353 SER A O 1
ATOM 2888 N N . LEU A 1 354 ? 36.082 5.824 -28.877 1.00 52.62 354 LEU A N 1
ATOM 2889 C CA . LEU A 1 354 ? 37.463 6.094 -28.431 1.00 52.62 354 LEU A CA 1
ATOM 2890 C C . LEU A 1 354 ? 38.298 6.772 -29.536 1.00 52.62 354 LEU A C 1
ATOM 2892 O O . LEU A 1 354 ? 39.492 6.989 -29.387 1.00 52.62 354 LEU A O 1
ATOM 2896 N N . LEU A 1 355 ? 37.698 7.068 -30.692 1.00 56.78 355 LEU A N 1
ATOM 2897 C CA . LEU A 1 355 ? 38.311 7.957 -31.658 1.00 56.78 355 LEU A CA 1
ATOM 2898 C C . LEU A 1 355 ? 38.135 9.388 -31.146 1.00 56.78 355 LEU A C 1
ATOM 2900 O O . LEU A 1 355 ? 36.989 9.825 -30.999 1.00 56.78 355 LEU A O 1
ATOM 2904 N N . PRO A 1 356 ? 39.233 10.120 -30.893 1.00 57.19 356 PRO A N 1
ATOM 2905 C CA . PRO A 1 356 ? 39.138 11.516 -30.514 1.00 57.19 356 PRO A CA 1
ATOM 2906 C C . PRO A 1 356 ? 38.315 12.277 -31.552 1.00 57.19 356 PRO A C 1
ATOM 2908 O O . PRO A 1 356 ? 38.417 12.027 -32.757 1.00 57.19 356 PRO A O 1
ATOM 2911 N N . ASN A 1 357 ? 37.547 13.272 -31.098 1.00 57.78 357 ASN A N 1
ATOM 2912 C CA . ASN A 1 357 ? 36.797 14.183 -31.976 1.00 57.78 357 ASN A CA 1
ATOM 2913 C C . ASN A 1 357 ? 37.693 14.865 -33.033 1.00 57.78 357 ASN A C 1
ATOM 2915 O O . ASN A 1 357 ? 37.194 15.431 -34.009 1.00 57.78 357 ASN A O 1
ATOM 2919 N N . ARG A 1 358 ? 39.019 14.825 -32.840 1.00 58.59 358 ARG A N 1
ATOM 2920 C CA . ARG A 1 358 ? 40.041 15.303 -33.763 1.00 58.59 358 ARG A CA 1
ATOM 2921 C C . ARG A 1 358 ? 41.334 14.504 -33.574 1.00 58.59 358 ARG A C 1
ATOM 2923 O O . ARG A 1 358 ? 41.855 14.445 -32.471 1.00 58.59 358 ARG A O 1
ATOM 2930 N N . ILE A 1 359 ? 41.872 13.945 -34.654 1.00 65.06 359 ILE A N 1
ATOM 2931 C CA . ILE A 1 359 ? 43.226 13.376 -34.670 1.00 65.06 359 ILE A CA 1
ATOM 2932 C C . ILE A 1 359 ? 44.178 14.480 -35.129 1.00 65.06 359 ILE A C 1
ATOM 2934 O O . ILE A 1 359 ? 44.097 14.907 -36.284 1.00 65.06 359 ILE A O 1
ATOM 2938 N N . ASP A 1 360 ? 45.052 14.958 -34.242 1.00 66.50 360 ASP A N 1
ATOM 2939 C CA . ASP A 1 360 ? 46.154 15.830 -34.649 1.00 66.50 360 ASP A CA 1
ATOM 2940 C C . ASP A 1 360 ? 47.355 14.982 -35.087 1.00 66.50 360 ASP A C 1
ATOM 2942 O O . ASP A 1 360 ? 47.829 14.098 -34.370 1.00 66.50 360 ASP A O 1
ATOM 2946 N N . MET A 1 361 ? 47.840 15.224 -36.304 1.00 70.69 361 MET A N 1
ATOM 2947 C CA . MET A 1 361 ? 48.968 14.473 -36.863 1.00 70.69 361 MET A CA 1
ATOM 2948 C C . MET A 1 361 ? 50.261 14.767 -36.094 1.00 70.69 361 MET A C 1
ATOM 2950 O O . MET A 1 361 ? 51.126 13.896 -36.014 1.00 70.69 361 MET A O 1
ATOM 2954 N N . GLU A 1 362 ? 50.392 15.958 -35.500 1.00 71.88 362 GLU A N 1
ATOM 2955 C CA . GLU A 1 362 ? 51.548 16.309 -34.668 1.00 71.88 362 GLU A CA 1
ATOM 2956 C C . GLU A 1 362 ? 51.594 15.506 -33.363 1.00 71.88 362 GLU A C 1
ATOM 2958 O O . GLU A 1 362 ? 52.679 15.101 -32.943 1.00 71.88 362 GLU A O 1
ATOM 2963 N N . ASP A 1 363 ? 50.446 15.189 -32.763 1.00 71.62 363 ASP A N 1
ATOM 2964 C CA . ASP A 1 363 ? 50.373 14.384 -31.539 1.00 71.62 363 ASP A CA 1
ATOM 2965 C C . ASP A 1 363 ? 50.768 12.917 -31.783 1.00 71.62 363 ASP A C 1
ATOM 2967 O O . ASP A 1 363 ? 51.474 12.314 -30.971 1.00 71.62 363 ASP A O 1
ATOM 2971 N N . ILE A 1 364 ? 50.408 12.363 -32.949 1.00 72.38 364 ILE A N 1
ATOM 2972 C CA . ILE A 1 364 ? 50.829 11.013 -33.366 1.00 72.38 364 ILE A CA 1
ATOM 2973 C C . ILE A 1 364 ? 52.335 10.972 -33.642 1.00 72.38 364 ILE A C 1
ATOM 2975 O O . ILE A 1 364 ? 53.019 10.031 -33.241 1.00 72.38 364 ILE A O 1
ATOM 2979 N N . ILE A 1 365 ? 52.865 11.983 -34.336 1.00 77.19 365 ILE A N 1
ATOM 2980 C CA . ILE A 1 365 ? 54.291 12.048 -34.684 1.00 77.19 365 ILE A CA 1
ATOM 2981 C C . ILE A 1 365 ? 55.152 12.300 -33.435 1.00 77.19 365 ILE A C 1
ATOM 2983 O O . ILE A 1 365 ? 56.283 11.819 -33.368 1.00 77.19 365 ILE A O 1
ATOM 2987 N N . SER A 1 366 ? 54.627 13.029 -32.445 1.00 77.50 366 SER A N 1
ATOM 2988 C CA . SER A 1 366 ? 55.330 13.357 -31.199 1.00 77.50 366 SER A CA 1
ATOM 2989 C C . SER A 1 366 ? 55.184 12.312 -30.086 1.00 77.50 366 SER A C 1
ATOM 2991 O O . SER A 1 366 ? 55.943 12.373 -29.120 1.00 77.50 366 SER A O 1
ATOM 2993 N N . GLY A 1 367 ? 54.277 11.336 -30.226 1.00 74.81 367 GLY A N 1
ATOM 2994 C CA . GLY A 1 367 ? 54.073 10.269 -29.239 1.00 74.81 367 GLY A CA 1
ATOM 2995 C C . GLY A 1 367 ? 53.504 10.785 -27.915 1.00 74.81 367 GLY A C 1
ATOM 2996 O O . GLY A 1 367 ? 53.965 10.399 -26.844 1.00 74.81 367 GLY A O 1
ATOM 2997 N N . ASN A 1 368 ? 52.568 11.731 -27.984 1.00 72.50 368 ASN A N 1
ATOM 2998 C CA . ASN A 1 368 ? 52.007 12.388 -26.810 1.00 72.50 368 ASN A CA 1
ATOM 2999 C C . ASN A 1 368 ? 50.893 11.541 -26.162 1.00 72.50 368 ASN A C 1
ATOM 3001 O O . ASN A 1 368 ? 49.757 11.542 -26.622 1.00 72.50 368 ASN A O 1
ATOM 3005 N N . ASP A 1 369 ? 51.194 10.875 -25.045 1.00 65.62 369 ASP A N 1
ATOM 3006 C CA . ASP A 1 369 ? 50.253 9.990 -24.328 1.00 65.62 369 ASP A CA 1
ATOM 3007 C C . ASP A 1 369 ? 49.183 10.735 -23.492 1.00 65.62 369 ASP A C 1
ATOM 3009 O O . ASP A 1 369 ? 48.488 10.128 -22.676 1.00 65.62 369 ASP A O 1
ATOM 3013 N N . LYS A 1 370 ? 49.085 12.066 -23.611 1.00 67.56 370 LYS A N 1
ATOM 3014 C CA . LYS A 1 370 ? 48.199 12.915 -22.787 1.00 67.56 370 LYS A CA 1
ATOM 3015 C C . LYS A 1 370 ? 47.040 13.558 -23.554 1.00 67.56 370 LYS A C 1
ATOM 3017 O O . LYS A 1 370 ? 46.422 14.486 -23.033 1.00 67.56 370 LYS A O 1
ATOM 3022 N N . VAL A 1 371 ? 46.769 13.122 -24.778 1.00 63.38 371 VAL A N 1
ATOM 3023 C CA . VAL A 1 371 ? 45.684 13.674 -25.603 1.00 63.38 371 VAL A CA 1
ATOM 3024 C C . VAL A 1 371 ? 44.353 13.021 -25.213 1.00 63.38 371 VAL A C 1
ATOM 3026 O O . VAL A 1 371 ? 44.315 11.834 -24.901 1.00 63.38 371 VAL A O 1
ATOM 3029 N N . GLU A 1 372 ? 43.263 13.794 -25.182 1.00 53.31 372 GLU A N 1
ATOM 3030 C CA . GLU A 1 372 ? 41.911 13.257 -24.964 1.00 53.31 372 GLU A CA 1
ATOM 3031 C C . GLU A 1 372 ? 41.468 12.431 -26.179 1.00 53.31 372 GLU A C 1
ATOM 3033 O O . GLU A 1 372 ? 41.300 12.995 -27.262 1.00 53.31 372 GLU A O 1
ATOM 3038 N N . GLY A 1 373 ? 41.250 11.125 -25.981 1.00 50.34 373 GLY A N 1
ATOM 3039 C CA . GLY A 1 373 ? 40.803 10.170 -27.003 1.00 50.34 373 GLY A CA 1
ATOM 3040 C C . GLY A 1 373 ? 41.432 8.804 -26.830 1.00 50.34 373 GLY A C 1
ATOM 3041 O O . GLY A 1 373 ? 42.499 8.598 -27.448 1.00 50.34 373 GLY A O 1
#

Solvent-accessible surface area (backbone atoms only — not comparable to full-atom values): 21354 Å² total; per-residue (Å²): 117,56,39,85,42,30,37,30,45,27,26,41,43,88,41,66,64,67,54,84,42,74,55,43,93,87,77,64,70,84,88,84,77,64,87,91,68,45,65,67,53,53,56,50,47,54,35,32,60,67,68,50,58,71,62,67,81,47,38,21,97,84,61,41,63,37,36,35,32,41,31,27,39,40,50,77,47,47,55,56,74,72,46,78,84,61,52,75,68,52,42,55,54,34,49,77,41,44,61,50,31,40,34,36,36,48,44,78,82,51,47,61,50,45,23,35,35,66,72,66,24,54,54,46,50,49,40,53,48,53,52,48,52,53,47,53,55,43,50,54,52,51,53,50,51,52,52,52,50,53,52,51,51,53,51,50,51,53,51,51,52,51,50,52,53,55,50,65,75,56,88,81,86,78,88,82,84,81,86,90,85,83,84,88,82,91,80,92,76,78,88,70,78,82,61,75,72,56,57,58,53,51,50,53,52,51,53,51,50,55,53,48,51,52,52,48,50,56,50,60,71,43,46,63,52,51,54,46,52,54,52,48,51,56,44,51,52,50,38,51,50,37,55,52,51,47,52,54,43,42,52,52,39,52,54,49,46,51,44,57,68,68,68,57,90,79,54,79,66,59,55,52,55,46,52,50,52,49,50,49,44,56,50,46,50,55,49,35,55,49,45,47,54,52,42,57,51,49,49,52,32,42,48,34,42,71,76,66,46,53,78,67,57,20,54,52,50,39,53,54,49,48,56,67,56,46,50,100,58,49,39,45,60,51,18,53,62,56,49,78,55,52,70,87,65,80,86,80,81,80,68,87,62,60,59,36,100,64,85,56,69,65,47,65,75,67,67,56,93,80,64,84,88

Foldseek 3Di:
DKAWFWKWKDQWAPHHIPPIDGADPVNDRDDDDDPPPCPVSVLVLVQCVQVQADDLNGGYPVRDWMKMKIKIFDDACPQVVLDPCQDDPVNVVSNPDGMWMKMWTADLLRGIFIFTDDPSQVVQVVLVVVLVVVLVVLVVVLVVLLVVLVVLVVVLVVLVVVLVVLVVVVPDDPPPDDDPDDDDDDDDDDDDDPDPVVVVSVVVNVVSVVVNVVSVVVSVLCVVSNVLSVVLVVLVVLLVVLVVLLVVLSVVSSVVSVCVNVVPDDDPVNVVVVVVSSVCNVVSVVVSVVSVVVSSLSSQLSSVVVVVDDSVVSNVVSVVVCCVSPSVDHRRRVRVSVSVVPDDSDDDDPPVPPPPPDDDPVCVVVVPPPDRD

Mean predicted aligned error: 12.21 Å

Nearest PDB structures (foldseek):
  8i7o-assembly1_Cc  TM=2.902E-01  e=1.117E-01  Mus musculus
  8a1g-assembly2_B  TM=2.547E-01  e=2.567E-01  Homo sapiens
  3ja6-assembly1_I  TM=3.050E-01  e=5.237E+00  Escherichia coli